Protein 5ERE (pdb70)

Radius of gyration: 28.59 Å; Cα contacts (8 Å, |Δi|>4): 1115; chains: 1; bounding box: 55×47×88 Å

Secondary structure (DSSP, 8-state):
--EEEEEE--SSTTHHHHHHHHHHHHHHHHHHT-SSEEEEEE--SSHHHHHHHHHHHHHH-TTEEEEEEESHHHHHHHHHHHHHTT-EEEEES-TT----STT--EE-SPPHHHHHHHHHHHHTT-SSEEEE---HHHHHHH--TTT-TTTEEEEE---S----HHHHHHHHTTT-SEEEE--STTHHHHHHHHHHTT--PEEEE-GGG--HHHHHTHHHHTT-EEEEE---TTS---HHHHHHSS---HHHHHHHHHHHHHHHHHHTT--SHHHHHHHHTT-EEEETTEEEEE-TTSBEE--EEEEEEETTEEEE-GGG---HHHHHHHHHHHHH--HHHHHHHHHHHHH-SSSHHHHHHHHHHHHH-TTEEEEEEEETTSBEEEEESGGGGGGTT-B-TTSHHHHHHHHH-S-EE--SB---SS-B-EEEEEEE-TTS-EEEEEEEEEPTTHHHHHHHHHHTTSS-EEEEE-TTS-EEE-SSGGGTT--S---------SSEEEEE--EEEEEEEEEETTEEEEEEEEE-

Solvent-accessible surface area: 22091 Å² total

Sequence (532 aa):
KPVVGVILPFSSAFEDIAVEQQRAVELALAESGSAFEIVFKDGGADVDTAVQAFQDLVRSQENLAAVVSCSSWASSAIHPLAAEKDIFHVAIGSAALKRTEPGHTIRLTVGVQQEQEQLAAYLTDFERIAVLADNNLGSSWIRLEDRFPKQVVAAQEYNPQQDIAAQLATIKARDSEALVLISAGEAATIAKQARQAGIKAQLVGTRPIQRAEVLAASAFTNGLVYTYPSYNQDHPFSAFTDRYGLEPGFFGVEAYDLCTTLSRALEQGRQTPKALFEWYAGNTFTGALGKVTFANDGDASYPYIFKKVTESGFRVAEFQFPLLTQTAQELNAIFKDDRSVAAAAEQLSTTGLRGDRASAILETLFNENQYAYNCVTVDATGTIVNVAPKQYSSVIGEDISGQEQIIRLHETHQPVLSQAIKVEGFVGIDLEHPVFDQDGGFIGSVSVLTQPDFFGSIISRKVHNFPVEIFVLQRDGTTIYDVNAEEIGKNAFAIARKVSQAEGEGTYRAKQLLWTSIGLHGTNYRLALTYG

Foldseek 3Di:
DAEEEEEFACAALCVVLRVLLVLLLVLLCVVLVNLYHYDYHHCHHAQVSLVVRVVVVPVPDDRHLAYEYEEQRSQQNCFVVCVVVQHAYEYENHQQHDDDDFLHYFYLDHHLVQQVLVLCVVCVPWQAEEEEEPDSLLVVNQVVCVVRVRRYQYRHYDGSVDDCPVSLVVVVVRLGQEYEYADALCVLVVQVVNVVVVRPHAYEYEARHQDVSLLVSCVRFARYKYKHQDFDPPAVSCVSCVVPVDDRGDSSLSSSVVSNQVSVCSVVVQRGSNSSSVSQAQDWDAGRSGIWGHHNRNYIAAFMAMWGHHNVGIGGDPPPQVLLVVLLVVQQVLVVLLVLFVVLLVQCQAVPFADDSNQVSQQVSPVS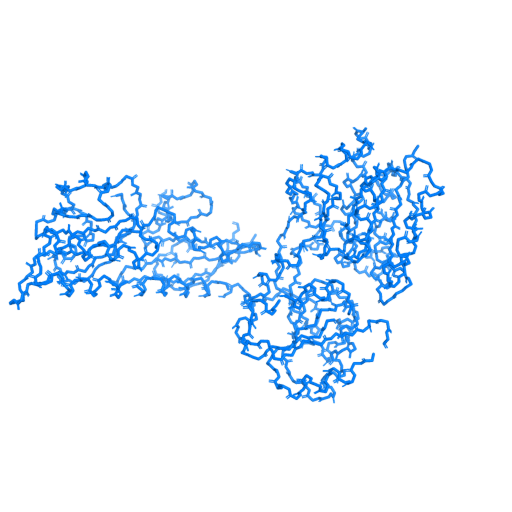RPQFPWKFWAWLQQFTQDIPPCVVVVSHRPRPCVAPQNVVCNVPVAWGWHDQPAVVHAGWIKTKHWHHHPVGHTTTIMITIGDLCRSVVSQCSSCPRHQKWKWKAFLQQATCDGPPCVRHRPGPVCVSVCSPDQWDWDADPNKIKTWHWHDDDPGIMIMMMMHD

InterPro domains:
  IPR028081 Leucine-binding protein domain [PF13458] (35-345)
  IPR028082 Periplasmic binding protein-like I [SSF53822] (33-351)
  IPR051010 Branched-chain amino acid transport protein [PTHR30483] (12-359)
  IPR054513 Dret_0059-like, sensor domain [PF22309] (369-490)

Nearest PDB structures (foldseek):
  5ere-assembly1_A  TM=1.001E+00  e=0.000E+00  Desulfohalobium retbaense DSM 5692
  4ms3-assembly1_A  TM=7.688E-01  e=1.181E-12  Homo sapiens
  3lif-assembly2_B  TM=7.930E-01  e=2.143E-09  Rhodopseudomonas palustris
  7k5n-assembly1_A-2  TM=6.554E-01  e=1.559E-08  Aeromonas caviae
  4joq-assembly1_B  TM=6.262E-01  e=1.522E-05  Cereibacter sphaeroides ATCC 17025

CATH classification: 3.40.50.2300 (+1 more: 3.30.450.20)

Organism: Desulfohalobium retbaense (strain ATCC 49708 / DSM 5692 / JCM 16813 / HR100) (NCBI:txid485915)

B-factor: mean 50.05, std 15.09, range [23.32, 131.84]

Structure (mmCIF, N/CA/C/O backbone):
data_5ERE
#
_entry.id   5ERE
#
_cell.length_a   104.946
_cell.length_b   104.946
_cell.length_c   140.181
_cell.angle_alpha   90.00
_cell.angle_beta   90.00
_cell.angle_gamma   90.00
#
_symmetry.space_group_name_H-M   'P 41 21 2'
#
loop_
_entity.id
_entity.type
_entity.pdbx_description
1 polymer 'Extracellular ligand-binding receptor'
2 non-polymer '2-OXO-4-METHYLPENTANOIC ACID'
3 non-polymer 6-AMINOPYRIMIDIN-2(1H)-ONE
4 non-polymer 'ACETIC ACID'
5 non-polymer 'CALCIUM ION'
6 non-polymer GLYCEROL
7 non-polymer 1,2-ETHANEDIOL
8 water water
#
loop_
_atom_site.group_PDB
_atom_site.id
_atom_site.type_symbol
_atom_site.label_atom_id
_atom_site.label_alt_id
_atom_site.label_comp_id
_atom_site.label_asym_id
_atom_site.label_entity_id
_atom_site.label_seq_id
_atom_site.pdbx_PDB_ins_code
_atom_site.Cartn_x
_atom_site.Cartn_y
_atom_site.Cartn_z
_atom_site.occupancy
_atom_site.B_iso_or_equiv
_atom_site.auth_seq_id
_atom_site.auth_comp_id
_atom_site.auth_asym_id
_atom_site.auth_atom_id
_atom_site.pdbx_PDB_model_num
ATOM 1 N N . LYS A 1 1 ? 45.878 23.296 -0.486 1.00 69.43 32 LYS A N 1
ATOM 2 C CA . LYS A 1 1 ? 44.621 23.514 0.234 1.00 77.05 32 LYS A CA 1
ATOM 3 C C . LYS A 1 1 ? 43.990 22.157 0.584 1.00 63.82 32 LYS A C 1
ATOM 4 O O . LYS A 1 1 ? 43.628 21.398 -0.307 1.00 61.00 32 LYS A O 1
ATOM 10 N N . PRO A 1 2 ? 43.874 21.839 1.884 1.00 55.39 33 PRO A N 1
ATOM 11 C CA . PRO A 1 2 ? 43.409 20.483 2.215 1.00 57.42 33 PRO A CA 1
ATOM 12 C C . PRO A 1 2 ? 41.937 20.226 1.857 1.00 56.11 33 PRO A C 1
ATOM 13 O O . PRO A 1 2 ? 41.103 21.126 1.921 1.00 50.94 33 PRO A O 1
ATOM 17 N N . VAL A 1 3 ? 41.644 18.985 1.493 1.00 57.77 34 VAL A N 1
ATOM 18 C CA . VAL A 1 3 ? 40.292 18.574 1.144 1.00 53.15 34 VAL A CA 1
ATOM 19 C C . VAL A 1 3 ? 39.698 17.676 2.213 1.00 46.36 34 VAL A C 1
ATOM 20 O O . VAL A 1 3 ? 40.300 16.679 2.608 1.00 48.01 34 VAL A O 1
ATOM 24 N N . VAL A 1 4 ? 38.504 18.036 2.672 1.00 44.39 35 VAL A N 1
ATOM 25 C CA . VAL A 1 4 ? 37.782 17.194 3.610 1.00 38.75 35 VAL A CA 1
ATOM 26 C C . VAL A 1 4 ? 36.615 16.510 2.874 1.00 44.56 35 VAL A C 1
ATOM 27 O O . VAL A 1 4 ? 35.747 17.173 2.298 1.00 34.49 35 VAL A O 1
ATOM 31 N N . GLY A 1 5 ? 36.626 15.179 2.869 1.00 40.69 36 GLY A N 1
ATOM 32 C CA . GLY A 1 5 ? 35.512 14.408 2.337 1.00 40.08 36 GLY A CA 1
ATOM 33 C C . GLY A 1 5 ? 34.401 14.154 3.367 1.00 38.03 36 GLY A C 1
ATOM 34 O O . GLY A 1 5 ? 34.670 13.794 4.507 1.00 37.81 36 GLY A O 1
ATOM 35 N N . VAL A 1 6 ? 33.155 14.367 2.960 1.00 34.54 37 VAL A N 1
ATOM 36 C CA . VAL A 1 6 ? 32.013 14.345 3.868 1.00 37.83 37 VAL A CA 1
ATOM 37 C C . VAL A 1 6 ? 30.911 13.431 3.296 1.00 40.17 37 VAL A C 1
ATOM 38 O O . VAL A 1 6 ? 30.280 13.771 2.297 1.00 33.67 37 VAL A O 1
ATOM 42 N N . ILE A 1 7 ? 30.727 12.278 3.930 1.00 35.64 38 ILE A N 1
ATOM 43 C CA . ILE A 1 7 ? 29.837 11.221 3.448 1.00 31.96 38 ILE A CA 1
ATOM 44 C C . ILE A 1 7 ? 28.545 11.237 4.238 1.00 31.65 38 ILE A C 1
ATOM 45 O O . ILE A 1 7 ? 28.534 10.947 5.421 1.00 33.32 38 ILE A O 1
ATOM 50 N N . LEU A 1 8 ? 27.475 11.614 3.557 1.00 30.93 39 LEU A N 1
ATOM 51 C CA . LEU A 1 8 ? 26.162 11.825 4.179 1.00 33.48 39 LEU A CA 1
ATOM 52 C C . LEU A 1 8 ? 25.089 10.980 3.481 1.00 31.99 39 LEU A C 1
ATOM 53 O O . LEU A 1 8 ? 25.186 10.701 2.287 1.00 32.95 39 LEU A O 1
ATOM 58 N N . PRO A 1 9 ? 24.040 10.613 4.219 1.00 36.54 40 PRO A N 1
ATOM 59 C CA . PRO A 1 9 ? 23.127 9.605 3.674 1.00 38.81 40 PRO A CA 1
ATOM 60 C C . PRO A 1 9 ? 22.033 10.236 2.812 1.00 35.01 40 PRO A C 1
ATOM 61 O O . PRO A 1 9 ? 20.860 10.161 3.174 1.00 38.57 40 PRO A O 1
ATOM 65 N N . PHE A 1 10 ? 22.420 10.850 1.693 1.00 35.86 41 PHE A N 1
ATOM 66 C CA . PHE A 1 10 ? 21.481 11.583 0.862 1.00 35.00 41 PHE A CA 1
ATOM 67 C C . PHE A 1 10 ? 20.367 10.641 0.279 1.00 42.85 41 PHE A C 1
ATOM 68 O O . PHE A 1 10 ? 19.202 10.988 0.274 1.00 44.62 41 PHE A O 1
ATOM 76 N N . SER A 1 11 ? 20.780 9.472 -0.196 1.00 42.97 42 SER A N 1
ATOM 77 C CA . SER A 1 11 ? 19.901 8.476 -0.816 1.00 45.15 42 SER A CA 1
ATOM 78 C C . SER A 1 11 ? 19.489 7.450 0.223 1.00 45.37 42 SER A C 1
ATOM 79 O O . SER A 1 11 ? 20.060 6.368 0.304 1.00 43.44 42 SER A O 1
ATOM 82 N N . SER A 1 12 ? 18.486 7.817 1.010 1.00 38.09 43 SER A N 1
ATOM 83 C CA . SER A 1 12 ? 18.087 7.071 2.184 1.00 40.98 43 SER A CA 1
ATOM 84 C C . SER A 1 12 ? 16.875 7.741 2.827 1.00 39.56 43 SER A C 1
ATOM 85 O O . SER A 1 12 ? 16.453 8.832 2.401 1.00 41.90 43 SER A O 1
ATOM 88 N N . ALA A 1 13 ? 16.313 7.070 3.838 1.00 38.63 44 ALA A N 1
ATOM 89 C CA . ALA A 1 13 ? 15.234 7.640 4.662 1.00 43.43 44 ALA A CA 1
ATOM 90 C C . ALA A 1 13 ? 15.663 8.935 5.425 1.00 37.82 44 ALA A C 1
ATOM 91 O O . ALA A 1 13 ? 14.822 9.704 5.917 1.00 37.07 44 ALA A O 1
ATOM 93 N N . PHE A 1 14 ? 16.969 9.142 5.552 1.00 36.28 45 PHE A N 1
ATOM 94 C CA . PHE A 1 14 ? 17.491 10.270 6.349 1.00 40.31 45 PHE A CA 1
ATOM 95 C C . PHE A 1 14 ? 18.038 11.389 5.463 1.00 40.92 45 PHE A C 1
ATOM 96 O O . PHE A 1 14 ? 18.919 12.177 5.860 1.00 38.12 45 PHE A O 1
ATOM 104 N N . GLU A 1 15 ? 17.441 11.487 4.279 1.00 37.46 46 GLU A N 1
ATOM 105 C CA . GLU A 1 15 ? 17.734 12.535 3.307 1.00 41.97 46 GLU A CA 1
ATOM 106 C C . GLU A 1 15 ? 17.716 13.916 3.961 1.00 45.51 46 GLU A C 1
ATOM 107 O O . GLU A 1 15 ? 18.636 14.704 3.740 1.00 36.80 46 GLU A O 1
ATOM 113 N N . ASP A 1 16 ? 16.708 14.175 4.800 1.00 30.78 47 ASP A N 1
ATOM 114 C CA . ASP A 1 16 ? 16.510 15.485 5.399 1.00 34.24 47 ASP A CA 1
ATOM 115 C C . ASP A 1 16 ? 17.647 15.849 6.358 1.00 37.68 47 ASP A C 1
ATOM 116 O O . ASP A 1 16 ? 18.077 16.995 6.394 1.00 33.88 47 ASP A O 1
ATOM 121 N N . ILE A 1 17 ? 18.129 14.873 7.108 1.00 35.18 48 ILE A N 1
ATOM 122 C CA . ILE A 1 17 ? 19.257 15.061 8.017 1.00 36.00 48 ILE A CA 1
ATOM 123 C C . ILE A 1 17 ? 20.513 15.360 7.198 1.00 38.21 48 ILE A C 1
ATOM 124 O O . ILE A 1 17 ? 21.271 16.300 7.495 1.00 35.63 48 ILE A O 1
ATOM 129 N N . ALA A 1 18 ? 20.688 14.584 6.138 1.00 34.72 49 ALA A N 1
ATOM 130 C CA . ALA A 1 18 ? 21.802 14.759 5.235 1.00 32.30 49 ALA A CA 1
ATOM 131 C C . ALA A 1 18 ? 21.821 16.159 4.634 1.00 37.11 49 ALA A C 1
ATOM 132 O O . ALA A 1 18 ? 22.866 16.759 4.603 1.00 31.36 49 ALA A O 1
ATOM 134 N N . VAL A 1 19 ? 20.681 16.680 4.179 1.00 34.59 50 VAL A N 1
ATOM 135 C CA . VAL A 1 19 ? 20.632 18.011 3.595 1.00 36.37 50 VAL A CA 1
ATOM 136 C C . VAL A 1 19 ? 20.887 19.081 4.653 1.00 32.83 50 VAL A C 1
ATOM 137 O O . VAL A 1 19 ? 21.515 20.091 4.360 1.00 36.85 50 VAL A O 1
ATOM 141 N N . GLU A 1 20 ? 20.397 18.854 5.864 1.00 27.81 51 GLU A N 1
ATOM 142 C CA . GLU A 1 20 ? 20.651 19.728 6.982 1.00 34.59 51 GLU A CA 1
ATOM 143 C C . GLU A 1 20 ? 22.159 19.841 7.257 1.00 33.63 51 GLU A C 1
ATOM 144 O O . GLU A 1 20 ? 22.716 20.934 7.416 1.00 26.86 51 GLU A O 1
ATOM 150 N N . GLN A 1 21 ? 22.822 18.698 7.292 1.00 29.28 52 GLN A N 1
ATOM 151 C CA . GLN A 1 21 ? 24.247 18.651 7.567 1.00 29.02 52 GLN A CA 1
ATOM 152 C C . GLN A 1 21 ? 25.026 19.366 6.460 1.00 34.19 52 GLN A C 1
ATOM 153 O O . GLN A 1 21 ? 25.969 20.097 6.753 1.00 38.35 52 GLN A O 1
ATOM 159 N N . GLN A 1 22 ? 24.636 19.146 5.208 1.00 35.89 53 GLN A N 1
ATOM 160 C CA . GLN A 1 22 ? 25.247 19.799 4.060 1.00 34.39 53 GLN A CA 1
ATOM 161 C C . GLN A 1 22 ? 25.107 21.298 4.142 1.00 40.55 53 GLN A C 1
ATOM 162 O O . GLN A 1 22 ? 26.082 22.018 3.943 1.00 30.03 53 GLN A O 1
ATOM 168 N N . ARG A 1 23 ? 23.889 21.760 4.393 1.00 32.36 54 ARG A N 1
ATOM 169 C CA . ARG A 1 23 ? 23.635 23.170 4.639 1.00 32.57 54 ARG A CA 1
ATOM 170 C C . ARG A 1 23 ? 24.499 23.774 5.735 1.00 40.82 54 ARG A C 1
ATOM 171 O O . ARG A 1 23 ? 25.079 24.879 5.566 1.00 36.91 54 ARG A O 1
ATOM 179 N N . ALA A 1 24 ? 24.610 23.069 6.869 1.00 29.63 55 ALA A N 1
ATOM 180 C CA . ALA A 1 24 ? 25.330 23.644 7.985 1.00 33.62 55 ALA A CA 1
ATOM 181 C C . ALA A 1 24 ? 26.842 23.741 7.682 1.00 34.98 55 ALA A C 1
ATOM 182 O O . ALA A 1 24 ? 27.494 24.709 8.055 1.00 39.24 55 ALA A O 1
ATOM 184 N N . VAL A 1 25 ? 27.361 22.751 6.962 1.00 34.15 56 VAL A N 1
ATOM 185 C CA . VAL A 1 25 ? 28.758 22.690 6.580 1.00 34.72 56 VAL A CA 1
ATOM 186 C C . VAL A 1 25 ? 29.115 23.812 5.629 1.00 40.99 56 VAL A C 1
ATOM 187 O O . VAL A 1 25 ? 30.177 24.418 5.759 1.00 38.27 56 VAL A O 1
ATOM 191 N N . GLU A 1 26 ? 28.231 24.077 4.678 1.00 37.80 57 GLU A N 1
ATOM 192 C CA . GLU A 1 26 ? 28.493 25.094 3.687 1.00 40.24 57 GLU A CA 1
ATOM 193 C C . GLU A 1 26 ? 28.379 26.457 4.313 1.00 45.91 57 GLU A C 1
ATOM 194 O O . GLU A 1 26 ? 29.192 27.321 4.010 1.00 42.26 57 GLU A O 1
ATOM 200 N N . LEU A 1 27 ? 27.419 26.641 5.213 1.00 42.16 58 LEU A N 1
ATOM 201 C CA . LEU A 1 27 ? 27.290 27.919 5.915 1.00 44.09 58 LEU A CA 1
ATOM 202 C C . LEU A 1 27 ? 28.539 28.232 6.782 1.00 48.50 58 LEU A C 1
ATOM 203 O O . LEU A 1 27 ? 29.067 29.359 6.793 1.00 48.91 58 LEU A O 1
ATOM 208 N N . ALA A 1 28 ? 29.017 27.203 7.474 1.00 37.51 59 ALA A N 1
ATOM 209 C CA . ALA A 1 28 ? 30.171 27.263 8.352 1.00 44.24 59 ALA A CA 1
ATOM 210 C C . ALA A 1 28 ? 31.463 27.612 7.593 1.00 46.23 59 ALA A C 1
ATOM 211 O O . ALA A 1 28 ? 32.312 28.371 8.086 1.00 47.90 59 ALA A O 1
ATOM 213 N N . LEU A 1 29 ? 31.606 27.056 6.396 1.00 54.34 60 LEU A N 1
ATOM 214 C CA . LEU A 1 29 ? 32.831 27.227 5.625 1.00 64.69 60 LEU A CA 1
ATOM 215 C C . LEU A 1 29 ? 32.933 28.615 5.021 1.00 69.40 60 LEU A C 1
ATOM 216 O O . LEU A 1 29 ? 34.004 29.204 5.001 1.00 78.57 60 LEU A O 1
ATOM 221 N N . ALA A 1 30 ? 31.811 29.110 4.508 1.00 58.86 61 ALA A N 1
ATOM 222 C CA . ALA A 1 30 ? 31.758 30.423 3.909 1.00 61.87 61 ALA A CA 1
ATOM 223 C C . ALA A 1 30 ? 32.274 31.503 4.882 1.00 67.67 61 ALA A C 1
ATOM 224 O O . ALA A 1 30 ? 33.042 32.370 4.482 1.00 77.45 61 ALA A O 1
ATOM 226 N N . GLU A 1 31 ? 31.878 31.414 6.155 1.00 69.23 62 GLU A N 1
ATOM 227 C CA . GLU A 1 31 ? 32.212 32.431 7.154 1.00 81.23 62 GLU A CA 1
ATOM 228 C C . GLU A 1 31 ? 33.630 32.296 7.723 1.00 91.32 62 GLU A C 1
ATOM 229 O O . GLU A 1 31 ? 34.284 33.302 7.997 1.00 98.30 62 GLU A O 1
ATOM 235 N N . SER A 1 32 ? 34.089 31.058 7.908 1.00 90.47 63 SER A N 1
ATOM 236 C CA . SER A 1 32 ? 35.395 30.789 8.516 1.00 93.15 63 SER A CA 1
ATOM 237 C C . SER A 1 32 ? 36.558 31.220 7.625 1.00 95.37 63 SER A C 1
ATOM 238 O O . SER A 1 32 ? 37.700 31.290 8.081 1.00 99.72 63 SER A O 1
ATOM 241 N N . GLY A 1 33 ? 36.257 31.497 6.359 1.00 84.94 64 GLY A N 1
ATOM 242 C CA . GLY A 1 33 ? 37.269 31.883 5.393 1.00 86.08 64 GLY A CA 1
ATOM 243 C C . GLY A 1 33 ? 37.775 30.686 4.615 1.00 90.10 64 GLY A C 1
ATOM 244 O O . GLY A 1 33 ? 38.720 30.802 3.830 1.00 88.51 64 GLY A O 1
ATOM 245 N N . SER A 1 34 ? 37.152 29.530 4.846 1.00 98.93 65 SER A N 1
ATOM 246 C CA . SER A 1 34 ? 37.443 28.321 4.078 1.00 89.85 65 SER A CA 1
ATOM 247 C C . SER A 1 34 ? 38.874 27.813 4.289 1.00 86.74 65 SER A C 1
ATOM 248 O O . SER A 1 34 ? 39.661 27.775 3.337 1.00 89.05 65 SER A O 1
ATOM 251 N N . ALA A 1 35 ? 39.212 27.426 5.524 1.00 66.98 66 ALA A N 1
ATOM 252 C CA . ALA A 1 35 ? 40.519 26.804 5.790 1.00 66.49 66 ALA A CA 1
ATOM 253 C C . ALA A 1 35 ? 40.693 25.467 5.039 1.00 62.60 66 ALA A C 1
ATOM 254 O O . ALA A 1 35 ? 41.801 24.956 4.922 1.00 58.16 66 ALA A O 1
ATOM 256 N N . PHE A 1 36 ? 39.605 24.898 4.531 1.00 63.82 67 PHE A N 1
ATOM 257 C CA . PHE A 1 36 ? 39.699 23.680 3.732 1.00 53.66 67 PHE A CA 1
ATOM 258 C C . PHE A 1 36 ? 38.566 23.628 2.705 1.00 55.52 67 PHE A C 1
ATOM 259 O O . PHE A 1 36 ? 37.587 24.363 2.825 1.00 50.40 67 PHE A O 1
ATOM 267 N N . GLU A 1 37 ? 38.737 22.800 1.677 1.00 47.64 68 GLU A N 1
ATOM 268 C CA . GLU A 1 37 ? 37.700 22.565 0.679 1.00 53.12 68 GLU A CA 1
ATOM 269 C C . GLU A 1 37 ? 36.891 21.311 1.065 1.00 48.55 68 GLU A C 1
ATOM 270 O O . GLU A 1 37 ? 37.457 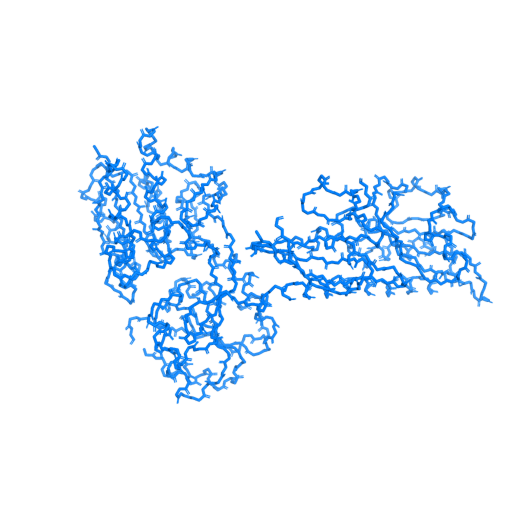20.342 1.581 1.00 41.74 68 GLU A O 1
ATOM 276 N N . ILE A 1 38 ? 35.588 21.351 0.803 1.00 44.88 69 ILE A N 1
ATOM 277 C CA . ILE A 1 38 ? 34.684 20.229 1.063 1.00 41.35 69 ILE A CA 1
ATOM 278 C C . ILE A 1 38 ? 34.323 19.536 -0.226 1.00 41.61 69 ILE A C 1
ATOM 279 O O . ILE A 1 38 ? 34.058 20.203 -1.218 1.00 43.38 69 ILE A O 1
ATOM 284 N N . VAL A 1 39 ? 34.308 18.205 -0.225 1.00 43.55 70 VAL A N 1
ATOM 285 C CA . VAL A 1 39 ? 33.586 17.477 -1.263 1.00 35.59 70 VAL A CA 1
ATOM 286 C C . VAL A 1 39 ? 32.601 16.492 -0.580 1.00 40.92 70 VAL A C 1
ATOM 287 O O . VAL A 1 39 ? 32.909 15.858 0.425 1.00 38.81 70 VAL A O 1
ATOM 291 N N . PHE A 1 40 ? 31.390 16.451 -1.111 1.00 34.66 71 PHE A N 1
ATOM 292 C CA . PHE A 1 40 ? 30.311 15.674 -0.534 1.00 36.66 71 PHE A CA 1
ATOM 293 C C . PHE A 1 40 ? 30.209 14.371 -1.296 1.00 37.12 71 PHE A C 1
ATOM 294 O O . PHE A 1 40 ? 30.390 14.352 -2.517 1.00 38.51 71 PHE A O 1
ATOM 302 N N . LYS A 1 41 ? 29.973 13.290 -0.567 1.00 42.98 72 LYS A N 1
ATOM 303 C CA . LYS A 1 41 ? 29.664 12.007 -1.188 1.00 34.53 72 LYS A CA 1
ATOM 304 C C . LYS A 1 41 ? 28.374 11.441 -0.573 1.00 41.37 72 LYS A C 1
ATOM 305 O O . LYS A 1 41 ? 27.997 11.763 0.571 1.00 37.31 72 LYS A O 1
ATOM 311 N N . ASP A 1 42 ? 27.712 10.589 -1.348 1.00 37.64 73 ASP A N 1
ATOM 312 C CA . ASP A 1 42 ? 26.407 10.047 -0.978 1.00 36.65 73 ASP A CA 1
ATOM 313 C C . ASP A 1 42 ? 26.663 8.672 -0.358 1.00 38.98 73 ASP A C 1
ATOM 314 O O . ASP A 1 42 ? 27.096 7.735 -1.026 1.00 43.44 73 ASP A O 1
ATOM 319 N N . GLY A 1 43 ? 26.467 8.574 0.947 1.00 36.67 74 GLY A N 1
ATOM 320 C CA . GLY A 1 43 ? 26.647 7.305 1.626 1.00 43.06 74 GLY A CA 1
ATOM 321 C C . GLY A 1 43 ? 25.498 6.319 1.391 1.00 41.72 74 GLY A C 1
ATOM 322 O O . GLY A 1 43 ? 25.628 5.138 1.695 1.00 40.40 74 GLY A O 1
ATOM 323 N N . GLY A 1 44 ? 24.379 6.792 0.839 1.00 43.24 75 GLY A N 1
ATOM 324 C CA . GLY A 1 44 ? 23.258 5.901 0.555 1.00 44.64 75 GLY A CA 1
ATOM 325 C C . GLY A 1 44 ? 22.540 5.384 1.792 1.00 46.25 75 GLY A C 1
ATOM 326 O O . GLY A 1 44 ? 22.497 6.056 2.831 1.00 45.52 75 GLY A O 1
ATOM 327 N N . ALA A 1 45 ? 21.993 4.171 1.688 1.00 49.02 76 ALA A N 1
ATOM 328 C CA . ALA A 1 45 ? 21.035 3.670 2.661 1.00 50.16 76 ALA A CA 1
ATOM 329 C C . ALA A 1 45 ? 21.613 2.562 3.539 1.00 51.53 76 ALA A C 1
ATOM 330 O O . ALA A 1 45 ? 21.077 2.286 4.608 1.00 49.39 76 ALA A O 1
ATOM 332 N N . ASP A 1 46 ? 22.725 1.963 3.121 1.00 47.90 77 ASP A N 1
ATOM 333 C CA . ASP A 1 46 ? 23.319 0.878 3.891 1.00 48.14 77 ASP A CA 1
ATOM 334 C C . ASP A 1 46 ? 24.834 0.915 3.971 1.00 54.23 77 ASP A C 1
ATOM 335 O O . ASP A 1 46 ? 25.486 1.784 3.408 1.00 50.10 77 ASP A O 1
ATOM 340 N N . VAL A 1 47 ? 25.393 -0.085 4.637 1.00 54.06 78 VAL A N 1
ATOM 341 C CA . VAL A 1 47 ? 26.815 -0.100 4.918 1.00 53.81 78 VAL A CA 1
ATOM 342 C C . VAL A 1 47 ? 27.676 -0.230 3.668 1.00 59.25 78 VAL A C 1
ATOM 343 O O . VAL A 1 47 ? 28.774 0.299 3.619 1.00 60.74 78 VAL A O 1
ATOM 347 N N . ASP A 1 48 ? 27.196 -0.925 2.652 1.00 54.12 79 ASP A N 1
ATOM 348 C CA . ASP A 1 48 ? 28.028 -1.183 1.487 1.00 54.59 79 ASP A CA 1
ATOM 349 C C . ASP A 1 48 ? 28.179 0.060 0.646 1.00 53.60 79 ASP A C 1
ATOM 350 O O . ASP A 1 48 ? 29.243 0.342 0.077 1.00 57.64 79 ASP A O 1
ATOM 355 N N . THR A 1 49 ? 27.106 0.825 0.580 1.00 46.34 80 THR A N 1
ATOM 356 C CA . THR A 1 49 ? 27.117 2.018 -0.237 1.00 53.06 80 THR A CA 1
ATOM 357 C C . THR A 1 49 ? 28.033 3.077 0.417 1.00 55.45 80 THR A C 1
ATOM 358 O O . THR A 1 49 ? 28.698 3.839 -0.280 1.00 48.41 80 THR A O 1
ATOM 362 N N . ALA A 1 50 ? 28.114 3.079 1.745 1.00 58.34 81 ALA A N 1
ATOM 363 C CA . ALA A 1 50 ? 29.007 4.007 2.455 1.00 53.26 81 ALA A CA 1
ATOM 364 C C . ALA A 1 50 ? 30.474 3.613 2.347 1.00 47.64 81 ALA A C 1
ATOM 365 O O . ALA A 1 50 ? 31.342 4.488 2.265 1.00 46.30 81 ALA A O 1
ATOM 367 N N . VAL A 1 51 ? 30.755 2.312 2.356 1.00 50.79 82 VAL A N 1
ATOM 368 C CA . VAL A 1 51 ? 32.135 1.846 2.242 1.00 55.35 82 VAL A CA 1
ATOM 369 C C . VAL A 1 51 ? 32.620 2.169 0.826 1.00 62.51 82 VAL A C 1
ATOM 370 O O . VAL A 1 51 ? 33.755 2.636 0.631 1.00 62.97 82 VAL A O 1
ATOM 374 N N . GLN A 1 52 ? 31.729 1.982 -0.143 1.00 62.19 83 GLN A N 1
ATOM 375 C CA . GLN A 1 52 ? 31.984 2.376 -1.525 1.00 65.30 83 GLN A CA 1
ATOM 376 C C . GLN A 1 52 ? 32.259 3.875 -1.674 1.00 62.54 83 GLN A C 1
ATOM 377 O O . GLN A 1 52 ? 33.216 4.254 -2.347 1.00 62.22 83 GLN A O 1
ATOM 383 N N . ALA A 1 53 ? 31.438 4.731 -1.061 1.00 62.98 84 ALA A N 1
ATOM 384 C CA . ALA A 1 53 ? 31.718 6.183 -1.086 1.00 62.29 84 ALA A CA 1
ATOM 385 C C . ALA A 1 53 ? 33.103 6.497 -0.519 1.00 56.00 84 ALA A C 1
ATOM 386 O O . ALA A 1 53 ? 33.866 7.266 -1.104 1.00 55.64 84 ALA A O 1
ATOM 388 N N . PHE A 1 54 ? 33.439 5.894 0.619 1.00 56.21 85 PHE A N 1
ATOM 389 C CA . PHE A 1 54 ? 34.762 6.087 1.198 1.00 56.45 85 PHE A CA 1
ATOM 390 C C . PHE A 1 54 ? 35.890 5.659 0.241 1.00 59.67 85 PHE A C 1
ATOM 391 O O . PHE A 1 54 ? 36.802 6.449 -0.039 1.00 54.07 85 PHE A O 1
ATOM 399 N N . GLN A 1 55 ? 35.831 4.420 -0.252 1.00 51.28 86 GLN A N 1
ATOM 400 C CA . GLN A 1 55 ? 36.877 3.896 -1.135 1.00 58.36 86 GLN A CA 1
ATOM 401 C C . GLN A 1 55 ? 37.026 4.771 -2.390 1.00 64.52 86 GLN A C 1
ATOM 402 O O . GLN A 1 55 ? 38.146 5.064 -2.828 1.00 56.50 86 GLN A O 1
ATOM 408 N N . ASP A 1 56 ? 35.896 5.194 -2.951 1.00 69.31 87 ASP A N 1
ATOM 409 C CA . ASP A 1 56 ? 35.885 6.063 -4.123 1.00 71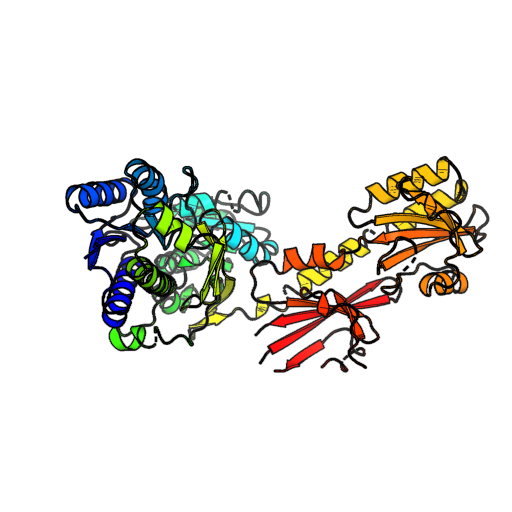.05 87 ASP A CA 1
ATOM 410 C C . ASP A 1 56 ? 36.514 7.402 -3.784 1.00 74.35 87 ASP A C 1
ATOM 411 O O . ASP A 1 56 ? 37.324 7.956 -4.538 1.00 76.97 87 ASP A O 1
ATOM 416 N N . LEU A 1 57 ? 36.137 7.920 -2.628 1.00 69.57 88 LEU A N 1
ATOM 417 C CA . LEU A 1 57 ? 36.697 9.161 -2.145 1.00 67.07 88 LEU A CA 1
ATOM 418 C C . LEU A 1 57 ? 38.227 9.080 -2.007 1.00 65.16 88 LEU A C 1
ATOM 419 O O . LEU A 1 57 ? 38.929 10.013 -2.371 1.00 75.30 88 LEU A O 1
ATOM 424 N N . VAL A 1 58 ? 38.744 7.970 -1.483 1.00 58.96 89 VAL A N 1
ATOM 425 C CA . VAL A 1 58 ? 40.187 7.796 -1.358 1.00 64.66 89 VAL A CA 1
ATOM 426 C C . VAL A 1 58 ? 40.846 7.701 -2.740 1.00 69.76 89 VAL A C 1
ATOM 427 O O . VAL A 1 58 ? 41.939 8.224 -2.949 1.00 63.09 89 VAL A O 1
ATOM 431 N N . ARG A 1 59 ? 40.184 7.028 -3.679 1.00 73.92 90 ARG A N 1
ATOM 432 C CA . ARG A 1 59 ? 40.749 6.831 -5.014 1.00 75.42 90 ARG A CA 1
ATOM 433 C C . ARG A 1 59 ? 40.887 8.154 -5.739 1.00 71.11 90 ARG A C 1
ATOM 434 O O . ARG A 1 59 ? 41.857 8.370 -6.449 1.00 70.06 90 ARG A O 1
ATOM 442 N N . SER A 1 60 ? 39.903 9.030 -5.558 1.00 74.20 91 SER A N 1
ATOM 443 C CA . SER A 1 60 ? 39.820 10.264 -6.336 1.00 73.72 91 SER A CA 1
ATOM 444 C C . SER A 1 60 ? 40.450 11.520 -5.703 1.00 71.08 91 SER A C 1
ATOM 445 O O . SER A 1 60 ? 40.494 12.563 -6.359 1.00 65.34 91 SER A O 1
ATOM 448 N N . GLN A 1 61 ? 40.932 11.442 -4.460 1.00 69.25 92 GLN A N 1
ATOM 449 C CA . GLN A 1 61 ? 41.464 12.635 -3.764 1.00 65.55 92 GLN A CA 1
ATOM 450 C C . GLN A 1 61 ? 42.827 12.406 -3.122 1.00 70.49 92 GLN A C 1
ATOM 451 O O . GLN A 1 61 ? 42.921 11.716 -2.113 1.00 79.29 92 GLN A O 1
ATOM 457 N N . GLU A 1 62 ? 43.866 13.026 -3.679 1.00 84.00 93 GLU A N 1
ATOM 458 C CA . GLU A 1 62 ? 45.233 12.854 -3.187 1.00 89.15 93 GLU A CA 1
ATOM 459 C C . GLU A 1 62 ? 45.500 13.650 -1.905 1.00 90.47 93 GLU A C 1
ATOM 460 O O . GLU A 1 62 ? 46.086 13.128 -0.953 1.00 89.27 93 GLU A O 1
ATOM 462 N N . ASN A 1 63 ? 45.072 14.912 -1.888 1.00 82.97 94 ASN A N 1
ATOM 463 C CA . ASN A 1 63 ? 45.294 15.797 -0.743 1.00 74.40 94 ASN A CA 1
ATOM 464 C C . ASN A 1 63 ? 44.168 15.714 0.305 1.00 60.64 94 ASN A C 1
ATOM 465 O O . ASN A 1 63 ? 43.733 16.735 0.853 1.00 49.95 94 ASN A O 1
ATOM 467 N N . LEU A 1 64 ? 43.724 14.492 0.597 1.00 56.50 95 LEU A N 1
ATOM 468 C CA . LEU A 1 64 ? 42.650 14.258 1.547 1.00 52.60 95 LEU A CA 1
ATOM 469 C C . LEU A 1 64 ? 43.081 14.360 3.020 1.00 52.47 95 LEU A C 1
ATOM 470 O O . LEU A 1 64 ? 43.702 13.448 3.565 1.00 57.10 95 LEU A O 1
ATOM 475 N N . ALA A 1 65 ? 42.702 15.466 3.667 1.00 49.63 96 ALA A N 1
ATOM 476 C CA . ALA A 1 65 ? 43.062 15.738 5.059 1.00 39.46 96 ALA A CA 1
ATOM 477 C C . ALA A 1 65 ? 42.230 14.937 6.076 1.00 51.58 96 ALA A C 1
ATOM 478 O O . ALA A 1 65 ? 42.713 14.616 7.172 1.00 41.82 96 ALA A O 1
ATOM 480 N N . ALA A 1 66 ? 40.974 14.647 5.720 1.00 39.64 97 ALA A N 1
ATOM 481 C CA . ALA A 1 66 ? 40.051 13.946 6.603 1.00 38.04 97 ALA A CA 1
ATOM 482 C C . ALA A 1 66 ? 38.814 13.438 5.884 1.00 43.70 97 ALA A C 1
ATOM 483 O O . ALA A 1 66 ? 38.460 13.902 4.800 1.00 45.02 97 ALA A O 1
ATOM 485 N N . VAL A 1 67 ? 38.143 12.514 6.553 1.00 38.43 98 VAL A N 1
ATOM 486 C CA . VAL A 1 67 ? 36.851 11.983 6.109 1.00 38.51 98 VAL A CA 1
ATOM 487 C C . VAL A 1 67 ? 35.890 12.096 7.249 1.00 30.24 98 VAL A C 1
ATOM 488 O O . VAL A 1 67 ? 36.173 11.639 8.342 1.00 35.30 98 VAL A O 1
ATOM 492 N N . VAL A 1 68 ? 34.755 12.735 6.982 1.00 31.73 99 VAL A N 1
ATOM 493 C CA . VAL A 1 68 ? 33.672 12.835 7.923 1.00 33.09 99 VAL A CA 1
ATOM 494 C C . VAL A 1 68 ? 32.550 11.917 7.423 1.00 31.99 99 VAL A C 1
ATOM 495 O O . VAL A 1 68 ? 32.236 11.928 6.236 1.00 33.50 99 VAL A O 1
ATOM 499 N N . SER A 1 69 ? 31.984 11.119 8.310 1.00 35.61 100 SER A N 1
ATOM 500 C CA . SER A 1 69 ? 30.834 10.300 7.946 1.00 33.47 100 SER A CA 1
ATOM 501 C C . SER A 1 69 ? 29.685 10.510 8.889 1.00 29.60 100 SER A C 1
ATOM 502 O O . SER A 1 69 ? 29.875 10.542 10.092 1.00 34.23 100 SER A O 1
ATOM 505 N N . CYS A 1 70 ? 28.487 10.636 8.322 1.00 39.97 101 CYS A N 1
ATOM 506 C CA . CYS A 1 70 ? 27.261 10.633 9.091 1.00 31.05 101 CYS A CA 1
ATOM 507 C C . CYS A 1 70 ? 26.705 9.199 9.183 1.00 35.55 101 CYS A C 1
ATOM 508 O O . CYS A 1 70 ? 26.769 8.481 8.208 1.00 33.51 101 CYS A O 1
ATOM 511 N N . SER A 1 71 ? 26.181 8.857 10.364 1.00 33.32 102 SER A N 1
ATOM 512 C CA . SER A 1 71 ? 25.369 7.661 10.709 1.00 43.78 102 SER A CA 1
ATOM 513 C C . SER A 1 71 ? 26.241 6.631 11.417 1.00 36.59 102 SER A C 1
ATOM 514 O O . SER A 1 71 ? 27.418 6.473 11.107 1.00 36.26 102 SER A O 1
ATOM 517 N N . SER A 1 72 ? 25.669 5.993 12.430 1.00 36.62 103 SER A N 1
ATOM 518 C CA . SER A 1 72 ? 26.370 4.963 13.201 1.00 47.95 103 SER A CA 1
ATOM 519 C C . SER A 1 72 ? 26.872 3.823 12.319 1.00 44.50 103 SER A C 1
ATOM 520 O O . SER A 1 72 ? 27.956 3.298 12.554 1.00 38.05 103 SER A O 1
ATOM 523 N N . TRP A 1 73 ? 26.112 3.477 11.282 1.00 37.09 104 TRP A N 1
ATOM 524 C CA . TRP A 1 73 ? 26.513 2.372 10.411 1.00 43.95 104 TRP A CA 1
ATOM 525 C C . TRP A 1 73 ? 27.606 2.761 9.439 1.00 44.79 104 TRP A C 1
ATOM 526 O O . TRP A 1 73 ? 28.584 2.021 9.278 1.00 43.85 104 TRP A O 1
ATOM 537 N N . ALA A 1 74 ? 27.477 3.915 8.789 1.00 35.31 105 ALA A N 1
ATOM 538 C CA . ALA A 1 74 ? 28.567 4.368 7.939 1.00 33.57 105 ALA A CA 1
ATOM 539 C C . ALA A 1 74 ? 29.848 4.508 8.783 1.00 38.39 105 ALA A C 1
ATOM 540 O O . ALA A 1 74 ? 30.939 4.093 8.376 1.00 40.08 105 ALA A O 1
ATOM 542 N N . SER A 1 75 ? 29.708 5.063 9.978 1.00 41.17 106 SER A N 1
ATOM 543 C CA . SER A 1 75 ? 30.873 5.416 10.759 1.00 36.93 106 SER A CA 1
ATOM 544 C C . SER A 1 75 ? 31.557 4.154 11.303 1.00 45.72 106 SER A C 1
ATOM 545 O O . SER A 1 75 ? 32.776 4.090 11.353 1.00 41.72 106 SER A O 1
ATOM 548 N N . SER A 1 76 ? 30.778 3.155 11.711 1.00 42.66 107 SER A N 1
ATOM 549 C CA . SER A 1 76 ? 31.365 1.939 12.250 1.00 45.71 107 SER A CA 1
ATOM 550 C C . SER A 1 76 ? 32.150 1.187 11.159 1.00 36.72 107 SER A C 1
ATOM 551 O O . SER A 1 76 ? 33.210 0.644 11.429 1.00 47.89 107 SER A O 1
ATOM 554 N N . ALA A 1 77 ? 31.657 1.221 9.925 1.00 43.39 108 ALA A N 1
ATOM 555 C CA . ALA A 1 77 ? 32.311 0.551 8.797 1.00 40.26 108 ALA A CA 1
ATOM 556 C C . ALA A 1 77 ? 33.542 1.317 8.308 1.00 50.82 108 ALA A C 1
ATOM 557 O O . ALA A 1 77 ? 34.524 0.717 7.876 1.00 48.59 108 ALA A O 1
ATOM 559 N N . ILE A 1 78 ? 33.488 2.645 8.337 1.00 45.94 109 ILE A N 1
ATOM 560 C CA . ILE A 1 78 ? 34.608 3.434 7.823 1.00 46.92 109 ILE A CA 1
ATOM 561 C C . ILE A 1 78 ? 35.765 3.464 8.841 1.00 44.95 109 ILE A C 1
ATOM 562 O O . ILE A 1 78 ? 36.932 3.491 8.453 1.00 55.73 109 ILE A O 1
ATOM 567 N N . HIS A 1 79 ? 35.432 3.428 10.130 1.00 41.21 110 HIS A N 1
ATOM 568 C CA . HIS A 1 79 ? 36.411 3.529 11.218 1.00 40.86 110 HIS A CA 1
ATOM 569 C C . HIS A 1 79 ? 37.697 2.665 11.021 1.00 51.90 110 HIS A C 1
ATOM 570 O O . HIS A 1 79 ? 38.813 3.200 11.034 1.00 42.25 110 HIS A O 1
ATOM 577 N N . PRO A 1 80 ? 37.555 1.342 10.821 1.00 46.79 111 PRO A N 1
ATOM 578 C CA . PRO A 1 80 ? 38.775 0.529 10.630 1.00 52.40 111 PRO A CA 1
ATOM 579 C C . PRO A 1 80 ? 39.481 0.756 9.297 1.00 46.16 111 PRO A C 1
ATOM 580 O O . PRO A 1 80 ? 40.688 0.565 9.206 1.00 52.96 111 PRO A O 1
ATOM 584 N N . LEU A 1 81 ? 38.727 1.149 8.279 1.00 49.62 112 LEU A N 1
ATOM 585 C CA . LEU A 1 81 ? 39.277 1.417 6.960 1.00 52.86 112 LEU A CA 1
ATOM 586 C C . LEU A 1 81 ? 40.094 2.701 6.952 1.00 56.97 112 LEU A C 1
ATOM 587 O O . LEU A 1 81 ? 41.201 2.723 6.431 1.00 51.65 112 LEU A O 1
ATOM 592 N N . ALA A 1 82 ? 39.548 3.769 7.525 1.00 49.05 113 ALA A N 1
ATOM 593 C CA . ALA A 1 82 ? 40.296 5.012 7.628 1.00 54.38 113 ALA A CA 1
ATOM 594 C C . ALA A 1 82 ? 41.565 4.785 8.432 1.00 54.29 113 ALA A C 1
ATOM 595 O O . ALA A 1 82 ? 42.612 5.345 8.111 1.00 45.38 113 ALA A O 1
ATOM 597 N N . ALA A 1 83 ? 41.465 3.971 9.480 1.00 55.56 114 ALA A N 1
ATOM 598 C CA . ALA A 1 83 ? 42.614 3.707 10.336 1.00 55.19 114 ALA A CA 1
ATOM 599 C C . ALA A 1 83 ? 43.734 3.050 9.531 1.00 53.53 114 ALA A C 1
ATOM 600 O O . ALA A 1 83 ? 44.856 3.526 9.558 1.00 54.89 114 ALA A O 1
ATOM 602 N N . GLU A 1 84 ? 43.402 1.983 8.803 1.00 57.99 115 GLU A N 1
ATOM 603 C CA . GLU A 1 84 ? 44.356 1.239 7.971 1.00 67.02 115 GLU A CA 1
ATOM 604 C C . GLU A 1 84 ? 45.016 2.116 6.905 1.00 66.27 115 GLU A C 1
ATOM 605 O O . GLU A 1 84 ? 46.196 1.947 6.610 1.00 67.67 115 GLU A O 1
ATOM 611 N N . LYS A 1 85 ? 44.263 3.045 6.325 1.00 59.93 116 LYS A N 1
ATOM 612 C CA . LYS A 1 85 ? 44.818 3.921 5.293 1.00 54.93 116 LYS A CA 1
ATOM 613 C C . LYS A 1 85 ? 45.416 5.189 5.885 1.00 60.24 116 LYS A C 1
ATOM 614 O O . LYS A 1 85 ? 45.875 6.067 5.155 1.00 51.41 116 LYS A O 1
ATOM 620 N N . ASP A 1 86 ? 45.397 5.265 7.211 1.00 61.17 117 ASP A N 1
ATOM 621 C CA . ASP A 1 86 ? 45.879 6.421 7.963 1.00 56.92 117 ASP A CA 1
ATOM 622 C C . ASP A 1 86 ? 45.289 7.749 7.472 1.00 53.52 117 ASP A C 1
ATOM 623 O O . ASP A 1 86 ? 46.009 8.692 7.124 1.00 48.51 117 ASP A O 1
ATOM 628 N N . ILE A 1 87 ? 43.959 7.791 7.453 1.00 52.01 118 ILE A N 1
ATOM 629 C CA . ILE A 1 87 ? 43.192 8.992 7.152 1.00 52.30 118 ILE A CA 1
ATOM 630 C C . ILE A 1 87 ? 42.406 9.426 8.383 1.00 48.25 118 ILE A C 1
ATOM 631 O O . ILE A 1 87 ? 41.707 8.619 9.003 1.00 44.85 118 ILE A O 1
ATOM 636 N N . PHE A 1 88 ? 42.505 10.701 8.731 1.00 40.36 119 PHE A N 1
ATOM 637 C CA . PHE A 1 88 ? 41.805 11.182 9.884 1.00 36.16 119 PHE A CA 1
ATOM 638 C C . PHE A 1 88 ? 40.267 11.067 9.650 1.00 33.09 119 PHE A C 1
ATOM 639 O O . PHE A 1 88 ? 39.747 11.294 8.542 1.00 35.22 119 PHE A O 1
ATOM 647 N N . HIS A 1 89 ? 39.583 10.643 10.690 1.00 39.35 120 HIS A N 1
ATOM 648 C CA . HIS A 1 89 ? 38.175 10.289 10.580 1.00 33.51 120 HIS A CA 1
ATOM 649 C C . HIS A 1 89 ? 37.375 10.959 11.671 1.00 33.57 120 HIS A C 1
ATOM 650 O O . HIS A 1 89 ? 37.735 10.901 12.844 1.00 32.91 120 HIS A O 1
ATOM 657 N N . VAL A 1 90 ? 36.282 11.602 11.274 1.00 36.36 121 VAL A N 1
ATOM 658 C CA . VAL A 1 90 ? 35.352 12.184 12.221 1.00 29.38 121 VAL A CA 1
ATOM 659 C C . VAL A 1 90 ? 33.958 11.549 12.011 1.00 34.05 121 VAL A C 1
ATOM 660 O O . VAL A 1 90 ? 33.503 11.416 10.892 1.00 30.10 121 VAL A O 1
ATOM 664 N N . ALA A 1 91 ? 33.323 11.134 13.093 1.00 30.40 122 ALA A N 1
ATOM 665 C CA . ALA A 1 91 ? 31.949 10.596 13.031 1.00 36.99 122 ALA A CA 1
ATOM 666 C C . ALA A 1 91 ? 30.988 11.612 13.616 1.00 28.96 122 ALA A C 1
ATOM 667 O O . ALA A 1 91 ? 31.159 12.071 14.756 1.00 30.38 122 ALA A O 1
ATOM 669 N N . ILE A 1 92 ? 29.979 11.950 12.824 1.00 33.17 123 ILE A N 1
ATOM 670 C CA . ILE A 1 92 ? 28.895 12.809 13.267 1.00 26.78 123 ILE A CA 1
ATOM 671 C C . ILE A 1 92 ? 27.584 11.995 13.108 1.00 41.74 123 ILE A C 1
ATOM 672 O O . ILE A 1 92 ? 27.560 10.974 12.396 1.00 36.89 123 ILE A O 1
ATOM 677 N N . GLY A 1 93 ? 26.518 12.430 13.770 1.00 31.16 124 GLY A N 1
ATOM 678 C CA . GLY A 1 93 ? 25.263 11.665 13.760 1.00 35.67 124 GLY A CA 1
ATOM 679 C C . GLY A 1 93 ? 25.520 10.173 13.962 1.00 38.35 124 GLY A C 1
ATOM 680 O O . GLY A 1 93 ? 25.028 9.311 13.209 1.00 38.16 124 GLY A O 1
ATOM 681 N N . SER A 1 94 ? 26.311 9.853 14.974 1.00 34.94 125 SER A N 1
ATOM 682 C CA . SER A 1 94 ? 26.817 8.489 15.136 1.00 35.74 125 SER A CA 1
ATOM 683 C C . SER A 1 94 ? 26.795 7.998 16.583 1.00 37.19 125 SER A C 1
ATOM 684 O O . SER A 1 94 ? 27.852 7.671 17.125 1.00 36.74 125 SER A O 1
ATOM 687 N N . ALA A 1 95 ? 25.626 7.910 17.224 1.00 34.57 126 ALA A N 1
ATOM 688 C CA . ALA A 1 95 ? 25.609 7.409 18.621 1.00 36.98 126 ALA A CA 1
ATOM 689 C C . ALA A 1 95 ? 26.059 5.929 18.830 1.00 39.45 126 ALA A C 1
ATOM 690 O O . ALA A 1 95 ? 26.459 5.561 19.933 1.00 38.60 126 ALA A O 1
ATOM 692 N N . ALA A 1 96 ? 25.955 5.070 17.822 1.00 35.97 127 ALA A N 1
ATOM 693 C CA . ALA A 1 96 ? 26.306 3.641 18.028 1.00 36.05 127 ALA A CA 1
ATOM 694 C C . ALA A 1 96 ? 27.607 3.297 17.302 1.00 40.87 127 ALA A C 1
ATOM 695 O O . ALA A 1 96 ? 27.744 2.249 16.697 1.00 57.49 127 ALA A O 1
ATOM 697 N N . LEU A 1 97 ? 28.579 4.184 17.399 1.00 41.39 128 LEU A N 1
ATOM 698 C CA . LEU A 1 97 ? 29.913 3.915 16.882 1.00 39.46 128 LEU A CA 1
ATOM 699 C C . LEU A 1 97 ? 30.581 2.744 17.621 1.00 47.71 128 LEU A C 1
ATOM 700 O O . LEU A 1 97 ? 30.602 2.705 18.855 1.00 45.54 128 LEU A O 1
ATOM 705 N N . LYS A 1 98 ? 31.150 1.809 16.859 1.00 50.60 129 LYS A N 1
ATOM 706 C CA . LYS A 1 98 ? 31.926 0.717 17.437 1.00 49.80 129 LYS A CA 1
ATOM 707 C C . LYS A 1 98 ? 33.426 0.931 17.175 1.00 44.76 129 LYS A C 1
ATOM 708 O O . LYS A 1 98 ? 33.866 0.919 16.027 1.00 46.33 129 LYS A O 1
ATOM 710 N N . ARG A 1 99 ? 34.195 1.148 18.243 1.00 49.02 130 ARG A N 1
ATOM 711 C CA . ARG A 1 99 ? 35.647 1.388 18.151 1.00 51.52 130 ARG A CA 1
ATOM 712 C C . ARG A 1 99 ? 36.490 0.126 18.329 1.00 53.12 130 ARG A C 1
ATOM 713 O O . ARG A 1 99 ? 36.275 -0.639 19.259 1.00 63.06 130 ARG A O 1
ATOM 721 N N . THR A 1 100 ? 37.479 -0.049 17.461 1.00 58.03 131 THR A N 1
ATOM 722 C CA . THR A 1 100 ? 38.396 -1.188 17.503 1.00 60.46 131 THR A CA 1
ATOM 723 C C . THR A 1 100 ? 39.852 -0.741 17.397 1.00 59.37 131 THR A C 1
ATOM 724 O O . THR A 1 100 ? 40.752 -1.465 17.776 1.00 68.06 131 THR A O 1
ATOM 728 N N . GLU A 1 101 ? 40.060 0.459 16.870 1.00 57.58 132 GLU A N 1
ATOM 729 C CA . GLU A 1 101 ? 41.384 1.000 16.655 1.00 55.13 132 GLU A CA 1
ATOM 730 C C . GLU A 1 101 ? 41.587 2.184 17.574 1.00 54.71 132 GLU A C 1
ATOM 731 O O . GLU A 1 101 ? 41.083 3.271 17.319 1.00 48.48 132 GLU A O 1
ATOM 737 N N . PRO A 1 102 ? 42.305 1.976 18.673 1.00 58.02 133 PRO A N 1
ATOM 738 C CA . PRO A 1 102 ? 42.414 3.111 19.579 1.00 51.03 133 PRO A CA 1
ATOM 739 C C . PRO A 1 102 ? 43.203 4.269 18.933 1.00 47.41 133 PRO A C 1
ATOM 740 O O . PRO A 1 102 ? 44.102 4.062 18.126 1.00 50.70 133 PRO A O 1
ATOM 744 N N . GLY A 1 103 ? 42.798 5.492 19.247 1.00 52.08 134 GLY A N 1
ATOM 745 C CA . GLY A 1 103 ? 43.422 6.666 18.668 1.00 53.28 134 GLY A CA 1
ATOM 746 C C . GLY A 1 103 ? 42.938 6.997 17.272 1.00 47.95 134 GLY A C 1
ATOM 747 O O . GLY A 1 103 ? 43.572 7.764 16.558 1.00 47.45 134 GLY A O 1
ATOM 748 N N . HIS A 1 104 ? 41.808 6.429 16.870 1.00 43.63 135 HIS A N 1
ATOM 749 C CA . HIS A 1 104 ? 41.285 6.674 15.529 1.00 34.85 135 HIS A CA 1
ATOM 750 C C . HIS A 1 104 ? 39.827 6.968 15.659 1.00 44.95 135 HIS A C 1
ATOM 751 O O . HIS A 1 104 ? 39.119 6.355 16.495 1.00 37.94 135 HIS A O 1
ATOM 758 N N . THR A 1 105 ? 39.414 7.931 14.839 1.00 39.08 136 THR A N 1
ATOM 759 C CA . THR A 1 105 ? 38.051 8.431 14.786 1.00 39.30 136 THR A CA 1
ATOM 760 C C . THR A 1 105 ? 37.709 9.301 15.978 1.00 40.61 136 THR A C 1
ATOM 761 O O . THR A 1 105 ? 37.637 8.849 17.112 1.00 35.08 136 THR A O 1
ATOM 765 N N . ILE A 1 106 ? 37.468 10.566 15.695 1.00 37.03 137 ILE A N 1
ATOM 766 C CA . ILE A 1 106 ? 36.922 11.444 16.680 1.00 36.81 137 ILE A CA 1
ATOM 767 C C . ILE A 1 106 ? 35.413 11.406 16.478 1.00 30.60 137 ILE A C 1
ATOM 768 O O . ILE A 1 106 ? 34.957 11.385 15.357 1.00 33.03 137 ILE A O 1
ATOM 773 N N . ARG A 1 107 ? 34.668 11.411 17.566 1.00 31.54 138 ARG A N 1
ATOM 774 C CA . ARG A 1 107 ? 33.211 11.372 17.481 1.00 32.85 138 ARG A CA 1
ATOM 775 C C . ARG A 1 107 ? 32.541 12.533 18.219 1.00 29.04 138 ARG A C 1
ATOM 776 O O . ARG A 1 107 ? 32.744 12.723 19.417 1.00 32.55 138 ARG A O 1
ATOM 784 N N . LEU A 1 108 ? 31.703 13.272 17.505 1.00 33.43 139 LEU A N 1
ATOM 785 C CA . LEU A 1 108 ? 30.998 14.400 18.085 1.00 28.99 139 LEU A CA 1
ATOM 786 C C . LEU A 1 108 ? 29.645 14.026 18.697 1.00 36.07 139 LEU A C 1
ATOM 787 O O . LEU A 1 108 ? 29.055 14.835 19.393 1.00 36.10 139 LEU A O 1
ATOM 792 N N . THR A 1 109 ? 29.187 12.800 18.469 1.00 32.10 140 THR A N 1
ATOM 793 C CA . THR A 1 109 ? 27.854 12.366 18.950 1.00 35.28 140 THR A CA 1
ATOM 794 C C . THR A 1 109 ? 27.986 11.620 20.268 1.00 32.10 140 THR A C 1
ATOM 795 O O . THR A 1 109 ? 28.780 10.684 20.381 1.00 36.10 140 THR A O 1
ATOM 799 N N . VAL A 1 110 ? 27.209 12.027 21.260 1.00 28.12 141 VAL A N 1
ATOM 800 C CA . VAL A 1 110 ? 27.123 11.300 22.512 1.00 30.12 141 VAL A CA 1
ATOM 801 C C . VAL A 1 110 ? 26.577 9.894 22.252 1.00 35.15 141 VAL A C 1
ATOM 802 O O . VAL A 1 110 ? 25.625 9.708 21.495 1.00 34.41 141 VAL A O 1
ATOM 806 N N . GLY A 1 111 ? 27.197 8.918 22.905 1.00 34.08 142 GLY A N 1
ATOM 807 C CA . GLY A 1 111 ? 26.867 7.522 22.690 1.00 30.72 142 GLY A CA 1
ATOM 808 C C . GLY A 1 111 ? 25.531 6.994 23.214 1.00 32.50 142 GLY A C 1
ATOM 809 O O . GLY A 1 111 ? 24.927 7.556 24.124 1.00 39.56 142 GLY A O 1
ATOM 810 N N . VAL A 1 112 ? 25.091 5.872 22.651 1.00 39.24 143 VAL A N 1
ATOM 811 C CA . VAL A 1 112 ? 23.859 5.186 23.122 1.00 38.12 143 VAL A CA 1
ATOM 812 C C . VAL A 1 112 ? 23.881 4.926 24.631 1.00 35.99 143 VAL A C 1
ATOM 813 O O . VAL A 1 112 ? 22.911 5.208 25.326 1.00 37.04 143 VAL A O 1
ATOM 817 N N . GLN A 1 113 ? 25.015 4.484 25.152 1.00 40.91 144 GLN A N 1
ATOM 818 C CA . GLN A 1 113 ? 25.107 4.134 26.566 1.00 50.77 144 GLN A CA 1
ATOM 819 C C . GLN A 1 113 ? 24.760 5.303 27.462 1.00 48.40 144 GLN A C 1
ATOM 820 O O . GLN A 1 113 ? 23.969 5.169 28.405 1.00 40.38 144 GLN A O 1
ATOM 826 N N . GLN A 1 114 ? 25.338 6.462 27.150 1.00 35.84 145 GLN A N 1
ATOM 827 C CA . GLN A 1 114 ? 25.108 7.630 27.978 1.00 33.23 145 GLN A CA 1
ATOM 828 C C . GLN A 1 114 ? 23.658 8.054 27.865 1.00 31.35 145 GLN A C 1
ATOM 829 O O . GLN A 1 114 ? 23.037 8.319 28.866 1.00 35.56 145 GLN A O 1
ATOM 831 N N . GLU A 1 115 ? 23.145 8.130 26.640 1.00 31.05 146 GLU A N 1
ATOM 832 C CA . GLU A 1 115 ? 21.802 8.628 26.409 1.00 35.36 146 GLU A CA 1
ATOM 833 C C . GLU A 1 115 ? 20.780 7.650 27.015 1.00 39.87 146 GLU A C 1
ATOM 834 O O . GLU A 1 115 ? 19.764 8.066 27.587 1.00 36.40 146 GLU A O 1
ATOM 840 N N . GLN A 1 116 ? 21.079 6.355 26.913 1.00 42.72 147 GLN A N 1
ATOM 841 C CA . GLN A 1 116 ? 20.220 5.293 27.497 1.00 45.40 147 GLN A CA 1
ATOM 842 C C . GLN A 1 116 ? 20.102 5.388 29.034 1.00 42.84 147 GLN A C 1
ATOM 843 O O . GLN A 1 116 ? 19.000 5.268 29.594 1.00 38.94 147 GLN A O 1
ATOM 849 N N . GLU A 1 117 ? 21.230 5.657 29.699 1.00 36.69 148 GLU A N 1
ATOM 850 C CA . GLU A 1 117 ? 21.265 5.889 31.153 1.00 41.74 148 GLU A CA 1
ATOM 851 C C . GLU A 1 117 ? 20.325 7.021 31.577 1.00 45.77 148 GLU A C 1
ATOM 852 O O . GLU A 1 117 ? 19.682 6.957 32.625 1.00 37.57 148 GLU A O 1
ATOM 858 N N . GLN A 1 118 ? 20.254 8.067 30.766 1.00 43.87 149 GLN A N 1
ATOM 859 C CA . GLN A 1 118 ? 19.380 9.183 31.094 1.00 39.14 149 GLN A CA 1
ATOM 860 C C . GLN A 1 118 ? 17.906 8.826 30.814 1.00 39.29 149 GLN A C 1
ATOM 861 O O . GLN A 1 118 ? 17.032 9.090 31.641 1.00 40.97 149 GLN A O 1
ATOM 867 N N . LEU A 1 119 ? 17.637 8.263 29.637 1.00 39.20 150 LEU A N 1
ATOM 868 C CA . LEU A 1 119 ? 16.283 7.895 29.266 1.00 42.48 150 LEU A CA 1
ATOM 869 C C . LEU A 1 119 ? 15.674 6.918 30.296 1.00 43.76 150 LEU A C 1
ATOM 870 O O . LEU A 1 119 ? 14.475 6.980 30.569 1.00 38.17 150 LEU A O 1
ATOM 875 N N . ALA A 1 120 ? 16.520 6.081 30.895 1.00 39.63 151 ALA A N 1
ATOM 876 C CA . ALA A 1 120 ? 16.102 5.104 31.903 1.00 50.83 151 ALA A CA 1
ATOM 877 C C . ALA A 1 120 ? 15.453 5.736 33.125 1.00 54.06 151 ALA A C 1
ATOM 878 O O . ALA A 1 120 ? 14.716 5.062 33.834 1.00 55.43 151 ALA A O 1
ATOM 880 N N . ALA A 1 121 ? 15.734 7.007 33.393 1.00 44.57 152 ALA A N 1
ATOM 881 C CA . ALA A 1 121 ? 15.126 7.664 34.552 1.00 48.20 152 ALA A CA 1
ATOM 882 C C . ALA A 1 121 ? 13.641 7.853 34.346 1.00 46.46 152 ALA A C 1
ATOM 883 O O . ALA A 1 121 ? 12.886 7.913 35.306 1.00 54.99 152 ALA A O 1
ATOM 885 N N . TYR A 1 122 ? 13.246 8.013 33.088 1.00 42.12 153 TYR A N 1
ATOM 886 C CA . TYR A 1 122 ? 11.838 8.155 32.734 1.00 48.85 153 TYR A CA 1
ATOM 887 C C . TYR A 1 122 ? 11.178 6.776 32.619 1.00 49.33 153 TYR A C 1
ATOM 888 O O . TYR A 1 122 ? 10.102 6.553 33.167 1.00 51.30 153 TYR A O 1
ATOM 897 N N . LEU A 1 123 ? 11.847 5.871 31.909 1.00 42.08 154 LEU A N 1
ATOM 898 C CA . LEU A 1 123 ? 11.261 4.581 31.513 1.00 48.83 154 LEU A CA 1
ATOM 899 C C . LEU A 1 123 ? 11.019 3.659 32.706 1.00 63.33 154 LEU A C 1
ATOM 900 O O . LEU A 1 123 ? 10.259 2.685 32.609 1.00 68.53 154 LEU A O 1
ATOM 905 N N . THR A 1 124 ? 11.667 3.954 33.823 1.00 58.78 155 THR A N 1
ATOM 906 C CA . THR A 1 124 ? 11.630 3.060 34.960 1.00 67.58 155 THR A CA 1
ATOM 907 C C . THR A 1 124 ? 10.225 3.048 35.620 1.00 63.72 155 THR A C 1
ATOM 908 O O . THR A 1 124 ? 9.899 2.116 36.326 1.00 59.44 155 THR A O 1
ATOM 912 N N . ASP A 1 125 ? 9.385 4.042 35.331 1.00 57.79 156 ASP A N 1
ATOM 913 C CA . ASP A 1 125 ? 8.025 4.093 35.876 1.00 69.00 156 ASP A CA 1
ATOM 914 C C . ASP A 1 125 ? 6.987 3.449 34.950 1.00 72.65 156 ASP A C 1
ATOM 915 O O . ASP A 1 125 ? 5.784 3.699 35.079 1.00 77.01 156 ASP A O 1
ATOM 920 N N . PHE A 1 126 ? 7.470 2.635 34.015 1.00 69.62 157 PHE A N 1
ATOM 921 C CA . PHE A 1 126 ? 6.618 1.903 33.086 1.00 78.36 157 PHE A CA 1
ATOM 922 C C . PHE A 1 126 ? 6.927 0.420 33.197 1.00 82.57 157 PHE A C 1
ATOM 923 O O . PHE A 1 126 ? 8.075 0.013 33.005 1.00 74.57 157 PHE A O 1
ATOM 931 N N . GLU A 1 127 ? 5.911 -0.382 33.513 1.00 79.87 158 GLU A N 1
ATOM 932 C CA . GLU A 1 127 ? 6.127 -1.813 33.706 1.00 79.62 158 GLU A CA 1
ATOM 933 C C . GLU A 1 127 ? 6.077 -2.568 32.382 1.00 67.80 158 GLU A C 1
ATOM 934 O O . GLU A 1 127 ? 6.703 -3.620 32.266 1.00 55.92 158 GLU A O 1
ATOM 940 N N . ARG A 1 128 ? 5.367 -2.027 31.389 1.00 65.09 159 ARG A N 1
ATOM 941 C CA . ARG A 1 128 ? 5.295 -2.664 30.065 1.00 77.35 159 ARG A CA 1
ATOM 942 C C . ARG A 1 128 ? 5.892 -1.762 28.969 1.00 62.46 159 ARG A C 1
ATOM 943 O O . ARG A 1 128 ? 5.286 -0.753 28.592 1.00 60.42 159 ARG A O 1
ATOM 951 N N . ILE A 1 129 ? 7.032 -2.175 28.417 1.00 54.64 160 ILE A N 1
ATOM 952 C CA . ILE A 1 129 ? 7.781 -1.362 27.436 1.00 61.47 160 ILE A CA 1
ATOM 953 C C . ILE A 1 129 ? 7.953 -2.023 26.072 1.00 53.45 160 ILE A C 1
ATOM 954 O O . ILE A 1 129 ? 8.617 -3.049 25.964 1.00 52.45 160 ILE A O 1
ATOM 959 N N . ALA A 1 130 ? 7.423 -1.403 25.020 1.00 51.81 161 ALA A N 1
ATOM 960 C CA . ALA A 1 130 ? 7.689 -1.888 23.661 1.00 63.20 161 ALA A CA 1
ATOM 961 C C . ALA A 1 130 ? 8.715 -0.989 22.954 1.00 61.45 161 ALA A C 1
ATOM 962 O O . ALA A 1 130 ? 8.732 0.233 23.158 1.00 52.35 161 ALA A O 1
ATOM 964 N N . VAL A 1 131 ? 9.576 -1.615 22.150 1.00 58.10 162 VAL A N 1
ATOM 965 C CA . VAL A 1 131 ? 10.514 -0.907 21.292 1.00 60.42 162 VAL A CA 1
ATOM 966 C C . VAL A 1 131 ? 10.271 -1.257 19.826 1.00 63.34 162 VAL A C 1
ATOM 967 O O . VAL A 1 131 ? 10.221 -2.425 19.461 1.00 60.09 162 VAL A O 1
ATOM 971 N N . LEU A 1 132 ? 10.106 -0.227 19.006 1.00 54.41 163 LEU A N 1
ATOM 972 C CA . LEU A 1 132 ? 10.196 -0.338 17.557 1.00 48.13 163 LEU A CA 1
ATOM 973 C C . LEU A 1 132 ? 11.415 0.465 17.057 1.00 60.88 163 LEU A C 1
ATOM 974 O O . LEU A 1 132 ? 11.434 1.705 17.197 1.00 44.18 163 LEU A O 1
ATOM 979 N N . ALA A 1 133 ? 12.416 -0.227 16.494 1.00 50.95 164 ALA A N 1
ATOM 980 C CA . ALA A 1 133 ? 13.691 0.416 16.136 1.00 52.52 164 ALA A CA 1
ATOM 981 C C . ALA A 1 133 ? 14.105 0.194 14.684 1.00 58.81 164 ALA A C 1
ATOM 982 O O . ALA A 1 133 ? 13.924 -0.883 14.112 1.00 53.49 164 ALA A O 1
ATOM 992 N N . ASP A 1 135 ? 16.103 -0.778 11.586 1.00 49.84 166 ASP A N 1
ATOM 993 C CA . ASP A 1 135 ? 16.951 -1.957 11.417 1.00 62.48 166 ASP A CA 1
ATOM 994 C C . ASP A 1 135 ? 18.378 -1.625 10.948 1.00 57.63 166 ASP A C 1
ATOM 995 O O . ASP A 1 135 ? 18.745 -1.843 9.791 1.00 55.01 166 ASP A O 1
ATOM 1000 N N . ASN A 1 136 ? 19.186 -1.117 11.872 1.00 51.32 167 ASN A N 1
ATOM 1001 C CA . ASN A 1 136 ? 20.598 -0.920 11.631 1.00 50.53 167 ASN A CA 1
ATOM 1002 C C . ASN A 1 136 ? 21.286 -0.915 12.979 1.00 49.39 167 ASN A C 1
ATOM 1003 O O . ASN A 1 136 ? 20.618 -1.097 13.993 1.00 38.68 167 ASN A O 1
ATOM 1008 N N . ASN A 1 137 ? 22.601 -0.683 13.020 1.00 43.42 168 ASN A N 1
ATOM 1009 C CA . ASN A 1 137 ? 23.305 -0.839 14.284 1.00 45.07 168 ASN A CA 1
ATOM 1010 C C . ASN A 1 137 ? 22.894 0.221 15.346 1.00 44.91 168 ASN A C 1
ATOM 1011 O O . ASN A 1 137 ? 23.109 0.012 16.535 1.00 44.20 168 ASN A O 1
ATOM 1016 N N . LEU A 1 138 ? 22.264 1.326 14.953 1.00 46.16 169 LEU A N 1
ATOM 1017 C CA . LEU A 1 138 ? 21.736 2.228 15.970 1.00 44.82 169 LEU A CA 1
ATOM 1018 C C . LEU A 1 138 ? 20.520 1.591 16.649 1.00 41.30 169 LEU A C 1
ATOM 1019 O O . LEU A 1 138 ? 20.425 1.577 17.872 1.00 39.00 169 LEU A O 1
ATOM 1024 N N . GLY A 1 139 ? 19.573 1.109 15.855 1.00 45.75 170 GLY A N 1
ATOM 1025 C CA . GLY A 1 139 ? 18.403 0.437 16.402 1.00 51.25 170 GLY A CA 1
ATOM 1026 C C . GLY A 1 139 ? 18.808 -0.734 17.277 1.00 39.60 170 GLY A C 1
ATOM 1027 O O . GLY A 1 139 ? 18.374 -0.869 18.421 1.00 46.45 170 GLY A O 1
ATOM 1028 N N . SER A 1 140 ? 19.681 -1.574 16.753 1.00 49.40 171 SER A N 1
ATOM 1029 C CA . SER A 1 140 ? 20.001 -2.817 17.450 1.00 54.79 171 SER A CA 1
ATOM 1030 C C . SER A 1 140 ? 20.762 -2.499 18.741 1.00 56.13 171 SER A C 1
ATOM 1031 O O . SER A 1 140 ? 20.600 -3.165 19.759 1.00 50.93 171 SER A O 1
ATOM 1034 N N . SER A 1 141 ? 21.568 -1.447 18.724 1.00 48.47 172 SER A N 1
ATOM 1035 C CA . SER A 1 141 ? 22.292 -1.079 19.931 1.00 43.54 172 SER A CA 1
ATOM 1036 C C . SER A 1 141 ? 21.343 -0.604 21.033 1.00 44.95 172 SER A C 1
ATOM 1037 O O . SER A 1 141 ? 21.498 -0.974 22.195 1.00 46.50 172 SER A O 1
ATOM 1040 N N . TRP A 1 142 ? 20.363 0.218 20.665 1.00 39.75 173 TRP A N 1
ATOM 1041 C CA . TRP A 1 142 ? 19.342 0.668 21.597 1.00 44.78 173 TRP A CA 1
ATOM 1042 C C . TRP A 1 142 ? 18.496 -0.486 22.129 1.00 51.73 173 TRP A C 1
ATOM 1043 O O . TRP A 1 142 ? 18.098 -0.468 23.288 1.00 46.19 173 TRP A O 1
ATOM 1054 N N . ILE A 1 143 ? 18.191 -1.462 21.275 1.00 51.19 174 ILE A N 1
ATOM 1055 C CA . ILE A 1 143 ? 17.406 -2.627 21.706 1.00 58.07 174 ILE A CA 1
ATOM 1056 C C . ILE A 1 143 ? 18.197 -3.394 22.757 1.00 54.19 174 ILE A C 1
ATOM 1057 O O . ILE A 1 143 ? 17.686 -3.667 23.841 1.00 53.46 174 ILE A O 1
ATOM 1062 N N . ARG A 1 144 ? 19.451 -3.696 22.445 1.00 56.89 175 ARG A N 1
ATOM 1063 C CA . ARG A 1 144 ? 20.280 -4.503 23.320 1.00 58.31 175 ARG A CA 1
ATOM 1064 C C . ARG A 1 144 ? 20.492 -3.795 24.652 1.00 66.78 175 ARG A C 1
ATOM 1065 O O . ARG A 1 144 ? 20.643 -4.444 25.679 1.00 67.30 175 ARG A O 1
ATOM 1075 N N . LEU A 1 146 ? 18.349 -1.465 26.083 1.00 50.61 177 LEU A N 1
ATOM 1076 C CA . LEU A 1 146 ? 17.106 -1.373 26.786 1.00 55.41 177 LEU A CA 1
ATOM 1077 C C . LEU A 1 146 ? 16.759 -2.743 27.383 1.00 64.43 177 LEU A C 1
ATOM 1078 O O . LEU A 1 146 ? 16.272 -2.832 28.509 1.00 62.12 177 LEU A O 1
ATOM 1083 N N . GLU A 1 147 ? 17.065 -3.802 26.640 1.00 64.26 178 GLU A N 1
ATOM 1084 C CA . GLU A 1 147 ? 16.827 -5.170 27.105 1.00 71.15 178 GLU A CA 1
ATOM 1085 C C . GLU A 1 147 ? 17.672 -5.526 28.315 1.00 74.75 178 GLU A C 1
ATOM 1086 O O . GLU A 1 147 ? 17.214 -6.234 29.207 1.00 73.93 178 GLU A O 1
ATOM 1092 N N . ASP A 1 148 ? 18.907 -5.037 28.347 1.00 75.89 179 ASP A N 1
ATOM 1093 C CA . ASP A 1 148 ? 19.794 -5.305 29.473 1.00 74.07 179 ASP A CA 1
ATOM 1094 C C . ASP A 1 148 ? 19.352 -4.558 30.722 1.00 71.90 179 ASP A C 1
ATOM 1095 O O . ASP A 1 148 ? 19.511 -5.042 31.842 1.00 78.27 179 ASP A O 1
ATOM 1100 N N . ARG A 1 149 ? 18.787 -3.380 30.518 1.00 57.57 180 ARG A N 1
ATOM 1101 C CA . ARG A 1 149 ? 18.446 -2.497 31.620 1.00 55.47 180 ARG A CA 1
ATOM 1102 C C . ARG A 1 149 ? 17.111 -2.881 32.194 1.00 54.00 180 ARG A C 1
ATOM 1103 O O . ARG A 1 149 ? 16.904 -2.817 33.400 1.00 55.69 180 ARG A O 1
ATOM 1111 N N . PHE A 1 150 ? 16.209 -3.281 31.306 1.00 57.06 181 PHE A N 1
ATOM 1112 C CA . PHE A 1 150 ? 14.833 -3.561 31.657 1.00 63.89 181 PHE A CA 1
ATOM 1113 C C . PHE A 1 150 ? 14.366 -4.976 31.221 1.00 60.88 181 PHE A C 1
ATOM 1114 O O . PHE A 1 150 ? 13.401 -5.114 30.459 1.00 52.91 181 PHE A O 1
ATOM 1122 N N . PRO A 1 151 ? 15.042 -6.024 31.715 1.00 64.28 182 PRO A N 1
ATOM 1123 C CA . PRO A 1 151 ? 14.673 -7.414 31.382 1.00 69.60 182 PRO A CA 1
ATOM 1124 C C . PRO A 1 151 ? 13.191 -7.721 31.512 1.00 73.91 182 PRO A C 1
ATOM 1125 O O . PRO A 1 151 ? 12.599 -8.303 30.602 1.00 75.26 182 PRO A O 1
ATOM 1129 N N . LYS A 1 152 ? 12.601 -7.322 32.631 1.00 77.46 183 LYS A N 1
ATOM 1130 C CA . LYS A 1 152 ? 11.230 -7.695 32.937 1.00 75.71 183 LYS A CA 1
ATOM 1131 C C . LYS A 1 152 ? 10.246 -6.824 32.185 1.00 82.37 183 LYS A C 1
ATOM 1132 O O . LYS A 1 152 ? 9.224 -7.305 31.717 1.00 88.24 183 LYS A O 1
ATOM 1134 N N . GLN A 1 153 ? 10.563 -5.544 32.053 1.00 78.58 184 GLN A N 1
ATOM 1135 C CA . GLN A 1 153 ? 9.599 -4.588 31.531 1.00 76.41 184 GLN A CA 1
ATOM 1136 C C . GLN A 1 153 ? 9.497 -4.590 29.998 1.00 68.04 184 GLN A C 1
ATOM 1137 O O . GLN A 1 153 ? 8.470 -4.183 29.443 1.00 64.06 184 GLN A O 1
ATOM 1143 N N . VAL A 1 154 ? 10.548 -5.040 29.319 1.00 60.84 185 VAL A N 1
ATOM 1144 C CA . VAL A 1 154 ? 10.570 -5.010 27.860 1.00 69.58 185 VAL A CA 1
ATOM 1145 C C . VAL A 1 154 ? 9.781 -6.205 27.314 1.00 68.14 185 VAL A C 1
ATOM 1146 O O . VAL A 1 154 ? 10.223 -7.351 27.423 1.00 64.68 185 VAL A O 1
ATOM 1150 N N . VAL A 1 155 ? 8.620 -5.917 26.725 1.00 66.54 186 VAL A N 1
ATOM 1151 C CA . VAL A 1 155 ? 7.663 -6.957 26.318 1.00 69.39 186 VAL A CA 1
ATOM 1152 C C . VAL A 1 155 ? 7.649 -7.210 24.801 1.00 74.25 186 VAL A C 1
ATOM 1153 O O . VAL A 1 155 ? 6.936 -8.090 24.312 1.00 70.05 186 VAL A O 1
ATOM 1157 N N . ALA A 1 156 ? 8.452 -6.450 24.062 1.00 67.13 187 ALA A N 1
ATOM 1158 C CA . ALA A 1 156 ? 8.481 -6.532 22.606 1.00 63.49 187 ALA A CA 1
ATOM 1159 C C . ALA A 1 156 ? 9.632 -5.693 22.042 1.00 64.76 187 ALA A C 1
ATOM 1160 O O . ALA A 1 156 ? 9.852 -4.576 22.496 1.00 55.30 187 ALA A O 1
ATOM 1162 N N . ALA A 1 157 ? 10.341 -6.243 21.058 1.00 75.46 188 ALA A N 1
ATOM 1163 C CA . ALA A 1 157 ? 11.480 -5.577 20.430 1.00 73.22 188 ALA A CA 1
ATOM 1164 C C . ALA A 1 157 ? 11.423 -5.800 18.919 1.00 71.08 188 ALA A C 1
ATOM 1165 O O . ALA A 1 157 ? 11.906 -6.815 18.418 1.00 69.54 188 ALA A O 1
ATOM 1167 N N . GLN A 1 158 ? 10.818 -4.845 18.215 1.00 59.85 189 GLN A N 1
ATOM 1168 C CA . GLN A 1 158 ? 10.551 -4.959 16.786 1.00 60.25 189 GLN A CA 1
ATOM 1169 C C . GLN A 1 158 ? 11.453 -4.016 15.984 1.00 59.02 189 GLN A C 1
ATOM 1170 O O . GLN A 1 158 ? 11.746 -2.912 16.428 1.00 51.04 189 GLN A O 1
ATOM 1176 N N . GLU A 1 159 ? 11.883 -4.461 14.807 1.00 59.49 190 GLU A N 1
ATOM 1177 C CA . GLU A 1 159 ? 12.695 -3.649 13.910 1.00 55.86 190 GLU A CA 1
ATOM 1178 C C . GLU A 1 159 ? 11.908 -3.241 12.665 1.00 64.77 190 GLU A C 1
ATOM 1179 O O . GLU A 1 159 ? 10.870 -3.832 12.358 1.00 60.39 190 GLU A O 1
ATOM 1185 N N . TYR A 1 160 ? 12.393 -2.222 11.953 1.00 54.74 191 TYR A N 1
ATOM 1186 C CA . TYR A 1 160 ? 11.819 -1.841 10.664 1.00 47.12 191 TYR A CA 1
ATOM 1187 C C . TYR A 1 160 ? 12.846 -1.190 9.745 1.00 54.55 191 TYR A C 1
ATOM 1188 O O . TYR A 1 160 ? 13.735 -0.441 10.193 1.00 48.98 191 TYR A O 1
ATOM 1197 N N . ASN A 1 161 ? 12.690 -1.452 8.451 1.00 51.19 192 ASN A N 1
ATOM 1198 C CA . ASN A 1 161 ? 13.427 -0.756 7.420 1.00 55.33 192 ASN A CA 1
ATOM 1199 C C . ASN A 1 161 ? 12.892 0.667 7.242 1.00 57.14 192 ASN A C 1
ATOM 1200 O O . ASN A 1 161 ? 11.731 0.838 6.856 1.00 54.46 192 ASN A O 1
ATOM 1205 N N . PRO A 1 162 ? 13.720 1.700 7.531 1.00 48.58 193 PRO A N 1
ATOM 1206 C CA . PRO A 1 162 ? 13.177 3.066 7.450 1.00 44.92 193 PRO A CA 1
ATOM 1207 C C . PRO A 1 162 ? 12.879 3.533 6.019 1.00 38.39 193 PRO A C 1
ATOM 1208 O O . PRO A 1 162 ? 12.093 4.462 5.826 1.00 42.93 193 PRO A O 1
ATOM 1212 N N . GLN A 1 163 ? 13.505 2.934 5.020 1.00 41.68 194 GLN A N 1
ATOM 1213 C CA . GLN A 1 163 ? 13.114 3.256 3.650 1.00 48.09 194 GLN A CA 1
ATOM 1214 C C . GLN A 1 163 ? 11.743 2.616 3.303 1.00 59.13 194 GLN A C 1
ATOM 1215 O O . GLN A 1 163 ? 10.871 3.268 2.739 1.00 60.64 194 GLN A O 1
ATOM 1221 N N . GLN A 1 164 ? 11.541 1.351 3.651 1.00 65.13 195 GLN A N 1
ATOM 1222 C CA . GLN A 1 164 ? 10.293 0.668 3.271 1.00 67.22 195 GLN A CA 1
ATOM 1223 C C . GLN A 1 164 ? 9.060 1.118 4.078 1.00 63.77 195 GLN A C 1
ATOM 1224 O O . GLN A 1 164 ? 8.008 1.363 3.505 1.00 73.34 195 GLN A O 1
ATOM 1238 N N . ASP A 1 166 ? 7.213 -0.529 6.112 1.00 70.67 197 ASP A N 1
ATOM 1239 C CA . ASP A 1 166 ? 6.202 -1.549 6.307 1.00 73.82 197 ASP A CA 1
ATOM 1240 C C . ASP A 1 166 ? 6.206 -1.979 7.769 1.00 61.83 197 ASP A C 1
ATOM 1241 O O . ASP A 1 166 ? 7.021 -2.807 8.152 1.00 53.73 197 ASP A O 1
ATOM 1246 N N . ILE A 1 167 ? 5.299 -1.417 8.572 1.00 60.83 198 ILE A N 1
ATOM 1247 C CA . ILE A 1 167 ? 5.299 -1.633 10.022 1.00 65.24 198 ILE A CA 1
ATOM 1248 C C . ILE A 1 167 ? 3.988 -2.209 10.593 1.00 71.57 198 ILE A C 1
ATOM 1249 O O . ILE A 1 167 ? 3.864 -2.341 11.812 1.00 68.06 198 ILE A O 1
ATOM 1254 N N . ALA A 1 168 ? 3.024 -2.538 9.728 1.00 68.92 199 ALA A N 1
ATOM 1255 C CA . ALA A 1 168 ? 1.716 -3.042 10.174 1.00 73.68 199 ALA A CA 1
ATOM 1256 C C . ALA A 1 168 ? 1.843 -4.288 11.053 1.00 72.01 199 ALA A C 1
ATOM 1257 O O . ALA A 1 168 ? 1.138 -4.427 12.060 1.00 76.27 199 ALA A O 1
ATOM 1259 N N . ALA A 1 169 ? 2.738 -5.190 10.664 1.00 62.88 200 ALA A N 1
ATOM 1260 C CA . ALA A 1 169 ? 3.017 -6.397 11.439 1.00 69.93 200 ALA A CA 1
ATOM 1261 C C . ALA A 1 169 ? 3.605 -6.103 12.807 1.00 75.85 200 ALA A C 1
ATOM 1262 O O . ALA A 1 169 ? 3.113 -6.607 13.823 1.00 65.98 200 ALA A O 1
ATOM 1264 N N . GLN A 1 170 ? 4.683 -5.317 12.818 1.00 65.98 201 GLN A N 1
ATOM 1265 C CA . GLN A 1 170 ? 5.403 -5.022 14.044 1.00 54.69 201 GLN A CA 1
ATOM 1266 C C . GLN A 1 170 ? 4.471 -4.356 15.023 1.00 55.94 201 GLN A C 1
ATOM 1267 O O . GLN A 1 170 ? 4.523 -4.640 16.212 1.00 57.05 201 GLN A O 1
ATOM 1273 N N . LEU A 1 171 ? 3.628 -3.462 14.501 1.00 52.21 202 LEU A N 1
ATOM 1274 C CA . LEU A 1 171 ? 2.662 -2.731 15.307 1.00 59.30 202 LEU A CA 1
ATOM 1275 C C . LEU A 1 171 ? 1.556 -3.688 15.806 1.00 69.97 202 LEU A C 1
ATOM 1276 O O . LEU A 1 171 ? 0.962 -3.446 16.857 1.00 65.35 202 LEU A O 1
ATOM 1281 N N . ALA A 1 172 ? 1.298 -4.770 15.067 1.00 67.68 203 ALA A N 1
ATOM 1282 C CA . ALA A 1 172 ? 0.294 -5.764 15.496 1.00 72.67 203 ALA A CA 1
ATOM 1283 C C . ALA A 1 172 ? 0.854 -6.563 16.663 1.00 71.17 203 ALA A C 1
ATOM 1284 O O . ALA A 1 172 ? 0.227 -6.650 17.720 1.00 67.97 203 ALA A O 1
ATOM 1286 N N . THR A 1 173 ? 2.052 -7.113 16.471 1.00 72.39 204 THR A N 1
ATOM 1287 C CA . THR A 1 173 ? 2.807 -7.730 17.554 1.00 74.08 204 THR A CA 1
ATOM 1288 C C . THR A 1 173 ? 2.794 -6.854 18.793 1.00 77.98 204 THR A C 1
ATOM 1289 O O . THR A 1 173 ? 2.613 -7.333 19.906 1.00 79.74 204 THR A O 1
ATOM 1293 N N . ILE A 1 174 ? 2.991 -5.560 18.585 1.00 73.37 205 ILE A N 1
ATOM 1294 C CA . ILE A 1 174 ? 3.190 -4.644 19.690 1.00 73.27 205 ILE A CA 1
ATOM 1295 C C . ILE A 1 174 ? 1.901 -4.373 20.456 1.00 66.06 205 ILE A C 1
ATOM 1296 O O . ILE A 1 174 ? 1.895 -4.352 21.691 1.00 56.11 205 ILE A O 1
ATOM 1301 N N . LYS A 1 175 ? 0.831 -4.103 19.723 1.00 72.16 206 LYS A N 1
ATOM 1302 C CA . LYS A 1 175 ? -0.456 -3.842 20.350 1.00 81.64 206 LYS A CA 1
ATOM 1303 C C . LYS A 1 175 ? -0.852 -5.038 21.201 1.00 79.15 206 LYS A C 1
ATOM 1304 O O . LYS A 1 175 ? -1.369 -4.879 22.300 1.00 71.15 206 LYS A O 1
ATOM 1310 N N . ALA A 1 176 ? -0.531 -6.228 20.707 1.00 87.46 207 ALA A N 1
ATOM 1311 C CA . ALA A 1 176 ? -0.907 -7.468 21.379 1.00 94.49 207 ALA A CA 1
ATOM 1312 C C . ALA A 1 176 ? -0.110 -7.701 22.659 1.00 97.42 207 ALA A C 1
ATOM 1313 O O . ALA A 1 176 ? -0.282 -8.733 23.308 1.00 95.08 207 ALA A O 1
ATOM 1315 N N . ARG A 1 177 ? 0.759 -6.760 23.029 1.00 74.36 208 ARG A N 1
ATOM 1316 C CA . ARG A 1 177 ? 1.461 -6.892 24.303 1.00 66.74 208 ARG A CA 1
ATOM 1317 C C . ARG A 1 177 ? 1.072 -5.785 25.256 1.00 69.52 208 ARG A C 1
ATOM 1318 O O . ARG A 1 177 ? 1.657 -5.671 26.340 1.00 75.17 208 ARG A O 1
ATOM 1326 N N . ASP A 1 178 ? 0.097 -4.973 24.842 1.00 62.04 209 ASP A N 1
ATOM 1327 C CA . ASP A 1 178 ? -0.504 -3.961 25.719 1.00 76.33 209 ASP A CA 1
ATOM 1328 C C . ASP A 1 178 ? 0.560 -3.143 26.441 1.00 74.62 209 ASP A C 1
ATOM 1329 O O . ASP A 1 178 ? 0.587 -3.079 27.673 1.00 69.28 209 ASP A O 1
ATOM 1334 N N . SER A 1 179 ? 1.454 -2.546 25.662 1.00 82.45 210 SER A N 1
ATOM 1335 C CA . SER A 1 179 ? 2.587 -1.860 26.243 1.00 75.82 210 SER A CA 1
ATOM 1336 C C . SER A 1 179 ? 2.119 -0.569 26.892 1.00 65.58 210 SER A C 1
ATOM 1337 O O . SER A 1 179 ? 1.101 0.011 26.512 1.00 66.10 210 SER A O 1
ATOM 1340 N N . GLU A 1 180 ? 2.881 -0.146 27.885 1.00 66.83 211 GLU A N 1
ATOM 1341 C CA . GLU A 1 180 ? 2.654 1.090 28.607 1.00 73.25 211 GLU A CA 1
ATOM 1342 C C . GLU A 1 180 ? 3.432 2.249 27.953 1.00 67.87 211 GLU A C 1
ATOM 1343 O O . GLU A 1 180 ? 2.968 3.392 27.888 1.00 49.46 211 GLU A O 1
ATOM 1349 N N . ALA A 1 181 ? 4.630 1.947 27.477 1.00 63.39 212 ALA A N 1
ATOM 1350 C CA . ALA A 1 181 ? 5.392 2.936 26.727 1.00 60.07 212 ALA A CA 1
ATOM 1351 C C . ALA A 1 181 ? 5.937 2.291 25.465 1.00 59.78 212 ALA A C 1
ATOM 1352 O O . ALA A 1 181 ? 6.437 1.162 25.495 1.00 60.63 212 ALA A O 1
ATOM 1354 N N . LEU A 1 182 ? 5.802 3.006 24.352 1.00 56.18 213 LEU A N 1
ATOM 1355 C CA . LEU A 1 182 ? 6.387 2.583 23.084 1.00 54.75 213 LEU A CA 1
ATOM 1356 C C . LEU A 1 182 ? 7.598 3.452 22.735 1.00 55.49 213 LEU A C 1
ATOM 1357 O O . LEU A 1 182 ? 7.434 4.605 22.367 1.00 41.13 213 LEU A O 1
ATOM 1362 N N . VAL A 1 183 ? 8.781 2.860 22.817 1.00 55.80 214 VAL A N 1
ATOM 1363 C CA . VAL A 1 183 ? 10.028 3.507 22.459 1.00 52.16 214 VAL A CA 1
ATOM 1364 C C . VAL A 1 183 ? 10.371 3.366 20.980 1.00 52.16 214 VAL A C 1
ATOM 1365 O O . VAL A 1 183 ? 10.622 2.266 20.480 1.00 48.00 214 VAL A O 1
ATOM 1369 N N . LEU A 1 184 ? 10.423 4.499 20.293 1.00 53.27 215 LEU A N 1
ATOM 1370 C CA . LEU A 1 184 ? 10.781 4.533 18.882 1.00 48.46 215 LEU A CA 1
ATOM 1371 C C . LEU A 1 184 ? 12.235 4.930 18.634 1.00 44.59 215 LEU A C 1
ATOM 1372 O O . LEU A 1 184 ? 12.599 6.085 18.858 1.00 40.75 215 LEU A O 1
ATOM 1377 N N . ILE A 1 185 ? 13.068 4.005 18.156 1.00 44.86 216 ILE A N 1
ATOM 1378 C CA . ILE A 1 185 ? 14.422 4.396 17.763 1.00 42.15 216 ILE A CA 1
ATOM 1379 C C . ILE A 1 185 ? 14.330 4.832 16.288 1.00 43.55 216 ILE A C 1
ATOM 1380 O O . ILE A 1 185 ? 14.551 4.073 15.350 1.00 46.13 216 ILE A O 1
ATOM 1385 N N . SER A 1 186 ? 13.975 6.101 16.138 1.00 41.97 217 SER A N 1
ATOM 1386 C CA . SER A 1 186 ? 13.528 6.690 14.897 1.00 45.40 217 SER A CA 1
ATOM 1387 C C . SER A 1 186 ? 13.992 8.142 14.781 1.00 40.44 217 SER A C 1
ATOM 1388 O O . SER A 1 186 ? 14.097 8.879 15.768 1.00 41.71 217 SER A O 1
ATOM 1391 N N . ALA A 1 187 ? 14.213 8.562 13.550 1.00 40.11 218 ALA A N 1
ATOM 1392 C CA . ALA A 1 187 ? 14.308 9.976 13.250 1.00 42.83 218 ALA A CA 1
ATOM 1393 C C . ALA A 1 187 ? 12.923 10.449 12.778 1.00 45.41 218 ALA A C 1
ATOM 1394 O O . ALA A 1 187 ? 11.908 10.111 13.403 1.00 43.64 218 ALA A O 1
ATOM 1396 N N . GLY A 1 188 ? 12.854 11.218 11.699 1.00 46.42 219 GLY A N 1
ATOM 1397 C CA . GLY A 1 188 ? 11.600 11.876 11.325 1.00 38.77 219 GLY A CA 1
ATOM 1398 C C . GLY A 1 188 ? 10.452 10.917 10.975 1.00 46.69 219 GLY A C 1
ATOM 1399 O O . GLY A 1 188 ? 9.289 11.309 11.057 1.00 39.98 219 GLY A O 1
ATOM 1400 N N . GLU A 1 189 ? 10.782 9.683 10.584 1.00 47.21 220 GLU A N 1
ATOM 1401 C CA . GLU A 1 189 ? 9.791 8.693 10.151 1.00 49.29 220 GLU A CA 1
ATOM 1402 C C . GLU A 1 189 ? 8.857 8.326 11.320 1.00 57.44 220 GLU A C 1
ATOM 1403 O O . GLU A 1 189 ? 7.820 7.682 11.133 1.00 55.42 220 GLU A O 1
ATOM 1409 N N . ALA A 1 190 ? 9.242 8.730 12.523 1.00 48.64 221 ALA A N 1
ATOM 1410 C CA . ALA A 1 190 ? 8.417 8.553 13.699 1.00 53.03 221 ALA A CA 1
ATOM 1411 C C . ALA A 1 190 ? 7.050 9.203 13.581 1.00 48.06 221 ALA A C 1
ATOM 1412 O O . ALA A 1 190 ? 6.150 8.776 14.260 1.00 46.88 221 ALA A O 1
ATOM 1414 N N . ALA A 1 191 ? 6.887 10.231 12.758 1.00 49.37 222 ALA A N 1
ATOM 1415 C CA . ALA A 1 191 ? 5.565 10.846 12.599 1.00 56.38 222 ALA A CA 1
ATOM 1416 C C . ALA A 1 191 ? 4.569 9.882 11.916 1.00 62.12 222 ALA A C 1
ATOM 1417 O O . ALA A 1 191 ? 3.377 9.904 12.199 1.00 60.22 222 ALA A O 1
ATOM 1419 N N . THR A 1 192 ? 5.075 9.041 11.026 1.00 59.37 223 THR A N 1
ATOM 1420 C CA . THR A 1 192 ? 4.267 8.016 10.377 1.00 63.31 223 THR A CA 1
ATOM 1421 C C . THR A 1 192 ? 4.022 6.829 11.305 1.00 65.69 223 THR A C 1
ATOM 1422 O O . THR A 1 192 ? 2.891 6.304 11.402 1.00 59.51 223 THR A O 1
ATOM 1426 N N . ILE A 1 193 ? 5.079 6.402 11.986 1.00 52.55 224 ILE A N 1
ATOM 1427 C CA . ILE A 1 193 ? 4.953 5.339 12.973 1.00 62.69 224 ILE A CA 1
ATOM 1428 C C . ILE A 1 193 ? 3.884 5.729 14.001 1.00 61.30 224 ILE A C 1
ATOM 1429 O O . ILE A 1 193 ? 2.976 4.952 14.262 1.00 63.15 224 ILE A O 1
ATOM 1434 N N . ALA A 1 194 ? 3.981 6.942 14.542 1.00 56.79 225 ALA A N 1
ATOM 1435 C CA . ALA A 1 194 ? 3.007 7.461 15.507 1.00 55.36 225 ALA A CA 1
ATOM 1436 C C . ALA A 1 194 ? 1.563 7.397 14.987 1.00 65.09 225 ALA A C 1
ATOM 1437 O O . ALA A 1 194 ? 0.661 7.000 15.717 1.00 61.55 225 ALA A O 1
ATOM 1439 N N . LYS A 1 195 ? 1.364 7.807 13.738 1.00 69.40 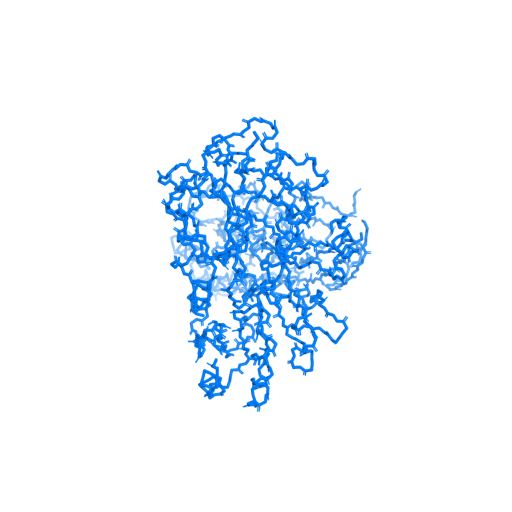226 LYS A N 1
ATOM 1440 C CA . LYS A 1 195 ? 0.037 7.873 13.130 1.00 68.75 226 LYS A CA 1
ATOM 1441 C C . LYS A 1 195 ? -0.589 6.495 13.102 1.00 67.59 226 LYS A C 1
ATOM 1442 O O . LYS A 1 195 ? -1.687 6.284 13.624 1.00 61.46 226 LYS A O 1
ATOM 1448 N N . GLN A 1 196 ? 0.132 5.567 12.480 1.00 71.29 227 GLN A N 1
ATOM 1449 C CA . GLN A 1 196 ? -0.351 4.220 12.278 1.00 78.15 227 GLN A CA 1
ATOM 1450 C C . GLN A 1 196 ? -0.580 3.522 13.613 1.00 85.85 227 GLN A C 1
ATOM 1451 O O . GLN A 1 196 ? -1.571 2.808 13.780 1.00 97.70 227 GLN A O 1
ATOM 1457 N N . ALA A 1 197 ? 0.314 3.744 14.573 1.00 62.23 228 ALA A N 1
ATOM 1458 C CA . ALA A 1 197 ? 0.152 3.131 15.890 1.00 62.47 228 ALA A CA 1
ATOM 1459 C C . ALA A 1 197 ? -1.125 3.620 16.596 1.00 65.90 228 ALA A C 1
ATOM 1460 O O . ALA A 1 197 ? -1.859 2.816 17.179 1.00 63.68 228 ALA A O 1
ATOM 1462 N N . ARG A 1 198 ? -1.394 4.923 16.542 1.00 67.84 229 ARG A N 1
ATOM 1463 C CA . ARG A 1 198 ? -2.597 5.472 17.155 1.00 74.96 229 ARG A CA 1
ATOM 1464 C C . ARG A 1 198 ? -3.840 4.981 16.400 1.00 85.35 229 ARG A C 1
ATOM 1465 O O . ARG A 1 198 ? -4.873 4.704 17.013 1.00 85.78 229 ARG A O 1
ATOM 1473 N N . GLN A 1 199 ? -3.727 4.847 15.080 1.00 84.25 230 GLN A N 1
ATOM 1474 C CA . GLN A 1 199 ? -4.842 4.383 14.253 1.00 83.35 230 GLN A CA 1
ATOM 1475 C C . GLN A 1 199 ? -5.051 2.881 14.435 1.00 86.00 230 GLN A C 1
ATOM 1476 O O . GLN A 1 199 ? -6.131 2.356 14.173 1.00 93.22 230 GLN A O 1
ATOM 1482 N N . ALA A 1 200 ? -4.008 2.202 14.899 1.00 71.84 231 ALA A N 1
ATOM 1483 C CA . ALA A 1 200 ? -4.070 0.782 15.191 1.00 70.51 231 ALA A CA 1
ATOM 1484 C C . ALA A 1 200 ? -4.551 0.507 16.632 1.00 78.39 231 ALA A C 1
ATOM 1485 O O . ALA A 1 200 ? -4.577 -0.652 17.074 1.00 70.99 231 ALA A O 1
ATOM 1487 N N . GLY A 1 201 ? -4.934 1.566 17.351 1.00 79.79 232 GLY A N 1
ATOM 1488 C CA . GLY A 1 201 ? -5.500 1.438 18.688 1.00 72.39 232 GLY A CA 1
ATOM 1489 C C . GLY A 1 201 ? -4.497 1.502 19.832 1.00 77.51 232 GLY A C 1
ATOM 1490 O O . GLY A 1 201 ? -4.883 1.457 20.997 1.00 71.68 232 GLY A O 1
ATOM 1491 N N . ILE A 1 202 ? -3.207 1.605 19.515 1.00 85.31 233 ILE A N 1
ATOM 1492 C CA . ILE A 1 202 ? -2.170 1.721 20.551 1.00 72.47 233 ILE A CA 1
ATOM 1493 C C . ILE A 1 202 ? -2.213 3.097 21.215 1.00 68.43 233 ILE A C 1
ATOM 1494 O O . ILE A 1 202 ? -2.083 4.131 20.559 1.00 64.75 233 ILE A O 1
ATOM 1499 N N . LYS A 1 203 ? -2.380 3.085 22.526 1.00 66.53 234 LYS A N 1
ATOM 1500 C CA . LYS A 1 203 ? -2.589 4.289 23.309 1.00 68.43 234 LYS A CA 1
ATOM 1501 C C . LYS A 1 203 ? -1.364 4.608 24.185 1.00 66.67 234 LYS A C 1
ATOM 1502 O O . LYS A 1 203 ? -1.354 5.612 24.903 1.00 58.88 234 LYS A O 1
ATOM 1504 N N . ALA A 1 204 ? -0.353 3.741 24.117 1.00 64.31 235 ALA A N 1
ATOM 1505 C CA . ALA A 1 204 ? 0.867 3.846 24.924 1.00 71.27 235 ALA A CA 1
ATOM 1506 C C . ALA A 1 204 ? 1.578 5.220 24.837 1.00 59.55 235 ALA A C 1
ATOM 1507 O O . ALA A 1 204 ? 1.477 5.924 23.839 1.00 56.16 235 ALA A O 1
ATOM 1509 N N . GLN A 1 205 ? 2.261 5.600 25.913 1.00 63.26 236 GLN A N 1
ATOM 1510 C CA . GLN A 1 205 ? 3.123 6.796 25.898 1.00 63.71 236 GLN A CA 1
ATOM 1511 C C . GLN A 1 205 ? 4.233 6.594 24.875 1.00 54.64 236 GLN A C 1
ATOM 1512 O O . GLN A 1 205 ? 4.946 5.591 24.937 1.00 50.13 236 GLN A O 1
ATOM 1518 N N . LEU A 1 206 ? 4.352 7.517 23.923 1.00 54.90 237 LEU A N 1
ATOM 1519 C CA . LEU A 1 206 ? 5.442 7.481 22.953 1.00 56.81 237 LEU A CA 1
ATOM 1520 C C . LEU A 1 206 ? 6.716 8.095 23.550 1.00 51.00 237 LEU A C 1
ATOM 1521 O O . LEU A 1 206 ? 6.651 9.085 24.273 1.00 52.12 237 LEU A O 1
ATOM 1526 N N . VAL A 1 207 ? 7.858 7.484 23.240 1.00 54.43 238 VAL A N 1
ATOM 1527 C CA . VAL A 1 207 ? 9.153 7.862 23.798 1.00 48.07 238 VAL A CA 1
ATOM 1528 C C . VAL A 1 207 ? 10.187 7.757 22.684 1.00 51.60 238 VAL A C 1
ATOM 1529 O O . VAL A 1 207 ? 10.180 6.802 21.913 1.00 45.67 238 VAL A O 1
ATOM 1533 N N . GLY A 1 208 ? 11.081 8.737 22.587 1.00 49.83 239 GLY A N 1
ATOM 1534 C CA . GLY A 1 208 ? 12.094 8.692 21.551 1.00 45.14 239 GLY A CA 1
ATOM 1535 C C . GLY A 1 208 ? 13.410 9.228 22.052 1.00 42.60 239 GLY A C 1
ATOM 1536 O O . GLY A 1 208 ? 13.567 9.472 23.248 1.00 40.49 239 GLY A O 1
ATOM 1537 N N . THR A 1 209 ? 14.348 9.383 21.122 1.00 39.34 240 THR A N 1
ATOM 1538 C CA . THR A 1 209 ? 15.741 9.731 21.434 1.00 39.74 240 THR A CA 1
ATOM 1539 C C . THR A 1 209 ? 16.179 10.876 20.507 1.00 35.52 240 THR A C 1
ATOM 1540 O O . THR A 1 209 ? 15.379 11.394 19.708 1.00 33.18 240 THR A O 1
ATOM 1544 N N . ARG A 1 210 ? 17.458 11.237 20.578 1.00 38.03 241 ARG A N 1
ATOM 1545 C CA . ARG A 1 210 ? 17.983 12.459 19.944 1.00 38.93 241 ARG A CA 1
ATOM 1546 C C . ARG A 1 210 ? 17.507 12.732 18.499 1.00 33.41 241 ARG A C 1
ATOM 1547 O O . ARG A 1 210 ? 17.051 13.816 18.205 1.00 37.45 241 ARG A O 1
ATOM 1555 N N . PRO A 1 211 ? 17.604 11.750 17.592 1.00 30.10 242 PRO A N 1
ATOM 1556 C CA . PRO A 1 211 ? 17.211 11.906 16.183 1.00 32.65 242 PRO A CA 1
ATOM 1557 C C . PRO A 1 211 ? 15.754 12.291 15.922 1.00 34.71 242 PRO A C 1
ATOM 1558 O O . PRO A 1 211 ? 15.440 12.756 14.823 1.00 36.56 242 PRO A O 1
ATOM 1562 N N . ILE A 1 212 ? 14.876 12.103 16.898 1.00 42.13 243 ILE A N 1
ATOM 1563 C CA . ILE A 1 212 ? 13.436 12.242 16.639 1.00 42.65 243 ILE A CA 1
ATOM 1564 C C . ILE A 1 212 ? 12.966 13.712 16.548 1.00 41.57 243 ILE A C 1
ATOM 1565 O O . ILE A 1 212 ? 11.864 13.992 16.076 1.00 41.24 243 ILE A O 1
ATOM 1570 N N . GLN A 1 213 ? 13.812 14.665 16.928 1.00 40.14 244 GLN A N 1
ATOM 1571 C CA . GLN A 1 213 ? 13.374 16.075 16.928 1.00 38.71 244 GLN A CA 1
ATOM 1572 C C . GLN A 1 213 ? 13.476 16.680 15.526 1.00 44.00 244 GLN A C 1
ATOM 1573 O O . GLN A 1 213 ? 14.377 17.454 15.238 1.00 41.81 244 GLN A O 1
ATOM 1579 N N . ARG A 1 214 ? 12.534 16.313 14.665 1.00 37.01 245 ARG A N 1
ATOM 1580 C CA . ARG A 1 214 ? 12.494 16.777 13.283 1.00 40.45 245 ARG A CA 1
ATOM 1581 C C . ARG A 1 214 ? 11.135 17.442 13.022 1.00 49.19 245 ARG A C 1
ATOM 1582 O O . ARG A 1 214 ? 10.139 17.112 13.683 1.00 46.59 245 ARG A O 1
ATOM 1590 N N . ALA A 1 215 ? 11.088 18.354 12.056 1.00 48.42 246 ALA A N 1
ATOM 1591 C CA . ALA A 1 215 ? 9.901 19.161 11.819 1.00 53.29 246 ALA A CA 1
ATOM 1592 C C . ALA A 1 215 ? 8.689 18.283 11.484 1.00 49.45 246 ALA A C 1
ATOM 1593 O O . ALA A 1 215 ? 7.574 18.566 11.883 1.00 48.59 246 ALA A O 1
ATOM 1595 N N . GLU A 1 216 ? 8.936 17.205 10.760 1.00 48.89 247 GLU A N 1
ATOM 1596 C CA . GLU A 1 216 ? 7.900 16.241 10.396 1.00 57.26 247 GLU A CA 1
ATOM 1597 C C . GLU A 1 216 ? 7.148 15.752 11.643 1.00 61.42 247 GLU A C 1
ATOM 1598 O O . GLU A 1 216 ? 5.915 15.655 11.672 1.00 56.07 247 GLU A O 1
ATOM 1604 N N . VAL A 1 217 ? 7.911 15.511 12.702 1.00 50.63 248 VAL A N 1
ATOM 1605 C CA . VAL A 1 217 ? 7.376 14.969 13.929 1.00 52.47 248 VAL A CA 1
ATOM 1606 C C . VAL A 1 217 ? 6.477 16.008 14.603 1.00 56.70 248 VAL A C 1
ATOM 1607 O O . VAL A 1 217 ? 5.405 15.671 15.104 1.00 52.37 248 VAL A O 1
ATOM 1611 N N . LEU A 1 218 ? 6.888 17.270 14.576 1.00 59.78 249 LEU A N 1
ATOM 1612 C CA . LEU A 1 218 ? 6.092 18.361 15.149 1.00 55.45 249 LEU A CA 1
ATOM 1613 C C . LEU A 1 218 ? 4.783 18.626 14.377 1.00 57.80 249 LEU A C 1
ATOM 1614 O O . LEU A 1 218 ? 3.742 18.905 14.972 1.00 53.01 249 LEU A O 1
ATOM 1619 N N . ALA A 1 219 ? 4.857 18.545 13.054 1.00 53.33 250 ALA A N 1
ATOM 1620 C CA . ALA A 1 219 ? 3.715 18.768 12.182 1.00 57.91 250 ALA A CA 1
ATOM 1621 C C . ALA A 1 219 ? 2.602 17.764 12.453 1.00 65.14 250 ALA A C 1
ATOM 1622 O O . ALA A 1 219 ? 1.421 18.063 12.270 1.00 67.86 250 ALA A O 1
ATOM 1624 N N . ALA A 1 220 ? 3.012 16.571 12.874 1.00 55.39 251 ALA A N 1
ATOM 1625 C CA . ALA A 1 220 ? 2.121 15.469 13.158 1.00 55.99 251 ALA A CA 1
ATOM 1626 C C . ALA A 1 220 ? 1.721 15.420 14.630 1.00 55.35 251 ALA A C 1
ATOM 1627 O O . ALA A 1 220 ? 1.429 14.340 15.156 1.00 58.26 251 ALA A O 1
ATOM 1629 N N . SER A 1 221 ? 1.664 16.586 15.277 1.00 43.11 252 SER A N 1
ATOM 1630 C CA . SER A 1 221 ? 1.308 16.656 16.700 1.00 49.27 252 SER A CA 1
ATOM 1631 C C . SER A 1 221 ? -0.079 16.084 17.004 1.00 64.41 252 SER A C 1
ATOM 1632 O O . SER A 1 221 ? -0.385 15.768 18.156 1.00 58.52 252 SER A O 1
ATOM 1635 N N . ALA A 1 222 ? -0.910 15.937 15.981 1.00 65.32 253 ALA A N 1
ATOM 1636 C CA . ALA A 1 222 ? -2.193 15.293 16.169 1.00 70.23 253 ALA A CA 1
ATOM 1637 C C . ALA A 1 222 ? -1.958 13.897 16.732 1.00 69.07 253 ALA A C 1
ATOM 1638 O O . ALA A 1 222 ? -2.753 13.394 17.526 1.00 67.73 253 ALA A O 1
ATOM 1640 N N . PHE A 1 223 ? -0.842 13.286 16.338 1.00 58.43 254 PHE A N 1
ATOM 1641 C CA . PHE A 1 223 ? -0.519 11.934 16.787 1.00 52.26 254 PHE A CA 1
ATOM 1642 C C . PHE A 1 223 ? 0.668 11.878 17.765 1.00 63.29 254 PHE A C 1
ATOM 1643 O O . PHE A 1 223 ? 0.730 10.981 18.615 1.00 61.10 254 PHE A O 1
ATOM 1651 N N . THR A 1 224 ? 1.594 12.834 17.648 1.00 62.41 255 THR A N 1
ATOM 1652 C CA . THR A 1 224 ? 2.853 12.781 18.389 1.00 61.51 255 THR A CA 1
ATOM 1653 C C . THR A 1 224 ? 2.826 13.634 19.658 1.00 60.36 255 THR A C 1
ATOM 1654 O O . THR A 1 224 ? 3.764 13.592 20.439 1.00 51.60 255 THR A O 1
ATOM 1658 N N . ASN A 1 225 ? 1.761 14.400 19.874 1.00 60.78 256 ASN A N 1
ATOM 1659 C CA . ASN A 1 225 ? 1.680 15.293 21.036 1.00 64.05 256 ASN A CA 1
ATOM 1660 C C . ASN A 1 225 ? 1.849 14.525 22.353 1.00 62.17 256 ASN A C 1
ATOM 1661 O O . ASN A 1 225 ? 1.193 13.510 22.565 1.00 55.41 256 ASN A O 1
ATOM 1666 N N . GLY A 1 226 ? 2.758 15.000 23.208 1.00 60.00 257 GLY A N 1
ATOM 1667 C CA . GLY A 1 226 ? 3.041 14.378 24.499 1.00 55.46 257 GLY A CA 1
ATOM 1668 C C . GLY A 1 226 ? 4.243 13.439 24.509 1.00 48.76 257 GLY A C 1
ATOM 1669 O O . GLY A 1 226 ? 4.694 13.012 25.561 1.00 49.05 257 GLY A O 1
ATOM 1670 N N . LEU A 1 227 ? 4.729 13.093 23.324 1.00 48.80 258 LEU A N 1
ATOM 1671 C CA . LEU A 1 227 ? 5.883 12.223 23.167 1.00 53.32 258 LEU A CA 1
ATOM 1672 C C . LEU A 1 227 ? 7.094 12.783 23.921 1.00 46.49 258 LEU A C 1
ATOM 1673 O O . LEU A 1 227 ? 7.403 13.946 23.773 1.00 42.93 258 LEU A O 1
ATOM 1678 N N . VAL A 1 228 ? 7.747 11.961 24.737 1.00 54.00 259 VAL A N 1
ATOM 1679 C CA . VAL A 1 228 ? 8.885 12.413 25.549 1.00 55.82 259 VAL A CA 1
ATOM 1680 C C . VAL A 1 228 ? 10.160 11.858 24.936 1.00 43.41 259 VAL A C 1
ATOM 1681 O O . VAL A 1 228 ? 10.179 10.724 24.522 1.00 39.61 259 VAL A O 1
ATOM 1685 N N . TYR A 1 229 ? 11.226 12.645 24.848 1.00 38.98 260 TYR A N 1
ATOM 1686 C CA . TYR A 1 229 ? 12.480 12.100 24.315 1.00 43.74 260 TYR A CA 1
ATOM 1687 C C . TYR A 1 229 ? 13.714 12.747 24.938 1.00 37.64 260 TYR A C 1
ATOM 1688 O O . TYR A 1 229 ? 13.649 13.849 25.493 1.00 39.20 260 TYR A O 1
ATOM 1697 N N . THR A 1 230 ? 14.831 12.030 24.877 1.00 42.49 261 THR A N 1
ATOM 1698 C CA . THR A 1 230 ? 16.099 12.583 25.324 1.00 35.77 261 THR A CA 1
ATOM 1699 C C . THR A 1 230 ? 16.741 13.372 24.199 1.00 38.90 261 THR A C 1
ATOM 1700 O O . THR A 1 230 ? 16.597 13.033 23.024 1.00 32.85 261 THR A O 1
ATOM 1704 N N . TYR A 1 231 ? 17.430 14.457 24.564 1.00 40.45 262 TYR A N 1
ATOM 1705 C CA . TYR A 1 231 ? 17.955 15.377 23.574 1.00 37.51 262 TYR A CA 1
ATOM 1706 C C . TYR A 1 231 ? 19.111 16.237 24.173 1.00 33.42 262 TYR A C 1
ATOM 1707 O O . TYR A 1 231 ? 19.053 16.612 25.343 1.00 35.20 262 TYR A O 1
ATOM 1716 N N . PRO A 1 232 ? 20.151 16.526 23.378 1.00 30.20 263 PRO A N 1
ATOM 1717 C CA . PRO A 1 232 ? 21.205 17.475 23.852 1.00 29.38 263 PRO A CA 1
ATOM 1718 C C . PRO A 1 232 ? 20.669 18.801 24.330 1.00 37.17 263 PRO A C 1
ATOM 1719 O O . PRO A 1 232 ? 19.770 19.348 23.713 1.00 36.26 263 PRO A O 1
ATOM 1723 N N . SER A 1 233 ? 21.202 19.328 25.422 1.00 38.39 264 SER A N 1
ATOM 1724 C CA . SER A 1 233 ? 20.573 20.503 26.025 1.00 31.90 264 SER A CA 1
ATOM 1725 C C . SER A 1 233 ? 21.071 21.878 25.553 1.00 39.99 264 SER A C 1
ATOM 1726 O O . SER A 1 233 ? 20.896 22.843 26.281 1.00 52.90 264 SER A O 1
ATOM 1729 N N . TYR A 1 234 ? 21.635 21.996 24.356 1.00 41.26 265 TYR A N 1
ATOM 1730 C CA . TYR A 1 234 ? 22.163 23.305 23.911 1.00 38.50 265 TYR A CA 1
ATOM 1731 C C . TYR A 1 234 ? 21.020 24.313 23.799 1.00 36.91 265 TYR A C 1
ATOM 1732 O O . TYR A 1 234 ? 19.901 23.936 23.431 1.00 37.43 265 TYR A O 1
ATOM 1741 N N . ASN A 1 235 ? 21.271 25.586 24.081 1.00 40.95 266 ASN A N 1
ATOM 1742 C CA . ASN A 1 235 ? 20.217 26.590 23.881 1.00 52.89 266 ASN A CA 1
ATOM 1743 C C . ASN A 1 235 ? 20.201 27.178 22.475 1.00 44.27 266 ASN A C 1
ATOM 1744 O O . ASN A 1 235 ? 21.127 26.991 21.686 1.00 47.49 266 ASN A O 1
ATOM 1749 N N . GLN A 1 236 ? 19.165 27.958 22.198 1.00 61.59 267 GLN A N 1
ATOM 1750 C CA . GLN A 1 236 ? 18.966 28.570 20.887 1.00 65.08 267 GLN A CA 1
ATOM 1751 C C . GLN A 1 236 ? 19.707 29.875 20.704 1.00 57.74 267 GLN A C 1
ATOM 1752 O O . GLN A 1 236 ? 19.560 30.528 19.690 1.00 66.89 267 GLN A O 1
ATOM 1758 N N . ASP A 1 237 ? 20.521 30.267 21.667 1.00 56.32 268 ASP A N 1
ATOM 1759 C CA . ASP A 1 237 ? 21.063 31.617 21.620 1.00 61.51 268 ASP A CA 1
ATOM 1760 C C . ASP A 1 237 ? 22.277 31.758 20.728 1.00 57.78 268 ASP A C 1
ATOM 1761 O O . ASP A 1 237 ? 22.721 32.870 20.456 1.00 60.53 268 ASP A O 1
ATOM 1766 N N . HIS A 1 238 ? 22.800 30.653 20.228 1.00 51.55 269 HIS A N 1
ATOM 1767 C CA . HIS A 1 238 ? 24.004 30.736 19.419 1.00 51.97 269 HIS A CA 1
ATOM 1768 C C . HIS A 1 238 ? 23.679 31.355 18.057 1.00 46.00 269 HIS A C 1
ATOM 1769 O O . HIS A 1 238 ? 22.653 31.019 17.478 1.00 46.49 269 HIS A O 1
ATOM 1776 N N . PRO A 1 239 ? 24.543 32.254 17.543 1.00 39.81 270 PRO A N 1
ATOM 1777 C CA . PRO A 1 239 ? 24.340 32.902 16.242 1.00 35.80 270 PRO A CA 1
ATOM 1778 C C . PRO A 1 239 ? 24.131 31.986 15.034 1.00 40.52 270 PRO A C 1
ATOM 1779 O O . PRO A 1 239 ? 23.599 32.451 14.035 1.00 40.55 270 PRO A O 1
ATOM 1783 N N . PHE A 1 240 ? 24.582 30.738 15.107 1.00 39.02 271 PHE A N 1
ATOM 1784 C CA . PHE A 1 240 ? 24.372 29.769 14.041 1.00 42.95 271 PHE A CA 1
ATOM 1785 C C . PHE A 1 240 ? 22.890 29.474 13.813 1.00 37.41 271 PHE A C 1
ATOM 1786 O O . PHE A 1 240 ? 22.479 29.389 12.677 1.00 46.97 271 PHE A O 1
ATOM 1802 N N . SER A 1 242 ? 20.158 31.297 14.202 1.00 37.39 273 SER A N 1
ATOM 1803 C CA . SER A 1 242 ? 19.599 32.411 13.450 1.00 42.88 273 SER A CA 1
ATOM 1804 C C . SER A 1 242 ? 20.163 32.600 12.058 1.00 41.60 273 SER A C 1
ATOM 1805 O O . SER A 1 242 ? 19.409 32.897 11.133 1.00 38.35 273 SER A O 1
ATOM 1808 N N . ALA A 1 243 ? 21.480 32.473 11.886 1.00 35.22 274 ALA A N 1
ATOM 1809 C CA . ALA A 1 243 ? 22.054 32.512 10.540 1.00 39.87 274 ALA A CA 1
ATOM 1810 C C . ALA A 1 243 ? 21.472 31.418 9.608 1.00 35.93 274 ALA A C 1
ATOM 1811 O O . ALA A 1 243 ? 21.192 31.660 8.439 1.00 37.14 274 ALA A O 1
ATOM 1813 N N . PHE A 1 244 ? 21.347 30.215 10.134 1.00 37.86 275 PHE A N 1
ATOM 1814 C CA . PHE A 1 244 ? 20.847 29.080 9.357 1.00 34.12 275 PHE A CA 1
ATOM 1815 C C . PHE A 1 244 ? 19.364 29.304 9.005 1.00 34.25 275 PHE A C 1
ATOM 1816 O O . PHE A 1 244 ? 18.949 29.209 7.849 1.00 33.94 275 PHE A O 1
ATOM 1824 N N . THR A 1 245 ? 18.608 29.713 10.003 1.00 34.25 276 THR A N 1
ATOM 1825 C CA . THR A 1 245 ? 17.176 29.946 9.831 1.00 30.37 276 THR A CA 1
ATOM 1826 C C . THR A 1 245 ? 16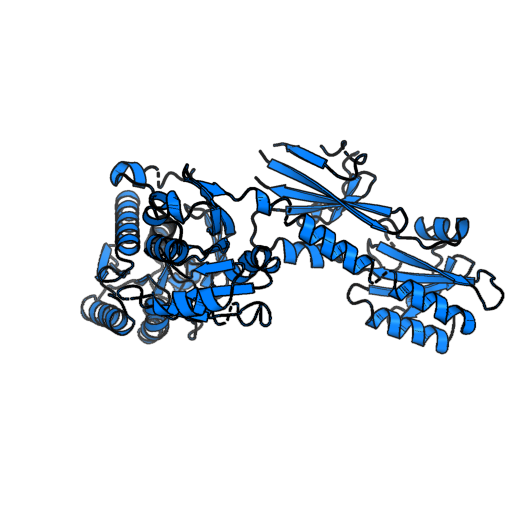.907 31.012 8.803 1.00 42.22 276 THR A C 1
ATOM 1827 O O . THR A 1 245 ? 16.016 30.865 7.968 1.00 38.65 276 THR A O 1
ATOM 1831 N N . ASP A 1 246 ? 17.687 32.097 8.853 1.00 42.46 277 ASP A N 1
ATOM 1832 C CA . ASP A 1 246 ? 17.480 33.200 7.935 1.00 44.31 277 ASP A CA 1
ATOM 1833 C C . ASP A 1 246 ? 17.811 32.805 6.514 1.00 36.74 277 ASP A C 1
ATOM 1834 O O . ASP A 1 246 ? 17.134 33.208 5.569 1.00 40.30 277 ASP A O 1
ATOM 1839 N N . ARG A 1 247 ? 18.887 32.055 6.346 1.00 30.85 278 ARG A N 1
ATOM 1840 C CA . ARG A 1 247 ? 19.315 31.687 5.007 1.00 38.83 278 ARG A CA 1
ATOM 1841 C C . ARG A 1 247 ? 18.392 30.594 4.396 1.00 41.16 278 ARG A C 1
ATOM 1842 O O . ARG A 1 247 ? 17.999 30.665 3.237 1.00 35.15 278 ARG A O 1
ATOM 1850 N N . TYR A 1 248 ? 18.080 29.576 5.178 1.00 35.08 279 TYR A N 1
ATOM 1851 C CA . TYR A 1 248 ? 17.416 28.394 4.624 1.00 39.15 279 TYR A CA 1
ATOM 1852 C C . TYR A 1 248 ? 15.918 28.272 4.897 1.00 39.26 279 TYR A C 1
ATOM 1853 O O . TYR A 1 248 ? 15.269 27.402 4.321 1.00 37.19 279 TYR A O 1
ATOM 1862 N N . GLY A 1 249 ? 15.387 29.095 5.794 1.00 39.89 280 GLY A N 1
ATOM 1863 C CA . GLY A 1 249 ? 13.958 29.227 5.973 1.00 42.90 280 GLY A CA 1
ATOM 1864 C C . GLY A 1 249 ? 13.416 28.349 7.081 1.00 46.60 280 GLY A C 1
ATOM 1865 O O . GLY A 1 249 ? 12.235 28.355 7.333 1.00 40.93 280 GLY A O 1
ATOM 1866 N N . LEU A 1 250 ? 14.289 27.630 7.762 1.00 40.76 281 LEU A N 1
ATOM 1867 C CA . LEU A 1 250 ? 13.895 26.755 8.860 1.00 42.90 281 LEU A CA 1
ATOM 1868 C C . LEU A 1 250 ? 15.097 26.589 9.786 1.00 34.97 281 LEU A C 1
ATOM 1869 O O . LEU A 1 250 ? 16.266 26.800 9.398 1.00 39.16 281 LEU A O 1
ATOM 1874 N N . GLU A 1 251 ? 14.769 26.227 11.015 1.00 33.06 282 GLU A N 1
ATOM 1875 C CA . GLU A 1 251 ? 15.702 26.077 12.091 1.00 41.03 282 GLU A CA 1
ATOM 1876 C C . GLU A 1 251 ? 16.476 24.785 11.885 1.00 36.76 282 GLU A C 1
ATOM 1877 O O . GLU A 1 251 ? 15.936 23.786 11.381 1.00 38.68 282 GLU A O 1
ATOM 1879 N N . PRO A 1 252 ? 17.772 24.811 12.218 1.00 37.81 283 PRO A N 1
ATOM 1880 C CA . PRO A 1 252 ? 18.561 23.582 12.149 1.00 35.21 283 PRO A CA 1
ATOM 1881 C C . PRO A 1 252 ? 18.340 22.730 13.377 1.00 28.35 283 PRO A C 1
ATOM 1882 O O . PRO A 1 252 ? 18.280 23.287 14.469 1.00 39.59 283 PRO A O 1
ATOM 1886 N N . GLY A 1 253 ? 18.220 21.417 13.222 1.00 35.03 284 GLY A N 1
ATOM 1887 C CA . GLY A 1 253 ? 18.191 20.544 14.375 1.00 35.70 284 GLY A CA 1
ATOM 1888 C C . GLY A 1 253 ? 19.579 20.094 14.801 1.00 39.37 284 GLY A C 1
ATOM 1889 O O . GLY A 1 253 ? 20.574 20.707 14.442 1.00 34.11 284 GLY A O 1
ATOM 1890 N N . PHE A 1 254 ? 19.632 19.001 15.551 1.00 38.76 285 PHE A N 1
ATOM 1891 C CA . PHE A 1 254 ? 20.874 18.530 16.151 1.00 31.18 285 PHE A CA 1
ATOM 1892 C C . PHE A 1 254 ? 21.979 18.361 15.139 1.00 34.69 285 PHE A C 1
ATOM 1893 O O . PHE A 1 254 ? 23.154 18.704 15.395 1.00 34.13 285 PHE A O 1
ATOM 1901 N N . PHE A 1 255 ? 21.630 17.790 13.998 1.00 33.56 286 PHE A N 1
ATOM 1902 C CA . PHE A 1 255 ? 22.675 17.397 13.072 1.00 34.21 286 PHE A CA 1
ATOM 1903 C C . PHE A 1 255 ? 23.358 18.595 12.426 1.00 38.22 286 PHE A C 1
ATOM 1904 O O . PHE A 1 255 ? 24.556 18.566 12.237 1.00 35.73 286 PHE A O 1
ATOM 1912 N N . GLY A 1 256 ? 22.581 19.608 12.061 1.00 35.81 287 GLY A N 1
ATOM 1913 C CA . GLY A 1 256 ? 23.138 20.881 11.628 1.00 34.23 287 GLY A CA 1
ATOM 1914 C C . GLY A 1 256 ? 24.054 21.503 12.673 1.00 34.90 287 GLY A C 1
ATOM 1915 O O . GLY A 1 256 ? 25.172 21.922 12.363 1.00 34.13 287 GLY A O 1
ATOM 1916 N N . VAL A 1 257 ? 23.577 21.574 13.909 1.00 35.00 288 VAL A N 1
ATOM 1917 C CA . VAL A 1 257 ? 24.326 22.197 15.003 1.00 35.62 288 VAL A CA 1
ATOM 1918 C C . VAL A 1 257 ? 25.657 21.472 15.195 1.00 35.26 288 VAL A C 1
ATOM 1919 O O . VAL A 1 257 ? 26.728 22.096 15.306 1.00 29.25 288 VAL A O 1
ATOM 1923 N N . GLU A 1 258 ? 25.584 20.153 15.229 1.00 30.24 289 GLU A N 1
ATOM 1924 C CA . GLU A 1 258 ? 26.757 19.320 15.352 1.00 27.97 289 GLU A CA 1
ATOM 1925 C C . GLU A 1 258 ? 27.741 19.504 14.200 1.00 31.38 289 GLU A C 1
ATOM 1926 O O . GLU A 1 258 ? 28.959 19.503 14.396 1.00 34.18 289 GLU A O 1
ATOM 1932 N N . ALA A 1 259 ? 27.206 19.556 12.993 1.00 30.01 290 ALA A N 1
ATOM 1933 C CA . ALA A 1 259 ? 28.027 19.641 11.818 1.00 27.86 290 ALA A CA 1
ATOM 1934 C C . ALA A 1 259 ? 28.695 21.037 11.767 1.00 35.98 290 ALA A C 1
ATOM 1935 O O . ALA A 1 259 ? 29.850 21.140 11.376 1.00 29.47 290 ALA A O 1
ATOM 1937 N N . TYR A 1 260 ? 27.995 22.073 12.223 1.00 29.42 291 TYR A N 1
ATOM 1938 C CA . TYR A 1 260 ? 28.572 23.394 12.315 1.00 29.73 291 TYR A CA 1
ATOM 1939 C C . TYR A 1 260 ? 29.770 23.410 13.285 1.00 40.60 291 TYR A C 1
ATOM 1940 O O . TYR A 1 260 ? 30.809 24.011 12.978 1.00 34.55 291 TYR A O 1
ATOM 1949 N N . ASP A 1 261 ? 29.645 22.790 14.460 1.00 40.37 292 ASP A N 1
ATOM 1950 C CA . ASP A 1 261 ? 30.788 22.762 15.386 1.00 32.46 292 ASP A CA 1
ATOM 1951 C C . ASP A 1 261 ? 31.959 21.928 14.868 1.00 36.61 292 ASP A C 1
ATOM 1952 O O . ASP A 1 261 ? 33.137 22.250 15.142 1.00 37.85 292 ASP A O 1
ATOM 1957 N N . LEU A 1 262 ? 31.672 20.882 14.121 1.00 38.94 293 LEU A N 1
ATOM 1958 C CA . LEU A 1 262 ? 32.741 20.152 13.469 1.00 37.27 293 LEU A CA 1
ATOM 1959 C C . LEU A 1 262 ? 33.521 21.047 12.518 1.00 34.95 293 LEU A C 1
ATOM 1960 O O . LEU A 1 262 ? 34.748 21.019 12.523 1.00 35.55 293 LEU A O 1
ATOM 1965 N N . CYS A 1 263 ? 32.826 21.804 11.663 1.00 38.50 294 CYS A N 1
ATOM 1966 C CA . CYS A 1 263 ? 33.555 22.671 10.709 1.00 33.35 294 CYS A CA 1
ATOM 1967 C C . CYS A 1 263 ? 34.336 23.732 11.400 1.00 38.96 294 CYS A C 1
ATOM 1968 O O . CYS A 1 263 ? 35.456 24.035 10.985 1.00 45.20 294 CYS A O 1
ATOM 1971 N N . THR A 1 264 ? 33.761 24.320 12.439 1.00 45.52 295 THR A N 1
ATOM 1972 C CA . THR A 1 264 ? 34.431 25.412 13.160 1.00 44.07 295 THR A CA 1
ATOM 1973 C C . THR A 1 264 ? 35.763 24.941 13.737 1.00 44.73 295 THR A C 1
ATOM 1974 O O . THR A 1 264 ? 36.805 25.581 13.581 1.00 46.13 295 THR A O 1
ATOM 1978 N N . THR A 1 265 ? 35.721 23.795 14.403 1.00 41.42 296 THR A N 1
ATOM 1979 C CA . THR A 1 265 ? 36.880 23.339 15.135 1.00 40.81 296 THR A CA 1
ATOM 1980 C C . THR A 1 265 ? 37.902 22.705 14.191 1.00 43.87 296 THR A C 1
ATOM 1981 O O . THR A 1 265 ? 39.092 22.891 14.389 1.00 42.71 296 THR A O 1
ATOM 1985 N N . LEU A 1 266 ? 37.449 21.987 13.165 1.00 44.55 297 LEU A N 1
ATOM 1986 C CA . LEU A 1 266 ? 38.359 21.395 12.203 1.00 44.05 297 LEU A CA 1
ATOM 1987 C C . LEU A 1 266 ? 39.078 22.459 11.377 1.00 41.34 297 LEU A C 1
ATOM 1988 O O . LEU A 1 266 ? 40.236 22.288 11.027 1.00 40.41 297 LEU A O 1
ATOM 1993 N N . SER A 1 267 ? 38.363 23.519 11.025 1.00 38.98 298 SER A N 1
ATOM 1994 C CA . SER A 1 267 ? 38.950 24.673 10.364 1.00 41.16 298 SER A CA 1
ATOM 1995 C C . SER A 1 267 ? 40.112 25.218 11.173 1.00 42.65 298 SER A C 1
ATOM 1996 O O . SER A 1 267 ? 41.172 25.514 10.619 1.00 40.04 298 SER A O 1
ATOM 1999 N N . ARG A 1 268 ? 39.896 25.366 12.481 1.00 42.00 299 ARG A N 1
ATOM 2000 C CA . ARG A 1 268 ? 40.911 25.948 13.356 1.00 43.84 299 ARG A CA 1
ATOM 2001 C C . ARG A 1 268 ? 42.082 24.967 13.405 1.00 42.76 299 ARG A C 1
ATOM 2002 O O . ARG A 1 268 ? 43.224 25.395 13.303 1.00 47.41 299 ARG A O 1
ATOM 2010 N N . ALA A 1 269 ? 41.806 23.654 13.505 1.00 38.62 300 ALA A N 1
ATOM 2011 C CA . ALA A 1 269 ? 42.890 22.653 13.498 1.00 42.88 300 ALA A CA 1
ATOM 2012 C C . ALA A 1 269 ? 43.726 22.703 12.218 1.00 40.81 300 ALA A C 1
ATOM 2013 O O . ALA A 1 269 ? 44.936 22.599 12.275 1.00 49.30 300 ALA A O 1
ATOM 2015 N N . LEU A 1 270 ? 43.100 22.856 11.058 1.00 45.70 301 LEU A N 1
ATOM 2016 C CA . LEU A 1 270 ? 43.869 22.779 9.822 1.00 47.97 301 LEU A CA 1
ATOM 2017 C C . LEU A 1 270 ? 44.683 24.078 9.602 1.00 56.97 301 LEU A C 1
ATOM 2018 O O . LEU A 1 270 ? 45.782 24.020 9.049 1.00 65.76 301 LEU A O 1
ATOM 2023 N N . GLU A 1 271 ? 44.195 25.214 10.112 1.00 55.60 302 GLU A N 1
ATOM 2024 C CA . GLU A 1 271 ? 44.972 26.468 10.149 1.00 67.67 302 GLU A CA 1
ATOM 2025 C C . GLU A 1 271 ? 46.267 26.381 10.966 1.00 76.35 302 GLU A C 1
ATOM 2026 O O . GLU A 1 271 ? 47.323 26.843 10.536 1.00 78.55 302 GLU A O 1
ATOM 2032 N N . GLN A 1 272 ? 46.149 25.817 12.168 1.00 75.64 303 GLN A N 1
ATOM 2033 C CA . GLN A 1 272 ? 47.269 25.626 13.086 1.00 77.57 303 GLN A CA 1
ATOM 2034 C C . GLN A 1 272 ? 48.268 24.531 12.665 1.00 83.85 303 GLN A C 1
ATOM 2035 O O . GLN A 1 272 ? 49.072 24.077 13.486 1.00 79.67 303 GLN A O 1
ATOM 2041 N N . GLY A 1 273 ? 48.210 24.098 11.403 1.00 81.85 304 GLY A N 1
ATOM 2042 C CA . GLY A 1 273 ? 49.209 23.186 10.859 1.00 77.98 304 GLY A CA 1
ATOM 2043 C C . GLY A 1 273 ? 49.016 21.718 11.202 1.00 75.82 304 GLY A C 1
ATOM 2044 O O . GLY A 1 273 ? 49.766 20.858 10.739 1.00 72.29 304 GLY A O 1
ATOM 2045 N N . ARG A 1 274 ? 48.013 21.413 12.017 1.00 78.60 305 ARG A N 1
ATOM 2046 C CA . ARG A 1 274 ? 47.717 20.027 12.332 1.00 71.57 305 ARG A CA 1
ATOM 2047 C C . ARG A 1 274 ? 47.265 19.363 11.025 1.00 67.92 305 ARG A C 1
ATOM 2048 O O . ARG A 1 274 ? 46.417 19.910 10.325 1.00 70.17 305 ARG A O 1
ATOM 2056 N N . GLN A 1 275 ? 47.842 18.210 10.675 1.00 48.50 306 GLN A N 1
ATOM 2057 C CA . GLN A 1 275 ? 47.598 17.619 9.358 1.00 42.23 306 GLN A CA 1
ATOM 2058 C C . GLN A 1 275 ? 47.664 16.093 9.389 1.00 48.72 306 GLN A C 1
ATOM 2059 O O . GLN A 1 275 ? 46.935 15.445 8.652 1.00 52.81 306 GLN A O 1
ATOM 2065 N N . THR A 1 276 ? 48.529 15.510 10.215 1.00 49.58 307 THR A N 1
ATOM 2066 C CA . THR A 1 276 ? 48.508 14.052 10.345 1.00 56.06 307 THR A CA 1
ATOM 2067 C C . THR A 1 276 ? 47.334 13.597 11.202 1.00 57.13 307 THR A C 1
ATOM 2068 O O . THR A 1 276 ? 46.850 14.341 12.057 1.00 46.78 307 THR A O 1
ATOM 2072 N N . PRO A 1 277 ? 46.892 12.356 10.981 1.00 53.25 308 PRO A N 1
ATOM 2073 C CA . PRO A 1 277 ? 45.831 11.754 11.791 1.00 50.67 308 PRO A CA 1
ATOM 2074 C C . PRO A 1 277 ? 46.095 11.857 13.292 1.00 47.05 308 PRO A C 1
ATOM 2075 O O . PRO A 1 277 ? 45.159 12.080 14.054 1.00 42.88 308 PRO A O 1
ATOM 2079 N N . LYS A 1 278 ? 47.342 11.668 13.717 1.00 41.55 309 LYS A N 1
ATOM 2080 C CA . LYS A 1 278 ? 47.669 11.763 15.121 1.00 42.86 309 LYS A CA 1
ATOM 2081 C C . LYS A 1 278 ? 47.495 13.191 15.624 1.00 34.52 309 LYS A C 1
ATOM 2082 O O . LYS A 1 278 ? 47.043 13.412 16.737 1.00 37.44 309 LYS A O 1
ATOM 2088 N N . ALA A 1 279 ? 47.908 14.164 14.834 1.00 42.84 310 ALA A N 1
ATOM 2089 C CA . ALA A 1 279 ? 47.845 15.550 15.299 1.00 45.44 310 ALA A CA 1
ATOM 2090 C C . ALA A 1 279 ? 46.375 15.997 15.340 1.00 41.92 310 ALA A C 1
ATOM 2091 O O . ALA A 1 279 ? 45.946 16.734 16.230 1.00 38.77 310 ALA A O 1
ATOM 2093 N N . LEU A 1 280 ? 45.612 15.544 14.366 1.00 42.16 311 LEU A N 1
ATOM 2094 C CA . LEU A 1 280 ? 44.213 15.933 14.275 1.00 37.34 311 LEU A CA 1
ATOM 2095 C C . LEU A 1 280 ? 43.418 15.297 15.407 1.00 36.55 311 LEU A C 1
ATOM 2096 O O . LEU A 1 280 ? 42.564 15.946 16.002 1.00 39.80 311 LEU A O 1
ATOM 2101 N N . PHE A 1 281 ? 43.703 14.033 15.710 1.00 45.23 312 PHE A N 1
ATOM 2102 C CA . PHE A 1 281 ? 43.077 13.358 16.842 1.00 40.59 312 PHE A CA 1
ATOM 2103 C C . PHE A 1 281 ? 43.423 14.083 18.164 1.00 41.95 312 PHE A C 1
ATOM 2104 O O . PHE A 1 281 ? 42.529 14.395 18.963 1.00 39.79 312 PHE A O 1
ATOM 2112 N N . GLU A 1 282 ? 44.696 14.408 18.371 1.00 40.40 313 GLU A N 1
ATOM 2113 C CA . GLU A 1 282 ? 45.107 15.075 19.604 1.00 38.57 313 GLU A CA 1
ATOM 2114 C C . GLU A 1 282 ? 44.496 16.487 19.747 1.00 34.52 313 GLU A C 1
ATOM 2115 O O . GLU A 1 282 ? 44.279 17.002 20.860 1.00 33.93 313 GLU A O 1
ATOM 2121 N N . TRP A 1 283 ? 44.247 17.124 18.622 1.00 36.02 314 TRP A N 1
ATOM 2122 C CA . TRP A 1 283 ? 43.547 18.396 18.634 1.00 33.03 314 TRP A CA 1
ATOM 2123 C C . TRP A 1 283 ? 42.259 18.312 19.432 1.00 40.55 314 TRP A C 1
ATOM 2124 O O . TRP A 1 283 ? 41.877 19.249 20.152 1.00 42.44 314 TRP A O 1
ATOM 2135 N N . TYR A 1 284 ? 41.560 17.197 19.256 1.00 33.66 315 TYR A N 1
ATOM 2136 C CA . TYR A 1 284 ? 40.271 17.016 19.919 1.00 37.26 315 TYR A CA 1
ATOM 2137 C C . TYR A 1 284 ? 40.399 16.306 21.265 1.00 38.96 315 TYR A C 1
ATOM 2138 O O . TYR A 1 284 ? 39.788 16.734 22.242 1.00 31.18 315 TYR A O 1
ATOM 2147 N N . ALA A 1 285 ? 41.216 15.246 21.3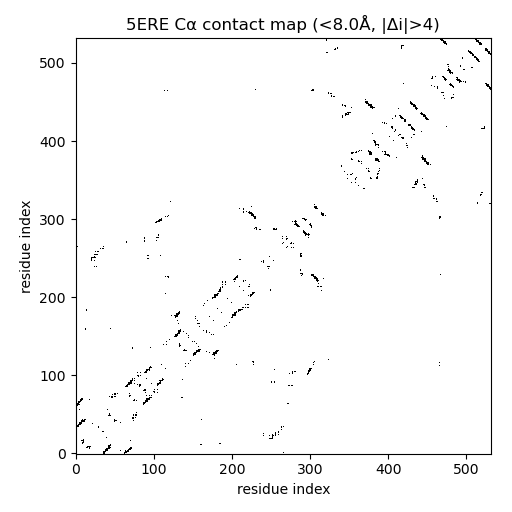21 1.00 40.28 316 ALA A N 1
ATOM 2148 C CA . ALA A 1 285 ? 41.250 14.355 22.471 1.00 34.64 316 ALA A CA 1
ATOM 2149 C C . ALA A 1 285 ? 41.661 15.116 23.730 1.00 43.04 316 ALA A C 1
ATOM 2150 O O . ALA A 1 285 ? 42.715 15.749 23.755 1.00 37.72 316 ALA A O 1
ATOM 2152 N N . GLY A 1 286 ? 40.841 15.028 24.775 1.00 35.03 317 GLY A N 1
ATOM 2153 C CA . GLY A 1 286 ? 41.078 15.712 26.037 1.00 30.88 317 GLY A CA 1
ATOM 2154 C C . GLY A 1 286 ? 40.648 17.166 26.079 1.00 34.66 317 GLY A C 1
ATOM 2155 O O . GLY A 1 286 ? 40.782 17.834 27.108 1.00 37.85 317 GLY A O 1
ATOM 2156 N N . ASN A 1 287 ? 40.137 17.678 24.968 1.00 34.78 318 ASN A N 1
ATOM 2157 C CA . ASN A 1 287 ? 39.894 19.107 24.881 1.00 36.58 318 ASN A CA 1
ATOM 2158 C C . ASN A 1 287 ? 38.453 19.437 25.115 1.00 37.52 318 ASN A C 1
ATOM 2159 O O . ASN A 1 287 ? 37.561 18.602 24.945 1.00 34.28 318 ASN A O 1
ATOM 2164 N N . THR A 1 288 ? 38.255 20.690 25.495 1.00 34.46 319 THR A N 1
ATOM 2165 C CA . THR A 1 288 ? 36.952 21.265 25.690 1.00 38.73 319 THR A CA 1
ATOM 2166 C C . THR A 1 288 ? 36.761 22.343 24.634 1.00 44.13 319 THR A C 1
ATOM 2167 O O . THR A 1 288 ? 37.678 23.120 24.367 1.00 38.77 319 THR A O 1
ATOM 2171 N N . PHE A 1 289 ? 35.612 22.318 23.970 1.00 35.35 320 PHE A N 1
ATOM 2172 C CA . PHE A 1 289 ? 35.228 23.376 23.030 1.00 36.88 320 PHE A CA 1
ATOM 2173 C C . PHE A 1 289 ? 33.850 23.895 23.343 1.00 41.52 320 PHE A C 1
ATOM 2174 O O . PHE A 1 289 ? 32.944 23.120 23.697 1.00 42.48 320 PHE A O 1
ATOM 2182 N N . THR A 1 290 ? 33.662 25.186 23.148 1.00 28.74 321 THR A N 1
ATOM 2183 C CA . THR A 1 290 ? 32.386 25.809 23.362 1.00 38.15 321 THR A CA 1
ATOM 2184 C C . THR A 1 290 ? 31.945 26.338 22.019 1.00 37.03 321 THR A C 1
ATOM 2185 O O . THR A 1 290 ? 32.718 26.911 21.281 1.00 43.82 321 THR A O 1
ATOM 2189 N N . GLY A 1 291 ? 30.701 26.048 21.668 1.00 37.35 322 GLY A N 1
ATOM 2190 C CA . GLY A 1 291 ? 30.231 26.294 20.324 1.00 31.75 322 GLY A CA 1
ATOM 2191 C C . GLY A 1 291 ? 28.724 26.115 20.297 1.00 31.13 322 GLY A C 1
ATOM 2192 O O . GLY A 1 291 ? 28.057 26.245 21.313 1.00 33.81 322 GLY A O 1
ATOM 2193 N N . ALA A 1 292 ? 28.197 25.812 19.126 1.00 36.60 323 ALA A N 1
ATOM 2194 C CA . ALA A 1 292 ? 26.765 25.781 18.950 1.00 31.20 323 ALA A CA 1
ATOM 2195 C C . ALA A 1 292 ? 26.129 24.665 19.762 1.00 36.03 323 ALA A C 1
ATOM 2196 O O . ALA A 1 292 ? 24.970 24.815 20.223 1.00 32.49 323 ALA A O 1
ATOM 2198 N N . LEU A 1 293 ? 26.881 23.576 19.995 1.00 33.92 324 LEU A N 1
ATOM 2199 C CA . LEU A 1 293 ? 26.387 22.457 20.816 1.00 36.84 324 LEU A CA 1
ATOM 2200 C C . LEU A 1 293 ? 26.539 22.730 22.289 1.00 42.40 324 LEU A C 1
ATOM 2201 O O . LEU A 1 293 ? 26.293 21.857 23.104 1.00 38.98 324 LEU A O 1
ATOM 2206 N N . GLY A 1 294 ? 27.056 23.904 22.628 1.00 34.17 325 GLY A N 1
ATOM 2207 C CA . GLY A 1 294 ? 27.320 24.213 24.017 1.00 35.89 325 GLY A CA 1
ATOM 2208 C C . GLY A 1 294 ? 28.748 23.819 24.354 1.00 35.18 325 GLY A C 1
ATOM 2209 O O . GLY A 1 294 ? 29.599 23.780 23.482 1.00 38.28 325 GLY A O 1
ATOM 2210 N N . LYS A 1 295 ? 28.992 23.546 25.628 1.00 32.32 326 LYS A N 1
ATOM 2211 C CA . LYS A 1 295 ? 30.295 23.102 26.096 1.00 40.44 326 LYS A CA 1
ATOM 2212 C C . LYS A 1 295 ? 30.448 21.613 25.817 1.00 31.96 326 LYS A C 1
ATOM 2213 O O . LYS A 1 295 ? 29.687 20.795 26.350 1.00 37.70 326 LYS A O 1
ATOM 2219 N N . VAL A 1 296 ? 31.410 21.293 24.949 1.00 30.81 327 VAL A N 1
ATOM 2220 C CA . VAL A 1 296 ? 31.701 19.935 24.512 1.00 31.84 327 VAL A CA 1
ATOM 2221 C C . VAL A 1 296 ? 33.071 19.526 25.032 1.00 36.66 327 VAL A C 1
ATOM 2222 O O . VAL A 1 296 ? 34.033 20.246 24.822 1.00 39.29 327 VAL A O 1
ATOM 2226 N N . THR A 1 297 ? 33.155 18.370 25.693 1.00 31.57 328 THR A N 1
ATOM 2227 C CA . THR A 1 297 ? 34.422 17.872 26.258 1.00 37.66 328 THR A CA 1
ATOM 2228 C C . THR A 1 297 ? 34.763 16.554 25.609 1.00 35.64 328 THR A C 1
ATOM 2229 O O . THR A 1 297 ? 33.920 15.656 25.582 1.00 37.44 328 THR A O 1
ATOM 2233 N N . PHE A 1 298 ? 35.984 16.384 25.108 1.00 38.90 329 PHE A N 1
ATOM 2234 C CA . PHE A 1 298 ? 36.333 15.088 24.516 1.00 29.77 329 PHE A CA 1
ATOM 2235 C C . PHE A 1 298 ? 37.213 14.267 25.469 1.00 41.92 329 PHE A C 1
ATOM 2236 O O . PHE A 1 298 ? 38.211 14.759 26.012 1.00 37.31 329 PHE A O 1
ATOM 2244 N N . ALA A 1 299 ? 36.851 13.001 25.647 1.00 32.84 330 ALA A N 1
ATOM 2245 C CA . ALA A 1 299 ? 37.644 12.058 26.441 1.00 33.72 330 ALA A CA 1
ATOM 2246 C C . ALA A 1 299 ? 38.928 11.750 25.703 1.00 36.09 330 ALA A C 1
ATOM 2247 O O . ALA A 1 299 ? 39.032 12.057 24.510 1.00 36.75 330 ALA A O 1
ATOM 2249 N N . ASN A 1 300 ? 39.881 11.113 26.387 1.00 41.78 331 ASN A N 1
ATOM 2250 C CA . ASN A 1 300 ? 41.095 10.615 25.738 1.00 44.64 331 ASN A CA 1
ATOM 2251 C C . ASN A 1 300 ? 40.829 9.665 24.563 1.00 43.75 331 ASN A C 1
ATOM 2252 O O . ASN A 1 300 ? 41.621 9.628 23.639 1.00 38.19 331 ASN A O 1
ATOM 2257 N N . ASP A 1 301 ? 39.734 8.896 24.578 1.00 47.05 332 ASP A N 1
ATOM 2258 C CA . ASP A 1 301 ? 39.485 7.952 23.485 1.00 39.22 332 ASP A CA 1
ATOM 2259 C C . ASP A 1 301 ? 38.805 8.650 22.305 1.00 41.20 332 ASP A C 1
ATOM 2260 O O . ASP A 1 301 ? 38.445 8.012 21.308 1.00 37.26 332 ASP A O 1
ATOM 2265 N N . GLY A 1 302 ? 38.610 9.967 22.402 1.00 36.33 333 GLY A N 1
ATOM 2266 C CA . GLY A 1 302 ? 38.084 10.714 21.267 1.00 33.39 333 GLY A CA 1
ATOM 2267 C C . GLY A 1 302 ? 36.568 10.867 21.181 1.00 39.53 333 GLY A C 1
ATOM 2268 O O . GLY A 1 302 ? 36.043 11.193 20.126 1.00 32.63 333 GLY A O 1
ATOM 2269 N N . ASP A 1 303 ? 35.875 10.689 22.298 1.00 36.66 334 ASP A N 1
ATOM 2270 C CA . ASP A 1 303 ? 34.410 10.729 22.327 1.00 39.01 334 ASP A CA 1
ATOM 2271 C C . ASP A 1 303 ? 33.968 12.008 22.981 1.00 35.80 334 ASP A C 1
ATOM 2272 O O . ASP A 1 303 ? 34.389 12.266 24.107 1.00 34.29 334 ASP A O 1
ATOM 2277 N N . ALA A 1 304 ? 33.107 12.777 22.312 1.00 38.02 335 ALA A N 1
ATOM 2278 C CA . ALA A 1 304 ? 32.508 13.971 22.904 1.00 36.28 335 ALA A CA 1
ATOM 2279 C C . ALA A 1 304 ? 31.551 13.626 24.042 1.00 39.90 335 ALA A C 1
ATOM 2280 O O . ALA A 1 304 ? 30.926 12.570 24.053 1.00 38.03 335 ALA A O 1
ATOM 2282 N N . SER A 1 305 ? 31.396 14.562 24.968 1.00 43.57 336 SER A N 1
ATOM 2283 C CA . SER A 1 305 ? 30.374 14.462 26.001 1.00 39.78 336 SER A CA 1
ATOM 2284 C C . SER A 1 305 ? 29.781 15.856 26.234 1.00 35.27 336 SER A C 1
ATOM 2285 O O . SER A 1 305 ? 30.501 16.855 26.279 1.00 29.76 336 SER A O 1
ATOM 2288 N N . TYR A 1 306 ? 28.461 15.908 26.372 1.00 33.85 337 TYR A N 1
ATOM 2289 C CA . TYR A 1 306 ? 27.771 17.141 26.719 1.00 31.93 337 TYR A CA 1
ATOM 2290 C C . TYR A 1 306 ? 26.388 16.766 27.274 1.00 38.57 337 TYR A C 1
ATOM 2291 O O . TYR A 1 306 ? 25.872 15.675 26.988 1.00 33.24 337 TYR A O 1
ATOM 2300 N N . PRO A 1 307 ? 25.802 17.648 28.079 1.00 32.30 338 PRO A N 1
ATOM 2301 C CA . PRO A 1 307 ? 24.581 17.196 28.768 1.00 34.71 338 PRO A CA 1
ATOM 2302 C C . PRO A 1 307 ? 23.336 17.068 27.863 1.00 32.22 338 PRO A C 1
ATOM 2303 O O . PRO A 1 307 ? 23.247 17.689 26.799 1.00 34.62 338 PRO A O 1
ATOM 2307 N N . TYR A 1 308 ? 22.418 16.202 28.304 1.00 35.43 339 TYR A N 1
ATOM 2308 C CA . TYR A 1 308 ? 21.126 15.956 27.677 1.00 32.37 339 TYR A CA 1
ATOM 2309 C C . TYR A 1 308 ? 20.011 16.298 28.667 1.00 29.97 339 TYR A C 1
ATOM 2310 O O . TYR A 1 308 ? 20.202 16.284 29.912 1.00 29.78 339 TYR A O 1
ATOM 2319 N N . ILE A 1 309 ? 18.837 16.572 28.103 1.00 35.48 340 ILE A N 1
ATOM 2320 C CA . ILE A 1 309 ? 17.638 16.798 28.886 1.00 31.36 340 ILE A CA 1
ATOM 2321 C C . ILE A 1 309 ? 16.487 15.998 28.289 1.00 33.79 340 ILE A C 1
ATOM 2322 O O . ILE A 1 309 ? 16.567 15.483 27.163 1.00 38.71 340 ILE A O 1
ATOM 2327 N N . PHE A 1 310 ? 15.421 15.943 29.056 1.00 33.94 341 PHE A N 1
ATOM 2328 C CA . PHE A 1 310 ? 14.136 15.516 28.517 1.00 35.16 341 PHE A CA 1
ATOM 2329 C C . PHE A 1 310 ? 13.386 16.636 27.833 1.00 34.58 341 PHE A C 1
ATOM 2330 O O . PHE A 1 310 ? 13.315 17.768 28.333 1.00 40.50 341 PHE A O 1
ATOM 2338 N N . LYS A 1 311 ? 12.886 16.307 26.649 1.00 35.34 342 LYS A N 1
ATOM 2339 C CA . LYS A 1 311 ? 12.039 17.183 25.885 1.00 43.57 342 LYS A CA 1
ATOM 2340 C C . LYS A 1 311 ? 10.735 16.486 25.553 1.00 47.45 342 LYS A C 1
ATOM 2341 O O . LYS A 1 311 ? 10.605 15.266 25.709 1.00 39.11 342 LYS A O 1
ATOM 2347 N N . LYS A 1 312 ? 9.751 17.259 25.130 1.00 60.97 343 LYS A N 1
ATOM 2348 C CA . LYS A 1 312 ? 8.516 16.648 24.685 1.00 58.01 343 LYS A CA 1
ATOM 2349 C C . LYS A 1 312 ? 7.895 17.417 23.540 1.00 51.60 343 LYS A C 1
ATOM 2350 O O . LYS A 1 312 ? 8.117 18.602 23.364 1.00 46.16 343 LYS A O 1
ATOM 2356 N N . VAL A 1 313 ? 7.141 16.698 22.731 1.00 49.70 344 VAL A N 1
ATOM 2357 C CA . VAL A 1 313 ? 6.382 17.295 21.650 1.00 55.73 344 VAL A CA 1
ATOM 2358 C C . VAL A 1 313 ? 5.102 17.918 22.231 1.00 50.33 344 VAL A C 1
ATOM 2359 O O . VAL A 1 313 ? 4.367 17.245 22.961 1.00 62.06 344 VAL A O 1
ATOM 2363 N N . THR A 1 314 ? 4.862 19.198 21.938 1.00 49.59 345 THR A N 1
ATOM 2364 C CA . THR A 1 314 ? 3.579 19.861 22.256 1.00 56.40 345 THR A CA 1
ATOM 2365 C C . THR A 1 314 ? 2.984 20.511 21.005 1.00 65.84 345 THR A C 1
ATOM 2366 O O . THR A 1 314 ? 3.679 20.661 19.991 1.00 59.54 345 THR A O 1
ATOM 2370 N N . GLU A 1 315 ? 1.704 20.897 21.082 1.00 74.53 346 GLU A N 1
ATOM 2371 C CA . GLU A 1 315 ? 0.993 21.466 19.933 1.00 70.90 346 GLU A CA 1
ATOM 2372 C C . GLU A 1 315 ? 1.772 22.661 19.393 1.00 69.73 346 GLU A C 1
ATOM 2373 O O . GLU A 1 315 ? 1.932 22.826 18.182 1.00 68.49 346 GLU A O 1
ATOM 2375 N N . SER A 1 316 ? 2.298 23.464 20.310 1.00 68.35 347 SER A N 1
ATOM 2376 C CA . SER A 1 316 ? 3.004 24.693 19.955 1.00 70.24 347 SER A CA 1
ATOM 2377 C C . SER A 1 316 ? 4.530 24.552 19.715 1.00 69.94 347 SER A C 1
ATOM 2378 O O . SER A 1 316 ? 5.189 25.548 19.388 1.00 61.03 347 SER A O 1
ATOM 2381 N N . GLY A 1 317 ? 5.080 23.343 19.874 1.00 63.37 348 GLY A N 1
ATOM 2382 C CA . GLY A 1 317 ? 6.491 23.096 19.587 1.00 57.92 348 GLY A CA 1
ATOM 2383 C C . GLY A 1 317 ? 7.210 22.048 20.448 1.00 57.47 348 GLY A C 1
ATOM 2384 O O . GLY A 1 317 ? 6.633 21.418 21.348 1.00 52.13 348 GLY A O 1
ATOM 2385 N N . PHE A 1 318 ? 8.486 21.848 20.138 1.00 52.70 349 PHE A N 1
ATOM 2386 C CA . PHE A 1 318 ? 9.381 21.038 20.964 1.00 50.32 349 PHE A CA 1
ATOM 2387 C C . PHE A 1 318 ? 9.735 21.815 22.214 1.00 51.36 349 PHE A C 1
ATOM 2388 O O . PHE A 1 318 ? 10.221 22.936 22.122 1.00 50.68 349 PHE A O 1
ATOM 2396 N N . ARG A 1 319 ? 9.516 21.207 23.377 1.00 58.36 350 ARG A N 1
ATOM 2397 C CA . ARG A 1 319 ? 9.716 21.889 24.658 1.00 56.36 350 ARG A CA 1
ATOM 2398 C C . ARG A 1 319 ? 10.596 21.110 25.618 1.00 43.28 350 ARG A C 1
ATOM 2399 O O . ARG A 1 319 ? 10.649 19.879 25.576 1.00 45.88 350 ARG A O 1
ATOM 2407 N N . VAL A 1 320 ? 11.227 21.830 26.534 1.00 42.09 351 VAL A N 1
ATOM 2408 C CA . VAL A 1 320 ? 11.899 21.187 27.651 1.00 49.61 351 VAL A CA 1
ATOM 2409 C C . VAL A 1 320 ? 10.843 20.568 28.555 1.00 45.28 351 VAL A C 1
ATOM 2410 O O . VAL A 1 320 ? 9.838 21.208 28.883 1.00 45.03 351 VAL A O 1
ATOM 2414 N N . ALA A 1 321 ? 11.042 19.319 28.940 1.00 54.12 352 ALA A N 1
ATOM 2415 C CA . ALA A 1 321 ? 10.038 18.645 29.757 1.00 49.43 352 ALA A CA 1
ATOM 2416 C C . ALA A 1 321 ? 10.136 19.166 31.178 1.00 50.44 352 ALA A C 1
ATOM 2417 O O . ALA A 1 321 ? 11.113 18.911 31.872 1.00 44.64 352 ALA A O 1
ATOM 2419 N N . GLU A 1 322 ? 9.094 19.858 31.626 1.00 38.06 353 GLU A N 1
ATOM 2420 C CA . GLU A 1 322 ? 9.074 20.430 32.974 1.00 43.23 353 GLU A CA 1
ATOM 2421 C C . GLU A 1 322 ? 9.184 19.332 34.046 1.00 56.08 353 GLU A C 1
ATOM 2422 O O . GLU A 1 322 ? 9.740 19.562 35.123 1.00 55.27 353 GLU A O 1
ATOM 2424 N N . PHE A 1 323 ? 8.682 18.131 33.738 1.00 48.68 354 PHE A N 1
ATOM 2425 C CA . PHE A 1 323 ? 8.582 17.077 34.743 1.00 44.22 354 PHE A CA 1
ATOM 2426 C C . PHE A 1 323 ? 9.929 16.571 35.263 1.00 38.31 354 PHE A C 1
ATOM 2427 O O . PHE A 1 323 ? 10.020 16.088 36.381 1.00 41.03 354 PHE A O 1
ATOM 2435 N N . GLN A 1 324 ? 10.978 16.719 34.473 1.00 36.15 355 GLN A N 1
ATOM 2436 C CA . GLN A 1 324 ? 12.237 16.057 34.814 1.00 38.41 355 GLN A CA 1
ATOM 2437 C C . GLN A 1 324 ? 12.907 16.589 36.068 1.00 33.76 355 GLN A C 1
ATOM 2438 O O . GLN A 1 324 ? 13.666 15.868 36.704 1.00 36.26 355 GLN A O 1
ATOM 2444 N N . PHE A 1 325 ? 12.653 17.847 36.426 1.00 41.39 356 PHE A N 1
ATOM 2445 C CA . PHE A 1 325 ? 13.410 18.464 37.519 1.00 35.50 356 PHE A CA 1
ATOM 2446 C C . PHE A 1 325 ? 12.860 17.991 38.852 1.00 41.42 356 PHE A C 1
ATOM 2447 O O . PHE A 1 325 ? 13.617 17.501 39.690 1.00 38.97 356 PHE A O 1
ATOM 2455 N N . PRO A 1 326 ? 11.529 18.064 39.035 1.00 42.05 357 PRO A N 1
ATOM 2456 C CA . PRO A 1 326 ? 11.011 17.439 40.252 1.00 45.58 357 PRO A CA 1
ATOM 2457 C C . PRO A 1 326 ? 11.204 15.940 40.249 1.00 38.57 357 PRO A C 1
ATOM 2458 O O . PRO A 1 326 ? 11.421 15.347 41.297 1.00 44.10 357 PRO A O 1
ATOM 2470 N N . LEU A 1 328 ? 13.813 14.203 39.053 1.00 40.76 359 LEU A N 1
ATOM 2471 C CA . LEU A 1 328 ? 15.178 13.865 39.453 1.00 33.48 359 LEU A CA 1
ATOM 2472 C C . LEU A 1 328 ? 15.341 14.110 40.957 1.00 37.75 359 LEU A C 1
ATOM 2473 O O . LEU A 1 328 ? 15.924 13.301 41.657 1.00 39.19 359 LEU A O 1
ATOM 2478 N N . LEU A 1 329 ? 14.771 15.187 41.482 1.00 39.09 360 LEU A N 1
ATOM 2479 C CA . LEU A 1 329 ? 14.882 15.428 42.917 1.00 35.88 360 LEU A CA 1
ATOM 2480 C C . LEU A 1 329 ? 14.205 14.322 43.717 1.00 38.80 360 LEU A C 1
ATOM 2481 O O . LEU A 1 329 ? 14.784 13.770 44.658 1.00 40.24 360 LEU A O 1
ATOM 2486 N N . THR A 1 330 ? 12.981 13.981 43.329 1.00 33.53 361 THR A N 1
ATOM 2487 C CA . THR A 1 330 ? 12.246 12.932 44.027 1.00 32.58 361 THR A CA 1
ATOM 2488 C C . THR A 1 330 ? 12.955 11.605 43.975 1.00 30.68 361 THR A C 1
ATOM 2489 O O . THR A 1 330 ? 13.086 10.938 44.996 1.00 35.54 361 THR A O 1
ATOM 2493 N N . GLN A 1 331 ? 13.434 11.232 42.795 1.00 36.10 362 GLN A N 1
ATOM 2494 C CA . GLN A 1 331 ? 14.159 9.969 42.650 1.00 38.31 362 GLN A CA 1
ATOM 2495 C C . GLN A 1 331 ? 15.402 9.920 43.538 1.00 40.59 362 GLN A C 1
ATOM 2496 O O . GLN A 1 331 ? 15.777 8.875 44.056 1.00 34.66 362 GLN A O 1
ATOM 2502 N N . THR A 1 332 ? 16.029 11.067 43.732 1.00 35.41 363 THR A N 1
ATOM 2503 C CA . THR A 1 332 ? 17.221 11.131 44.576 1.00 38.37 363 THR A CA 1
ATOM 2504 C C . THR A 1 332 ? 16.822 11.057 46.044 1.00 37.24 363 THR A C 1
ATOM 2505 O O . THR A 1 332 ? 17.439 10.304 46.807 1.00 33.32 363 THR A O 1
ATOM 2509 N N . ALA A 1 333 ? 15.803 11.846 46.432 1.00 37.28 364 ALA A N 1
ATOM 2510 C CA . ALA A 1 333 ? 15.241 11.775 47.788 1.00 35.37 364 ALA A CA 1
ATOM 2511 C C . ALA A 1 333 ? 14.894 10.339 48.140 1.00 41.31 364 ALA A C 1
ATOM 2512 O O . ALA A 1 333 ? 15.124 9.885 49.264 1.00 37.79 364 ALA A O 1
ATOM 2514 N N . GLN A 1 334 ? 14.302 9.638 47.179 1.00 40.06 365 GLN A N 1
ATOM 2515 C CA . GLN A 1 334 ? 13.850 8.272 47.429 1.00 42.40 365 GLN A CA 1
ATOM 2516 C C . GLN A 1 334 ? 15.009 7.307 47.600 1.00 44.12 365 GLN A C 1
ATOM 2517 O O . GLN A 1 334 ? 14.953 6.411 48.448 1.00 41.93 365 GLN A O 1
ATOM 2523 N N . GLU A 1 335 ? 16.058 7.445 46.791 1.00 38.70 366 GLU A N 1
ATOM 2524 C CA . GLU A 1 335 ? 17.167 6.534 46.964 1.00 38.84 366 GLU A CA 1
ATOM 2525 C C . GLU A 1 335 ? 17.789 6.767 48.330 1.00 39.17 366 GLU A C 1
ATOM 2526 O O . GLU A 1 335 ? 18.098 5.809 49.038 1.00 41.96 366 GLU A O 1
ATOM 2532 N N . LEU A 1 336 ? 17.947 8.039 48.706 1.00 35.34 367 LEU A N 1
ATOM 2533 C CA . LEU A 1 336 ? 18.515 8.382 50.009 1.00 34.71 367 LEU A CA 1
ATOM 2534 C C . LEU A 1 336 ? 17.648 7.874 51.171 1.00 40.24 367 LEU A C 1
ATOM 2535 O O . LEU A 1 336 ? 18.178 7.343 52.138 1.00 37.26 367 LEU A O 1
ATOM 2540 N N . ASN A 1 337 ? 16.325 8.050 51.107 1.00 42.88 368 ASN A N 1
ATOM 2541 C CA . ASN A 1 337 ? 15.466 7.546 52.184 1.00 39.27 368 ASN A CA 1
ATOM 2542 C C . ASN A 1 337 ? 15.540 6.043 52.326 1.00 37.01 368 ASN A C 1
ATOM 2543 O O . ASN A 1 337 ? 15.539 5.536 53.435 1.00 46.81 368 ASN A O 1
ATOM 2548 N N . ALA A 1 338 ? 15.616 5.332 51.209 1.00 40.57 369 ALA A N 1
ATOM 2549 C CA . ALA A 1 338 ? 15.696 3.881 51.258 1.00 42.41 369 ALA A CA 1
ATOM 2550 C C . ALA A 1 338 ? 17.070 3.404 51.773 1.00 42.82 369 ALA A C 1
ATOM 2551 O O . ALA A 1 338 ? 17.193 2.390 52.472 1.00 37.18 369 ALA A O 1
ATOM 2553 N N . ILE A 1 339 ? 18.122 4.126 51.437 1.00 34.58 370 ILE A N 1
ATOM 2554 C CA . ILE A 1 339 ? 19.407 3.787 52.035 1.00 30.61 370 ILE A CA 1
ATOM 2555 C C . ILE A 1 339 ? 19.367 3.976 53.546 1.00 32.39 370 ILE A C 1
ATOM 2556 O O . ILE A 1 339 ? 19.750 3.077 54.299 1.00 36.45 370 ILE A O 1
ATOM 2561 N N . PHE A 1 340 ? 18.899 5.132 54.003 1.00 28.81 371 PHE A N 1
ATOM 2562 C CA . PHE A 1 340 ? 18.755 5.380 55.432 1.00 34.48 371 PHE A CA 1
ATOM 2563 C C . PHE A 1 340 ? 17.841 4.346 56.128 1.00 42.42 371 PHE A C 1
ATOM 2564 O O . PHE A 1 340 ? 18.111 3.930 57.251 1.00 33.94 371 PHE A O 1
ATOM 2572 N N . LYS A 1 341 ? 16.736 3.977 55.481 1.00 39.35 372 LYS A N 1
ATOM 2573 C CA . LYS A 1 341 ? 15.799 3.033 56.080 1.00 41.13 372 LYS A CA 1
ATOM 2574 C C . LYS A 1 341 ? 16.485 1.686 56.248 1.00 40.76 372 LYS A C 1
ATOM 2575 O O . LYS A 1 341 ? 16.295 1.020 57.265 1.00 41.22 372 LYS A O 1
ATOM 2577 N N . ASP A 1 342 ? 17.337 1.330 55.281 1.00 43.69 373 ASP A N 1
ATOM 2578 C CA . ASP A 1 342 ? 18.066 0.071 55.312 1.00 43.03 373 ASP A CA 1
ATOM 2579 C C . ASP A 1 342 ? 19.047 0.079 56.452 1.00 45.26 373 ASP A C 1
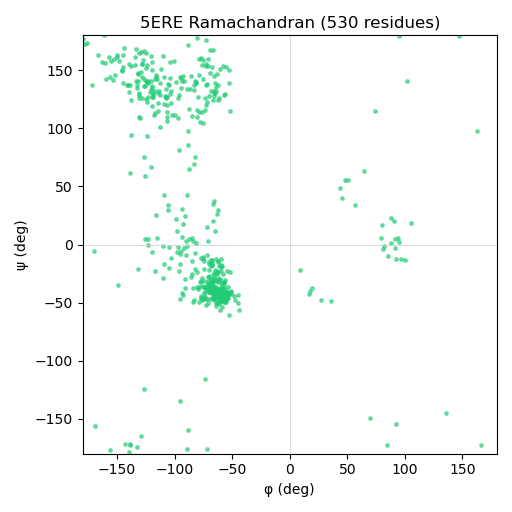ATOM 2580 O O . ASP A 1 342 ? 19.123 -0.874 57.239 1.00 39.07 373 ASP A O 1
ATOM 2593 N N . ASP A 1 344 ? 18.992 2.027 59.141 1.00 32.17 375 ASP A N 1
ATOM 2594 C CA . ASP A 1 344 ? 18.237 2.035 60.389 1.00 37.59 375 ASP A CA 1
ATOM 2595 C C . ASP A 1 344 ? 17.756 0.625 60.807 1.00 33.54 375 ASP A C 1
ATOM 2596 O O . ASP A 1 344 ? 17.909 0.205 61.966 1.00 32.93 375 ASP A O 1
ATOM 2601 N N . ARG A 1 345 ? 17.176 -0.109 59.871 1.00 40.25 376 ARG A N 1
ATOM 2602 C CA . ARG A 1 345 ? 16.771 -1.491 60.159 1.00 42.84 376 ARG A CA 1
ATOM 2603 C C . ARG A 1 345 ? 17.938 -2.401 60.567 1.00 45.40 376 ARG A C 1
ATOM 2604 O O . ARG A 1 345 ? 17.814 -3.251 61.476 1.00 45.75 376 ARG A O 1
ATOM 2612 N N . SER A 1 346 ? 19.062 -2.263 59.884 1.00 43.37 377 SER A N 1
ATOM 2613 C CA . SER A 1 346 ? 20.202 -3.150 60.172 1.00 39.52 377 SER A CA 1
ATOM 2614 C C . SER A 1 346 ? 20.763 -2.836 61.547 1.00 39.09 377 SER A C 1
ATOM 2615 O O . SER A 1 346 ? 21.146 -3.719 62.284 1.00 36.01 377 SER A O 1
ATOM 2618 N N . VAL A 1 347 ? 20.831 -1.559 61.893 1.00 35.04 378 VAL A N 1
ATOM 2619 C CA . VAL A 1 347 ? 21.358 -1.154 63.193 1.00 35.07 378 VAL A CA 1
ATOM 2620 C C . VAL A 1 347 ? 20.382 -1.510 64.307 1.00 32.13 378 VAL A C 1
ATOM 2621 O O . VAL A 1 347 ? 20.798 -1.873 65.398 1.00 39.74 378 VAL A O 1
ATOM 2625 N N . ALA A 1 348 ? 19.086 -1.389 64.048 1.00 42.98 379 ALA A N 1
ATOM 2626 C CA . ALA A 1 348 ? 18.093 -1.769 65.046 1.00 44.65 379 ALA A CA 1
ATOM 2627 C C . ALA A 1 348 ? 18.205 -3.267 65.331 1.00 51.78 379 ALA A C 1
ATOM 2628 O O . ALA A 1 348 ? 18.179 -3.693 66.482 1.00 49.32 379 ALA A O 1
ATOM 2630 N N . ALA A 1 349 ? 18.329 -4.062 64.273 1.00 50.59 380 ALA A N 1
ATOM 2631 C CA . ALA A 1 349 ? 18.533 -5.506 64.424 1.00 49.53 380 ALA A CA 1
ATOM 2632 C C . ALA A 1 349 ? 19.804 -5.796 65.205 1.00 56.55 380 ALA A C 1
ATOM 2633 O O . ALA A 1 349 ? 19.825 -6.697 66.040 1.00 48.23 380 ALA A O 1
ATOM 2635 N N . ALA A 1 350 ? 20.869 -5.036 64.948 1.00 53.80 381 ALA A N 1
ATOM 2636 C CA . ALA A 1 350 ? 22.125 -5.317 65.623 1.00 33.40 381 ALA A CA 1
ATOM 2637 C C . ALA A 1 350 ? 22.003 -5.004 67.104 1.00 44.02 381 ALA A C 1
ATOM 2638 O O . ALA A 1 350 ? 22.576 -5.705 67.947 1.00 41.53 381 ALA A O 1
ATOM 2640 N N . ALA A 1 351 ? 21.205 -3.997 67.445 1.00 42.17 382 ALA A N 1
ATOM 2641 C CA . ALA A 1 351 ? 21.050 -3.653 68.845 1.00 49.14 382 ALA A CA 1
ATOM 2642 C C . ALA A 1 351 ? 20.302 -4.763 69.562 1.00 44.35 382 ALA A C 1
ATOM 2643 O O . ALA A 1 351 ? 20.590 -5.065 70.709 1.00 45.55 382 ALA A O 1
ATOM 2645 N N . GLU A 1 352 ? 19.350 -5.369 68.873 1.00 47.46 383 GLU A N 1
ATOM 2646 C CA . GLU A 1 352 ? 18.554 -6.442 69.453 1.00 54.84 383 GLU A CA 1
ATOM 2647 C C . GLU A 1 352 ? 19.493 -7.571 69.811 1.00 57.78 383 GLU A C 1
ATOM 2648 O O . GLU A 1 352 ? 19.438 -8.095 70.912 1.00 61.84 383 GLU A O 1
ATOM 2650 N N . GLN A 1 353 ? 20.402 -7.888 68.898 1.00 54.58 384 GLN A N 1
ATOM 2651 C CA . GLN A 1 353 ? 21.366 -8.966 69.105 1.00 54.85 384 GLN A CA 1
ATOM 2652 C C . GLN A 1 353 ? 22.376 -8.656 70.222 1.00 62.13 384 GLN A C 1
ATOM 2653 O O . GLN A 1 353 ? 22.756 -9.539 70.986 1.00 61.96 384 GLN A O 1
ATOM 2659 N N . LEU A 1 354 ? 22.799 -7.403 70.345 1.00 54.88 385 LEU A N 1
ATOM 2660 C CA . LEU A 1 354 ? 23.841 -7.085 71.314 1.00 49.93 385 LEU A CA 1
ATOM 2661 C C . LEU A 1 354 ? 23.316 -7.155 72.747 1.00 52.84 385 LEU A C 1
ATOM 2662 O O . LEU A 1 354 ? 24.089 -7.103 73.716 1.00 50.42 385 LEU A O 1
ATOM 2667 N N . SER A 1 355 ? 21.999 -7.305 72.871 1.00 48.76 386 SER A N 1
ATOM 2668 C CA . SER A 1 355 ? 21.346 -7.396 74.169 1.00 57.02 386 SER A CA 1
ATOM 2669 C C . SER A 1 355 ? 21.861 -8.551 75.042 1.00 65.57 386 SER A C 1
ATOM 2670 O O . SER A 1 355 ? 22.016 -8.387 76.255 1.00 63.80 386 SER A O 1
ATOM 2673 N N . THR A 1 356 ? 22.124 -9.701 74.416 1.00 64.97 387 THR A N 1
ATOM 2674 C CA . THR A 1 356 ? 22.597 -10.903 75.105 1.00 67.34 387 THR A CA 1
ATOM 2675 C C . THR A 1 356 ? 24.130 -11.011 75.180 1.00 68.14 387 THR A C 1
ATOM 2676 O O . THR A 1 356 ? 24.674 -11.595 76.116 1.00 76.41 387 THR A O 1
ATOM 2680 N N . THR A 1 357 ? 24.813 -10.445 74.191 1.00 56.55 388 THR A N 1
ATOM 2681 C CA . THR A 1 357 ? 26.268 -10.548 74.062 1.00 53.69 388 THR A CA 1
ATOM 2682 C C . THR A 1 357 ? 27.057 -9.502 74.850 1.00 59.53 388 THR A C 1
ATOM 2683 O O . THR A 1 357 ? 28.206 -9.724 75.229 1.00 63.52 388 THR A O 1
ATOM 2687 N N . GLY A 1 358 ? 26.448 -8.348 75.071 1.00 55.68 389 GLY A N 1
ATOM 2688 C CA . GLY A 1 358 ? 27.177 -7.198 75.581 1.00 59.57 389 GLY A CA 1
ATOM 2689 C C . GLY A 1 358 ? 27.829 -6.481 74.416 1.00 48.14 389 GLY A C 1
ATOM 2690 O O . GLY A 1 358 ? 27.586 -6.825 73.269 1.00 52.41 389 GLY A O 1
ATOM 2691 N N . LEU A 1 359 ? 28.660 -5.498 74.714 1.00 47.05 390 LEU A N 1
ATOM 2692 C CA . LEU A 1 359 ? 29.241 -4.619 73.698 1.00 56.24 390 LEU A CA 1
ATOM 2693 C C . LEU A 1 359 ? 30.709 -4.929 73.395 1.00 60.73 390 LEU A C 1
ATOM 2694 O O . LEU A 1 359 ? 31.226 -4.516 72.354 1.00 46.23 390 LEU A O 1
ATOM 2699 N N . ARG A 1 360 ? 31.376 -5.617 74.324 1.00 63.19 391 ARG A N 1
ATOM 2700 C CA . ARG A 1 360 ? 32.774 -6.016 74.153 1.00 67.42 391 ARG A CA 1
ATOM 2701 C C . ARG A 1 360 ? 32.889 -7.504 73.816 1.00 66.77 391 ARG A C 1
ATOM 2702 O O . ARG A 1 360 ? 31.981 -8.295 74.112 1.00 60.44 391 ARG A O 1
ATOM 2710 N N . GLY A 1 361 ? 34.002 -7.880 73.184 1.00 62.91 392 GLY A N 1
ATOM 2711 C CA . GLY A 1 361 ? 34.317 -9.283 72.965 1.00 65.01 392 GLY A CA 1
ATOM 2712 C C . GLY A 1 361 ? 33.908 -9.901 71.642 1.00 60.68 392 GLY A C 1
ATOM 2713 O O . GLY A 1 361 ? 33.306 -9.261 70.780 1.00 47.25 392 GLY A O 1
ATOM 2714 N N . ASP A 1 362 ? 34.226 -11.183 71.490 1.00 52.72 393 ASP A N 1
ATOM 2715 C CA . ASP A 1 362 ? 34.155 -11.838 70.197 1.00 54.56 393 ASP A CA 1
ATOM 2716 C C . ASP A 1 362 ? 32.738 -11.972 69.660 1.00 52.83 393 ASP A C 1
ATOM 2717 O O . ASP A 1 362 ? 32.529 -11.862 68.452 1.00 57.54 393 ASP A O 1
ATOM 2722 N N . ARG A 1 363 ? 31.768 -12.246 70.529 1.00 57.69 394 ARG A N 1
ATOM 2723 C CA . ARG A 1 363 ? 30.369 -12.298 70.092 1.00 63.12 394 ARG A CA 1
ATOM 2724 C C . ARG A 1 363 ? 29.874 -10.903 69.629 1.00 59.74 394 ARG A C 1
ATOM 2725 O O . ARG A 1 363 ? 29.155 -10.773 68.631 1.00 47.91 394 ARG A O 1
ATOM 2733 N N . ALA A 1 364 ? 30.261 -9.863 70.353 1.00 55.14 395 ALA A N 1
ATOM 2734 C CA . ALA A 1 364 ? 29.885 -8.506 69.955 1.00 54.70 395 ALA A CA 1
ATOM 2735 C C . ALA A 1 364 ? 30.560 -8.153 68.625 1.00 49.07 395 ALA A C 1
ATOM 2736 O O . ALA A 1 364 ? 29.919 -7.654 67.703 1.00 46.83 395 ALA A O 1
ATOM 2738 N N . SER A 1 365 ? 31.852 -8.446 68.528 1.00 56.92 396 SER A N 1
ATOM 2739 C CA . SER A 1 365 ? 32.615 -8.189 67.321 1.00 50.86 396 SER A CA 1
ATOM 2740 C C . SER A 1 365 ? 31.998 -8.807 66.080 1.00 53.37 396 SER A C 1
ATOM 2741 O O . SER A 1 365 ? 32.052 -8.203 65.010 1.00 48.04 396 SER A O 1
ATOM 2744 N N . ALA A 1 366 ? 31.414 -10.002 66.223 1.00 51.72 397 ALA A N 1
ATOM 2745 C CA . ALA A 1 366 ? 30.796 -10.717 65.107 1.00 48.27 397 ALA A CA 1
ATOM 2746 C C . ALA A 1 366 ? 29.536 -10.021 64.598 1.00 50.30 397 ALA A C 1
ATOM 2747 O O . ALA A 1 366 ? 29.240 -10.008 63.399 1.00 43.62 397 ALA A O 1
ATOM 2749 N N . ILE A 1 367 ? 28.761 -9.497 65.535 1.00 44.75 398 ILE A N 1
ATOM 2750 C CA . ILE A 1 367 ? 27.595 -8.691 65.204 1.00 45.55 398 ILE A CA 1
ATOM 2751 C C . ILE A 1 367 ? 28.081 -7.476 64.409 1.00 35.71 398 ILE A C 1
ATOM 2752 O O . ILE A 1 367 ? 27.556 -7.179 63.331 1.00 39.19 398 ILE A O 1
ATOM 2757 N N . LEU A 1 368 ? 29.137 -6.838 64.895 1.00 38.15 399 LEU A N 1
ATOM 2758 C CA . LEU A 1 368 ? 29.697 -5.657 64.239 1.00 43.28 399 LEU A CA 1
ATOM 2759 C C . LEU A 1 368 ? 30.224 -5.969 62.846 1.00 47.97 399 LEU A C 1
ATOM 2760 O O . LEU A 1 368 ? 29.962 -5.223 61.902 1.00 36.04 399 LEU A O 1
ATOM 2765 N N . GLU A 1 369 ? 30.936 -7.091 62.698 1.00 43.31 400 GLU A N 1
ATOM 2766 C CA . GLU A 1 369 ? 31.503 -7.442 61.420 1.00 32.13 400 GLU A CA 1
ATOM 2767 C C . GLU A 1 369 ? 30.446 -7.659 60.374 1.00 34.10 400 GLU A C 1
ATOM 2768 O O . GLU A 1 369 ? 30.641 -7.337 59.210 1.00 36.19 400 GLU A O 1
ATOM 2774 N N . THR A 1 370 ? 29.362 -8.297 60.777 1.00 33.18 401 THR A N 1
ATOM 2775 C CA . THR A 1 370 ? 28.216 -8.539 59.890 1.00 42.72 401 THR A CA 1
ATOM 2776 C C . THR A 1 370 ? 27.490 -7.187 59.561 1.00 37.08 401 THR A C 1
ATOM 2777 O O . THR A 1 370 ? 27.196 -6.885 58.414 1.00 39.63 401 THR A O 1
ATOM 2781 N N . LEU A 1 371 ? 27.240 -6.389 60.579 1.00 34.96 402 LEU A N 1
ATOM 2782 C CA . LEU A 1 371 ? 26.566 -5.076 60.395 1.00 41.40 402 LEU A CA 1
ATOM 2783 C C . LEU A 1 371 ? 27.272 -4.216 59.336 1.00 37.00 402 LEU A C 1
ATOM 2784 O O . LEU A 1 371 ? 26.648 -3.600 58.464 1.00 33.92 402 LEU A O 1
ATOM 2789 N N . PHE A 1 372 ? 28.594 -4.235 59.375 1.00 33.66 403 PHE A N 1
ATOM 2790 C CA . PHE A 1 372 ? 29.376 -3.527 58.390 1.00 39.70 403 PHE A CA 1
ATOM 2791 C C . PHE A 1 372 ? 29.168 -4.092 56.967 1.00 33.24 403 PHE A C 1
ATOM 2792 O O . PHE A 1 372 ? 28.978 -3.318 55.995 1.00 34.96 403 PHE A O 1
ATOM 2800 N N . ASN A 1 373 ? 29.135 -5.416 56.820 1.00 37.52 404 ASN A N 1
ATOM 2801 C CA . ASN A 1 373 ? 28.871 -6.014 55.514 1.00 33.53 404 ASN A CA 1
ATOM 2802 C C . ASN A 1 373 ? 27.457 -5.684 54.996 1.00 32.38 404 ASN A C 1
ATOM 2803 O O . ASN A 1 373 ? 27.241 -5.618 53.789 1.00 35.45 404 ASN A O 1
ATOM 2808 N N . GLU A 1 374 ? 26.517 -5.503 55.921 1.00 32.04 405 GLU A N 1
ATOM 2809 C CA . GLU A 1 374 ? 25.121 -5.148 55.603 1.00 41.22 405 GLU A CA 1
ATOM 2810 C C . GLU A 1 374 ? 24.961 -3.689 55.187 1.00 36.77 405 GLU A C 1
ATOM 2811 O O . GLU A 1 374 ? 23.912 -3.286 54.694 1.00 38.02 405 GLU A O 1
ATOM 2817 N N . ASN A 1 375 ? 26.006 -2.899 55.381 1.00 30.90 406 ASN A N 1
ATOM 2818 C CA . ASN A 1 375 ? 25.924 -1.453 55.104 1.00 32.42 406 ASN A CA 1
ATOM 2819 C C . ASN A 1 375 ? 26.984 -1.009 54.117 1.00 38.10 406 ASN A C 1
ATOM 2820 O O . ASN A 1 375 ? 28.109 -0.671 54.475 1.00 40.60 406 ASN A O 1
ATOM 2825 N N . GLN A 1 376 ? 26.617 -0.992 52.851 1.00 36.64 407 GLN A N 1
ATOM 2826 C CA . GLN A 1 376 ? 27.614 -0.706 51.859 1.00 40.33 407 GLN A CA 1
ATOM 2827 C C . GLN A 1 376 ? 28.101 0.748 51.932 1.00 39.09 407 GLN A C 1
ATOM 2828 O O . GLN A 1 376 ? 29.159 1.018 51.411 1.00 36.42 407 GLN A O 1
ATOM 2834 N N . TYR A 1 377 ? 27.358 1.653 52.581 1.00 38.22 408 TYR A N 1
ATOM 2835 C CA . TYR A 1 377 ? 27.794 3.071 52.729 1.00 36.20 408 TYR A CA 1
ATOM 2836 C C . TYR A 1 377 ? 28.444 3.363 54.071 1.00 35.19 408 TYR A C 1
ATOM 2837 O O . TYR A 1 377 ? 28.698 4.525 54.409 1.00 33.75 408 TYR A O 1
ATOM 2846 N N . ALA A 1 378 ? 28.753 2.302 54.823 1.00 34.62 409 ALA A N 1
ATOM 2847 C CA . ALA A 1 378 ? 29.480 2.434 56.089 1.00 37.71 409 ALA A CA 1
ATOM 2848 C C . ALA A 1 378 ? 30.973 2.619 55.884 1.00 33.21 409 ALA A C 1
ATOM 2849 O O . ALA A 1 378 ? 31.576 2.059 54.988 1.00 34.43 409 ALA A O 1
ATOM 2851 N N . TYR A 1 379 ? 31.541 3.406 56.776 1.00 36.22 410 TYR A N 1
ATOM 2852 C CA . TYR A 1 379 ? 32.955 3.524 56.945 1.00 39.32 410 TYR A CA 1
ATOM 2853 C C . TYR A 1 379 ? 33.383 2.573 58.061 1.00 37.05 410 TYR A C 1
ATOM 2854 O O . TYR A 1 379 ? 34.362 1.858 57.924 1.00 41.53 410 TYR A O 1
ATOM 2863 N N . ASN A 1 380 ? 32.649 2.588 59.178 1.00 37.01 411 ASN A N 1
ATOM 2864 C CA . ASN A 1 380 ? 32.786 1.521 60.165 1.00 37.79 411 ASN A CA 1
ATOM 2865 C C . ASN A 1 380 ? 31.597 1.439 61.110 1.00 41.43 411 ASN A C 1
ATOM 2866 O O . ASN A 1 380 ? 30.648 2.219 61.012 1.00 35.56 411 ASN A O 1
ATOM 2871 N N . CYS A 1 381 ? 31.673 0.483 62.024 1.00 37.14 412 CYS A N 1
ATOM 2872 C CA . CYS A 1 381 ? 30.646 0.236 63.020 1.00 36.62 412 CYS A CA 1
ATOM 2873 C C . CYS A 1 381 ? 31.282 0.091 64.385 1.00 40.87 412 CYS A C 1
ATOM 2874 O O . CYS A 1 381 ? 32.316 -0.570 64.543 1.00 42.62 412 CYS A O 1
ATOM 2877 N N . VAL A 1 382 ? 30.664 0.710 65.379 1.00 41.68 413 VAL A N 1
ATOM 2878 C CA . VAL A 1 382 ? 31.165 0.636 66.734 1.00 34.71 413 VAL A CA 1
ATOM 2879 C C . VAL A 1 382 ? 30.075 0.349 67.736 1.00 38.61 413 VAL A C 1
ATOM 2880 O O . VAL A 1 382 ? 28.865 0.542 67.476 1.00 38.63 413 VAL A O 1
ATOM 2884 N N . THR A 1 383 ? 30.512 -0.106 68.900 1.00 41.58 414 THR A N 1
ATOM 2885 C CA . THR A 1 383 ? 29.677 -0.081 70.079 1.00 45.56 414 THR A CA 1
ATOM 2886 C C . THR A 1 383 ? 30.292 0.922 71.021 1.00 47.37 414 THR A C 1
ATOM 2887 O O . THR A 1 383 ? 31.503 1.147 70.989 1.00 40.22 414 THR A O 1
ATOM 2891 N N . VAL A 1 384 ? 29.418 1.516 71.833 1.00 44.36 415 VAL A N 1
ATOM 2892 C CA . VAL A 1 384 ? 29.710 2.641 72.720 1.00 48.05 415 VAL A CA 1
ATOM 2893 C C . VAL A 1 384 ? 29.020 2.381 74.061 1.00 50.99 415 VAL A C 1
ATOM 2894 O O . VAL A 1 384 ? 27.804 2.179 74.094 1.00 46.03 415 VAL A O 1
ATOM 2898 N N . ASP A 1 385 ? 29.771 2.387 75.160 1.00 54.53 416 ASP A N 1
ATOM 2899 C CA . ASP A 1 385 ? 29.189 2.045 76.465 1.00 58.51 416 ASP A CA 1
ATOM 2900 C C . ASP A 1 385 ? 28.415 3.197 77.129 1.00 59.32 416 ASP A C 1
ATOM 2901 O O . ASP A 1 385 ? 28.355 4.331 76.617 1.00 54.40 416 ASP A O 1
ATOM 2906 N N . ALA A 1 386 ? 27.837 2.892 78.287 1.00 60.06 417 ALA A N 1
ATOM 2907 C CA . ALA A 1 386 ? 26.953 3.825 78.991 1.00 62.31 417 ALA A CA 1
ATOM 2908 C C . ALA A 1 386 ? 27.668 5.140 79.349 1.00 57.75 417 ALA A C 1
ATOM 2909 O O . ALA A 1 386 ? 27.016 6.124 79.689 1.00 64.56 417 ALA A O 1
ATOM 2911 N N . THR A 1 387 ? 29.000 5.163 79.228 1.00 53.28 418 THR A N 1
ATOM 2912 C CA . THR A 1 387 ? 29.809 6.357 79.508 1.00 53.02 418 THR A CA 1
ATOM 2913 C C . THR A 1 387 ? 30.132 7.179 78.254 1.00 50.75 418 THR A C 1
ATOM 2914 O O . THR A 1 387 ? 30.659 8.278 78.342 1.00 54.96 418 THR A O 1
ATOM 2918 N N . GLY A 1 388 ? 29.800 6.660 77.081 1.00 57.13 419 GLY A N 1
ATOM 2919 C CA . GLY A 1 388 ? 30.073 7.380 75.853 1.00 52.85 419 GLY A CA 1
ATOM 2920 C C . GLY A 1 388 ? 31.466 7.059 75.330 1.00 54.06 419 GLY A C 1
ATOM 2921 O O . GLY A 1 388 ? 32.044 7.823 74.559 1.00 44.16 419 GLY A O 1
ATOM 2922 N N . THR A 1 389 ? 31.997 5.910 75.740 1.00 57.13 420 THR A N 1
ATOM 2923 C CA . THR A 1 389 ? 33.313 5.455 75.273 1.00 54.97 420 THR A CA 1
ATOM 2924 C C . THR A 1 389 ? 33.169 4.342 74.228 1.00 43.31 420 THR A C 1
ATOM 2925 O O . THR A 1 389 ? 32.444 3.377 74.438 1.00 45.80 420 THR A O 1
ATOM 2929 N N . ILE A 1 390 ? 33.842 4.489 73.095 1.00 45.11 421 ILE A N 1
ATOM 2930 C CA . ILE A 1 390 ? 33.874 3.440 72.095 1.00 44.76 421 ILE A CA 1
ATOM 2931 C C . ILE A 1 390 ? 34.626 2.243 72.660 1.00 54.43 421 ILE A C 1
ATOM 2932 O O . ILE A 1 390 ? 35.769 2.385 73.091 1.00 52.07 421 ILE A O 1
ATOM 2937 N N . VAL A 1 391 ? 33.973 1.077 72.651 1.00 47.33 422 VAL A N 1
ATOM 2938 C CA . VAL A 1 391 ? 34.509 -0.126 73.274 1.00 51.22 422 VAL A CA 1
ATOM 2939 C C . VAL A 1 391 ? 34.699 -1.270 72.284 1.00 48.82 422 VAL A C 1
ATOM 2940 O O . VAL A 1 391 ? 35.237 -2.295 72.646 1.00 56.56 422 VAL A O 1
ATOM 2944 N N . ASN A 1 392 ? 34.253 -1.101 71.043 1.00 48.29 423 ASN A N 1
ATOM 2945 C CA . ASN A 1 392 ? 34.485 -2.113 70.029 1.00 47.68 423 ASN A CA 1
ATOM 2946 C C . ASN A 1 392 ? 34.246 -1.497 68.645 1.00 48.31 423 ASN A C 1
ATOM 2947 O O . ASN A 1 392 ? 33.570 -0.479 68.533 1.00 45.49 423 ASN A O 1
ATOM 2952 N N . VAL A 1 393 ? 34.844 -2.083 67.609 1.00 48.72 424 VAL A N 1
ATOM 2953 C CA . VAL A 1 393 ? 34.736 -1.571 66.245 1.00 39.80 424 VAL A CA 1
ATOM 2954 C C . VAL A 1 393 ? 34.988 -2.663 65.218 1.00 47.14 424 VAL A C 1
ATOM 2955 O O . VAL A 1 393 ? 35.824 -3.527 65.431 1.00 44.46 424 VAL A O 1
ATOM 2959 N N . ALA A 1 394 ? 34.261 -2.600 64.109 1.00 35.98 425 ALA A N 1
ATOM 2960 C CA . ALA A 1 394 ? 34.585 -3.317 62.904 1.00 37.41 425 ALA A CA 1
ATOM 2961 C C . ALA A 1 394 ? 34.519 -2.357 61.727 1.00 40.05 425 ALA A C 1
ATOM 2962 O O . ALA A 1 394 ? 33.623 -1.529 61.671 1.00 37.07 425 ALA A O 1
ATOM 2964 N N . PRO A 1 395 ? 35.440 -2.471 60.759 1.00 34.52 426 PRO A N 1
ATOM 2965 C CA . PRO A 1 395 ? 36.616 -3.348 60.650 1.00 38.86 426 PRO A CA 1
ATOM 2966 C C . PRO A 1 395 ? 37.617 -3.140 61.742 1.00 38.98 426 PRO A C 1
ATOM 2967 O O . PRO A 1 395 ? 37.755 -2.023 62.247 1.00 34.44 426 PRO A O 1
ATOM 2971 N N . LYS A 1 396 ? 38.349 -4.197 62.079 1.00 43.72 427 LYS A N 1
ATOM 2972 C CA . LYS A 1 396 ? 39.289 -4.115 63.178 1.00 46.29 427 LYS A CA 1
ATOM 2973 C C . LYS A 1 396 ? 40.483 -3.227 62.842 1.00 43.44 427 LYS A C 1
ATOM 2974 O O . LYS A 1 396 ? 41.206 -2.817 63.742 1.00 53.21 427 LYS A O 1
ATOM 2980 N N . GLN A 1 397 ? 40.704 -2.894 61.576 1.00 45.41 428 GLN A N 1
ATOM 2981 C CA . GLN A 1 397 ? 41.799 -1.953 61.264 1.00 49.03 428 GLN A CA 1
ATOM 2982 C C . GLN A 1 397 ? 41.619 -0.544 61.882 1.00 52.88 428 GLN A C 1
ATOM 2983 O O . GLN A 1 397 ? 42.564 0.261 61.936 1.00 45.61 428 GLN A O 1
ATOM 2989 N N . TYR A 1 398 ? 40.417 -0.237 62.359 1.00 47.37 429 TYR A N 1
ATOM 2990 C CA . TYR A 1 398 ? 40.187 1.046 63.026 1.00 39.92 429 TYR A CA 1
ATOM 2991 C C . TYR A 1 398 ? 40.225 0.898 64.541 1.00 47.48 429 TYR A C 1
ATOM 2992 O O . TYR A 1 398 ? 39.698 1.721 65.250 1.00 48.47 429 TYR A O 1
ATOM 3001 N N . SER A 1 399 ? 40.872 -0.153 65.021 1.00 48.00 430 SER A N 1
ATOM 3002 C CA . SER A 1 399 ? 40.988 -0.447 66.451 1.00 43.78 430 SER A CA 1
ATOM 3003 C C . SER A 1 399 ? 41.503 0.682 67.309 1.00 41.00 430 SER A C 1
ATOM 3004 O O . SER A 1 399 ? 41.253 0.720 68.511 1.00 49.03 430 SER A O 1
ATOM 3007 N N . SER A 1 400 ? 42.232 1.604 66.709 1.00 49.46 431 SER A N 1
ATOM 3008 C CA . SER A 1 400 ? 42.721 2.758 67.445 1.00 50.70 431 SER A CA 1
ATOM 3009 C C . SER A 1 400 ? 41.594 3.648 68.013 1.00 53.40 431 SER A C 1
ATOM 3010 O O . SER A 1 400 ? 41.797 4.353 68.993 1.00 56.46 431 SER A O 1
ATOM 3013 N N . VAL A 1 401 ? 40.401 3.603 67.430 1.00 45.38 432 VAL A N 1
ATOM 3014 C CA . VAL A 1 401 ? 39.321 4.441 67.963 1.00 50.87 432 VAL A CA 1
ATOM 3015 C C . VAL A 1 401 ? 38.791 3.845 69.269 1.00 49.24 432 VAL A C 1
ATOM 3016 O O . VAL A 1 401 ? 38.106 4.517 70.009 1.00 44.44 432 VAL A O 1
ATOM 3020 N N . ILE A 1 402 ? 39.129 2.597 69.580 1.00 51.99 433 ILE A N 1
ATOM 3021 C CA . ILE A 1 402 ? 38.640 2.017 70.832 1.00 51.14 433 ILE A CA 1
ATOM 3022 C C . ILE A 1 402 ? 39.231 2.794 71.992 1.00 53.72 433 ILE A C 1
ATOM 3023 O O . ILE A 1 402 ? 40.400 3.157 71.978 1.00 54.87 433 ILE A O 1
ATOM 3028 N N . GLY A 1 403 ? 38.382 3.101 72.966 1.00 47.26 434 GLY A N 1
ATOM 3029 C CA . GLY A 1 403 ? 38.770 3.935 74.089 1.00 49.90 434 GLY A CA 1
ATOM 3030 C C . GLY A 1 403 ? 38.492 5.415 73.899 1.00 49.09 434 GLY A C 1
ATOM 3031 O O . GLY A 1 403 ? 38.576 6.200 74.843 1.00 53.95 434 GLY A O 1
ATOM 3032 N N . GLU A 1 404 ? 38.180 5.826 72.681 1.00 53.99 435 GLU A N 1
ATOM 3033 C CA . GLU A 1 404 ? 37.861 7.226 72.449 1.00 55.21 435 GLU A CA 1
ATOM 3034 C C . GLU A 1 404 ? 36.562 7.665 73.156 1.00 55.53 435 GLU A C 1
ATOM 3035 O O . GLU A 1 404 ? 35.535 6.986 73.082 1.00 52.91 435 GLU A O 1
ATOM 3041 N N . ASP A 1 405 ? 36.642 8.800 73.853 1.00 52.25 436 ASP A N 1
ATOM 3042 C CA . ASP A 1 405 ? 35.496 9.423 74.541 1.00 64.52 436 ASP A CA 1
ATOM 3043 C C . ASP A 1 405 ? 34.726 10.292 73.560 1.00 55.77 436 ASP A C 1
ATOM 3044 O O . ASP A 1 405 ? 35.235 11.324 73.127 1.00 52.51 436 ASP A O 1
ATOM 3049 N N . ILE A 1 406 ? 33.516 9.864 73.198 1.00 55.56 437 ILE A N 1
ATOM 3050 C CA . ILE A 1 406 ? 32.652 10.644 72.296 1.00 57.97 437 ILE A CA 1
ATOM 3051 C C . ILE A 1 406 ? 31.375 11.083 73.034 1.00 52.38 437 ILE A C 1
ATOM 3052 O O . ILE A 1 406 ? 30.326 11.315 72.412 1.00 46.09 437 ILE A O 1
ATOM 3057 N N . SER A 1 407 ? 31.467 11.184 74.361 1.00 50.56 438 SER A N 1
ATOM 3058 C CA . SER A 1 407 ? 30.308 11.512 75.201 1.00 54.03 438 SER A CA 1
ATOM 3059 C C . SER A 1 407 ? 29.801 12.953 74.976 1.00 46.00 438 SER A C 1
ATOM 3060 O O . SER A 1 407 ? 28.685 13.279 75.373 1.00 56.41 438 SER A O 1
ATOM 3063 N N . GLY A 1 408 ? 30.628 13.777 74.333 1.00 43.65 439 GLY A N 1
ATOM 3064 C CA . GLY A 1 408 ? 30.321 15.170 74.031 1.00 44.49 439 GLY A CA 1
ATOM 3065 C C . GLY A 1 408 ? 29.788 15.378 72.618 1.00 46.18 439 GLY A C 1
ATOM 3066 O O . GLY A 1 408 ? 29.443 16.489 72.243 1.00 43.08 439 GLY A O 1
ATOM 3067 N N . GLN A 1 409 ? 29.696 14.313 71.823 1.00 42.86 440 GLN A N 1
ATOM 3068 C CA . GLN A 1 409 ? 29.138 14.448 70.481 1.00 43.17 440 GLN A CA 1
ATOM 3069 C C . GLN A 1 409 ? 27.612 14.662 70.587 1.00 37.10 440 GLN A C 1
ATOM 3070 O O . GLN A 1 409 ? 26.924 14.012 71.378 1.00 47.12 440 GLN A O 1
ATOM 3076 N N . GLU A 1 410 ? 27.097 15.583 69.798 1.00 37.72 441 GLU A N 1
ATOM 3077 C CA . GLU A 1 410 ? 25.709 16.044 70.003 1.00 45.33 441 GLU A CA 1
ATOM 3078 C C . GLU A 1 410 ? 24.690 14.874 69.936 1.00 41.72 441 GLU A C 1
ATOM 3079 O O . GLU A 1 410 ? 23.779 14.797 70.761 1.00 42.35 441 GLU A O 1
ATOM 3085 N N . GLN A 1 411 ? 24.871 13.944 68.995 1.00 39.97 442 GLN A N 1
ATOM 3086 C CA . GLN A 1 411 ? 23.949 12.796 68.864 1.00 44.37 442 GLN A CA 1
ATOM 3087 C C . GLN A 1 411 ? 24.044 11.831 70.034 1.00 40.36 442 GLN A C 1
ATOM 3088 O O . GLN A 1 411 ? 23.058 11.173 70.382 1.00 41.46 442 GLN A O 1
ATOM 3094 N N . ILE A 1 412 ? 25.228 11.746 70.637 1.00 38.79 443 ILE A N 1
ATOM 3095 C CA . ILE A 1 412 ? 25.490 10.819 71.729 1.00 41.65 443 ILE A CA 1
ATOM 3096 C C . ILE A 1 412 ? 24.807 11.337 73.001 1.00 46.27 443 ILE A C 1
ATOM 3097 O O . ILE A 1 412 ? 24.250 10.581 73.793 1.00 39.55 443 ILE A O 1
ATOM 3102 N N . ILE A 1 413 ? 24.880 12.638 73.203 1.00 45.22 444 ILE A N 1
ATOM 3103 C CA . ILE A 1 413 ? 24.139 13.276 74.271 1.00 44.20 444 ILE A CA 1
ATOM 3104 C C . ILE A 1 413 ? 22.654 12.971 74.151 1.00 42.03 444 ILE A C 1
ATOM 3105 O O . ILE A 1 413 ? 21.999 12.568 75.124 1.00 44.05 444 ILE A O 1
ATOM 3110 N N . ARG A 1 414 ? 22.121 13.132 72.949 1.00 38.57 445 ARG A N 1
ATOM 3111 C CA . ARG A 1 414 ? 20.693 12.955 72.745 1.00 45.07 445 ARG A CA 1
ATOM 3112 C C . ARG A 1 414 ? 20.275 11.519 72.993 1.00 46.30 445 ARG A C 1
ATOM 3113 O O . ARG A 1 414 ? 19.238 11.260 73.590 1.00 43.41 445 ARG A O 1
ATOM 3121 N N . LEU A 1 415 ? 21.083 10.573 72.536 1.00 39.52 446 LEU A N 1
ATOM 3122 C CA . LEU A 1 415 ? 20.744 9.160 72.751 1.00 42.95 446 LEU A CA 1
ATOM 3123 C C . LEU A 1 415 ? 20.763 8.847 74.251 1.00 44.52 446 LEU A C 1
ATOM 3124 O O . LEU A 1 415 ? 19.924 8.092 74.774 1.00 40.35 446 LEU A O 1
ATOM 3129 N N . HIS A 1 416 ? 21.719 9.447 74.946 1.00 43.81 447 HIS A N 1
ATOM 3130 C CA . HIS A 1 416 ? 21.861 9.231 76.374 1.00 53.20 447 HIS A CA 1
ATOM 3131 C C . HIS A 1 416 ? 20.700 9.846 77.154 1.00 54.82 447 HIS A C 1
ATOM 3132 O O . HIS A 1 416 ? 20.256 9.286 78.145 1.00 51.48 447 HIS A O 1
ATOM 3139 N N . GLU A 1 417 ? 20.206 10.980 76.673 1.00 48.67 448 GLU A N 1
ATOM 3140 C CA . GLU A 1 417 ? 19.082 11.658 77.299 1.00 54.28 448 GLU A CA 1
ATOM 3141 C C . GLU A 1 417 ? 17.709 11.139 76.863 1.00 55.82 448 GLU A C 1
ATOM 3142 O O . GLU A 1 417 ? 16.724 11.458 77.514 1.00 56.97 448 GLU A O 1
ATOM 3148 N N . THR A 1 418 ? 17.636 10.354 75.780 1.00 52.33 449 THR A N 1
ATOM 3149 C CA . THR A 1 418 ? 16.342 9.859 75.274 1.00 46.59 449 THR A CA 1
ATOM 3150 C C . THR A 1 418 ? 16.242 8.333 75.337 1.00 47.24 449 THR A C 1
ATOM 3151 O O . THR A 1 418 ? 15.155 7.771 75.391 1.00 46.05 449 THR A O 1
ATOM 3155 N N . HIS A 1 419 ? 17.390 7.677 75.359 1.00 46.65 450 HIS A N 1
ATOM 3156 C CA . HIS A 1 419 ? 17.500 6.232 75.139 1.00 52.09 450 HIS A CA 1
ATOM 3157 C C . HIS A 1 419 ? 16.642 5.825 73.934 1.00 48.59 450 HIS A C 1
ATOM 3158 O O . HIS A 1 419 ? 15.960 4.800 73.942 1.00 42.66 450 HIS A O 1
ATOM 3165 N N . GLN A 1 420 ? 16.672 6.673 72.909 1.00 43.63 451 GLN A N 1
ATOM 3166 C CA . GLN A 1 420 ? 16.097 6.366 71.616 1.00 45.10 451 GLN A CA 1
ATOM 3167 C C . GLN A 1 420 ? 17.113 6.588 70.510 1.00 41.43 451 GLN A C 1
ATOM 3168 O O . GLN A 1 420 ? 18.050 7.354 70.691 1.00 45.18 451 GLN A O 1
ATOM 3174 N N . PRO A 1 421 ? 16.897 5.951 69.344 1.00 38.23 452 PRO A N 1
ATOM 3175 C CA . PRO A 1 421 ? 17.820 6.075 68.213 1.00 44.98 452 PRO A CA 1
ATOM 3176 C C . PRO A 1 421 ? 18.049 7.516 67.802 1.00 46.83 452 PRO A C 1
ATOM 3177 O O . PRO A 1 421 ? 17.171 8.349 67.966 1.00 38.33 452 PRO A O 1
ATOM 3181 N N . VAL A 1 422 ? 19.208 7.781 67.230 1.00 38.91 453 VAL A N 1
ATOM 3182 C CA . VAL A 1 422 ? 19.535 9.120 66.723 1.00 36.72 453 VAL A CA 1
ATOM 3183 C C . VAL A 1 422 ? 20.247 9.020 65.371 1.00 35.52 453 VAL A C 1
ATOM 3184 O O . VAL A 1 422 ? 20.867 7.987 65.030 1.00 37.81 453 VAL A O 1
ATOM 3188 N N . LEU A 1 423 ? 20.116 10.079 64.577 1.00 34.81 454 LEU A N 1
ATOM 3189 C CA . LEU A 1 423 ? 20.937 10.295 63.392 1.00 29.38 454 LEU A CA 1
ATOM 3190 C C . LEU A 1 423 ? 21.667 11.583 63.659 1.00 41.01 454 LEU A C 1
ATOM 3191 O O . LEU A 1 423 ? 21.021 12.578 63.969 1.00 34.52 454 LEU A O 1
ATOM 3196 N N . SER A 1 424 ? 23.001 11.587 63.548 1.00 30.85 455 SER A N 1
ATOM 3197 C CA . SER A 1 424 ? 23.747 12.799 63.883 1.00 34.29 455 SER A CA 1
ATOM 3198 C C . SER A 1 424 ? 23.656 13.852 62.780 1.00 36.91 455 SER A C 1
ATOM 3199 O O . SER A 1 424 ? 23.322 13.563 61.629 1.00 33.51 455 SER A O 1
ATOM 3202 N N . GLN A 1 425 ? 23.948 15.095 63.157 1.00 33.81 456 GLN A N 1
ATOM 3203 C CA . GLN A 1 425 ? 24.323 16.130 62.210 1.00 37.74 456 GLN A CA 1
ATOM 3204 C C . GLN A 1 425 ? 25.675 15.734 61.618 1.00 39.63 456 GLN A C 1
ATOM 3205 O O . GLN A 1 425 ? 26.327 14.878 62.166 1.00 34.95 456 GLN A O 1
ATOM 3211 N N . ALA A 1 426 ? 26.106 16.391 60.548 1.00 36.49 457 ALA A N 1
ATOM 3212 C CA . ALA A 1 426 ? 27.439 16.159 59.973 1.00 38.80 457 ALA A CA 1
ATOM 3213 C C . ALA A 1 426 ? 28.528 16.813 60.825 1.00 41.57 457 ALA A C 1
ATOM 3214 O O . ALA A 1 426 ? 28.675 18.026 60.821 1.00 36.32 457 ALA A O 1
ATOM 3216 N N . ILE A 1 427 ? 29.256 16.014 61.590 1.00 40.68 458 ILE A N 1
ATOM 3217 C CA . ILE A 1 427 ? 30.198 16.535 62.576 1.00 40.52 458 ILE A CA 1
ATOM 3218 C C . ILE A 1 427 ? 31.516 15.806 62.384 1.00 40.56 458 ILE A C 1
ATOM 3219 O O . ILE A 1 427 ? 31.567 14.779 61.716 1.00 41.54 458 ILE A O 1
ATOM 3224 N N . LYS A 1 428 ? 32.579 16.346 62.964 1.00 37.23 459 LYS A N 1
ATOM 3225 C CA . LYS A 1 428 ? 33.910 15.724 62.878 1.00 44.79 459 LYS A CA 1
ATOM 3226 C C . LYS A 1 428 ? 33.960 14.465 63.750 1.00 42.64 459 LYS A C 1
ATOM 3227 O O . LYS A 1 428 ? 33.660 14.482 64.944 1.00 39.75 459 LYS A O 1
ATOM 3241 N N . VAL A 1 430 ? 36.036 10.921 65.250 1.00 46.60 461 VAL A N 1
ATOM 3242 C CA . VAL A 1 430 ? 37.411 10.565 65.679 1.00 51.14 461 VAL A CA 1
ATOM 3243 C C . VAL A 1 430 ? 38.199 9.923 64.555 1.00 52.03 461 VAL A C 1
ATOM 3244 O O . VAL A 1 430 ? 39.439 9.936 64.567 1.00 50.37 461 VAL A O 1
ATOM 3248 N N . GLU A 1 431 ? 37.472 9.353 63.590 1.00 44.30 462 GLU A N 1
ATOM 3249 C CA . GLU A 1 431 ? 38.081 8.710 62.434 1.00 48.72 462 GLU A CA 1
ATOM 3250 C C . GLU A 1 431 ? 38.791 9.683 61.490 1.00 44.19 462 GLU A C 1
ATOM 3251 O O . GLU A 1 431 ? 39.530 9.242 60.614 1.00 43.28 462 GLU A O 1
ATOM 3257 N N . GLY A 1 432 ? 38.551 10.989 61.667 1.00 44.78 463 GLY A N 1
ATOM 3258 C CA . GLY A 1 432 ? 39.264 12.030 60.941 1.00 47.68 463 GLY A CA 1
ATOM 3259 C C . GLY A 1 432 ? 38.536 12.760 59.822 1.00 46.20 463 GLY A C 1
ATOM 3260 O O . GLY A 1 432 ? 39.180 13.372 58.973 1.00 44.86 463 GLY A O 1
ATOM 3261 N N . PHE A 1 433 ? 37.207 12.696 59.789 1.00 46.86 464 PHE A N 1
ATOM 3262 C CA . PHE A 1 433 ? 36.468 13.406 58.749 1.00 44.46 464 PHE A CA 1
ATOM 3263 C C . PHE A 1 433 ? 35.084 13.827 59.246 1.00 42.60 464 PHE A C 1
ATOM 3264 O O . PHE A 1 433 ? 34.600 13.341 60.277 1.00 40.20 464 PHE A O 1
ATOM 3272 N N . VAL A 1 434 ? 34.472 14.755 58.525 1.00 37.84 465 VAL A N 1
ATOM 3273 C CA . VAL A 1 434 ? 33.115 15.211 58.836 1.00 41.09 465 VAL A CA 1
ATOM 3274 C C . VAL A 1 434 ? 32.145 14.159 58.290 1.00 38.94 465 VAL A C 1
ATOM 3275 O O . VAL A 1 434 ? 32.073 13.944 57.073 1.00 39.09 465 VAL A O 1
ATOM 3279 N N . GLY A 1 435 ? 31.435 13.488 59.182 1.00 41.28 466 GLY A N 1
ATOM 3280 C CA . GLY A 1 435 ? 30.537 12.435 58.750 1.00 45.23 466 GLY A CA 1
ATOM 3281 C C . GLY A 1 435 ? 29.216 12.450 59.491 1.00 41.19 466 GLY A C 1
ATOM 3282 O O . GLY A 1 435 ? 28.925 13.355 60.270 1.00 33.25 466 GLY A O 1
ATOM 3283 N N . ILE A 1 436 ? 28.438 11.403 59.248 1.00 34.55 467 ILE A N 1
ATOM 3284 C CA . ILE A 1 436 ? 27.090 11.227 59.818 1.00 34.27 467 ILE A CA 1
ATOM 3285 C C . ILE A 1 436 ? 26.961 9.813 60.414 1.00 24.74 467 ILE A C 1
ATOM 3286 O O . ILE A 1 436 ? 27.302 8.837 59.747 1.00 38.93 467 ILE A O 1
ATOM 3291 N N . ASP A 1 437 ? 26.567 9.784 61.694 1.00 30.03 468 ASP A N 1
ATOM 3292 C CA . ASP A 1 437 ? 26.458 8.618 62.573 1.00 37.42 468 ASP A CA 1
ATOM 3293 C C . ASP A 1 437 ? 24.991 8.242 62.828 1.00 40.13 468 ASP A C 1
ATOM 3294 O O . ASP A 1 437 ? 24.195 9.100 63.220 1.00 34.72 468 ASP A O 1
ATOM 3299 N N . LEU A 1 438 ? 24.620 6.984 62.595 1.00 33.76 469 LEU A N 1
ATOM 3300 C CA . LEU A 1 438 ? 23.300 6.483 62.982 1.00 34.74 469 LEU A CA 1
ATOM 3301 C C . LEU A 1 438 ? 23.467 5.526 64.144 1.00 42.62 469 LEU A C 1
ATOM 3302 O O . LEU A 1 438 ? 24.198 4.527 64.022 1.00 38.16 469 LEU A O 1
ATOM 3307 N N . GLU A 1 439 ? 22.827 5.833 65.273 1.00 32.83 470 GLU A N 1
ATOM 3308 C CA . GLU A 1 439 ? 22.955 4.996 66.480 1.00 40.07 470 GLU A CA 1
ATOM 3309 C C . GLU A 1 439 ? 21.639 4.504 67.040 1.00 40.65 470 GLU A C 1
ATOM 3310 O O . GLU A 1 439 ? 20.642 5.226 67.060 1.00 40.70 470 GLU A O 1
ATOM 3316 N N . HIS A 1 440 ? 21.639 3.260 67.496 1.00 40.48 471 HIS A N 1
ATOM 3317 C CA . HIS A 1 440 ? 20.516 2.735 68.264 1.00 39.36 471 HIS A CA 1
ATOM 3318 C C . HIS A 1 440 ? 20.992 2.372 69.660 1.00 42.22 471 HIS A C 1
ATOM 3319 O O . HIS A 1 440 ? 22.102 1.850 69.830 1.00 43.37 471 HIS A O 1
ATOM 3326 N N . PRO A 1 441 ? 20.141 2.625 70.662 1.00 38.91 472 PRO A N 1
ATOM 3327 C CA . PRO A 1 441 ? 20.465 2.182 72.015 1.00 42.71 472 PRO A CA 1
ATOM 3328 C C . PRO A 1 441 ? 20.362 0.677 72.153 1.00 45.90 472 PRO A C 1
ATOM 3329 O O . PRO A 1 441 ? 19.600 0.008 71.435 1.00 40.44 472 PRO A O 1
ATOM 3333 N N . VAL A 1 442 ? 21.130 0.174 73.099 1.00 40.75 473 VAL A N 1
ATOM 3334 C CA . VAL A 1 442 ? 21.137 -1.237 73.438 1.00 43.55 473 VAL A CA 1
ATOM 3335 C C . VAL A 1 442 ? 20.729 -1.470 74.877 1.00 43.38 473 VAL A C 1
ATOM 3336 O O . VAL A 1 442 ? 21.239 -0.826 75.781 1.00 44.36 473 VAL A O 1
ATOM 3340 N N . PHE A 1 443 ? 19.856 -2.458 75.084 1.00 53.42 474 PHE A N 1
ATOM 3341 C CA . PHE A 1 443 ? 19.388 -2.807 76.423 1.00 63.13 474 PHE A CA 1
ATOM 3342 C C . PHE A 1 443 ? 19.660 -4.283 76.714 1.00 57.43 474 PHE A C 1
ATOM 3343 O O . PHE A 1 443 ? 19.472 -5.134 75.837 1.00 58.59 474 PHE A O 1
ATOM 3351 N N . ASP A 1 444 ? 20.085 -4.594 77.938 1.00 63.57 475 ASP A N 1
ATOM 3352 C CA . ASP A 1 444 ? 20.350 -5.998 78.309 1.00 68.27 475 ASP A CA 1
ATOM 3353 C C . ASP A 1 444 ? 19.042 -6.785 78.442 1.00 69.65 475 ASP A C 1
ATOM 3354 O O . ASP A 1 444 ? 17.948 -6.256 78.182 1.00 63.80 475 ASP A O 1
ATOM 3359 N N . GLN A 1 445 ? 19.159 -8.038 78.863 1.00 73.82 476 GLN A N 1
ATOM 3360 C CA . GLN A 1 445 ? 18.017 -8.946 78.959 1.00 75.58 476 GLN A CA 1
ATOM 3361 C C . GLN A 1 445 ? 16.938 -8.430 79.930 1.00 78.50 476 GLN A C 1
ATOM 3362 O O . GLN A 1 445 ? 15.746 -8.687 79.740 1.00 74.64 476 GLN A O 1
ATOM 3364 N N . ASP A 1 446 ? 17.353 -7.673 80.940 1.00 85.32 477 ASP A N 1
ATOM 3365 C CA . ASP A 1 446 ? 16.427 -7.149 81.944 1.00 92.60 477 ASP A CA 1
ATOM 3366 C C . ASP A 1 446 ? 15.905 -5.737 81.649 1.00 97.27 477 ASP A C 1
ATOM 3367 O O . ASP A 1 446 ? 15.223 -5.141 82.487 1.00 102.27 477 ASP A O 1
ATOM 3372 N N . GLY A 1 447 ? 16.229 -5.201 80.473 1.00 86.51 478 GLY A N 1
ATOM 3373 C CA . GLY A 1 447 ? 15.755 -3.883 80.075 1.00 72.49 478 GLY A CA 1
ATOM 3374 C C . GLY A 1 447 ? 16.672 -2.721 80.438 1.00 65.63 478 GLY A C 1
ATOM 3375 O O . GLY A 1 447 ? 16.333 -1.562 80.222 1.00 59.66 478 GLY A O 1
ATOM 3376 N N . GLY A 1 448 ? 17.844 -3.021 80.983 1.00 70.54 479 GLY A N 1
ATOM 3377 C CA . GLY A 1 448 ? 18.756 -1.973 81.400 1.00 72.93 479 GLY A CA 1
ATOM 3378 C C . GLY A 1 448 ? 19.595 -1.448 80.251 1.00 69.26 479 GLY A C 1
ATOM 3379 O O . GLY A 1 448 ? 20.112 -2.226 79.454 1.00 70.83 479 GLY A O 1
ATOM 3380 N N . PHE A 1 449 ? 19.748 -0.128 80.191 1.00 57.32 480 PHE A N 1
ATOM 3381 C CA . PHE A 1 449 ? 20.529 0.532 79.148 1.00 58.47 480 PHE A CA 1
ATOM 3382 C C . PHE A 1 449 ? 22.009 0.257 79.324 1.00 55.33 480 PHE A C 1
ATOM 3383 O O . PHE A 1 449 ? 22.557 0.485 80.397 1.00 57.46 480 PHE A O 1
ATOM 3391 N N . ILE A 1 450 ? 22.664 -0.210 78.267 1.00 56.60 481 ILE A N 1
ATOM 3392 C CA . ILE A 1 450 ? 24.087 -0.533 78.361 1.00 56.53 481 ILE A CA 1
ATOM 3393 C C . ILE A 1 450 ? 24.949 0.221 77.335 1.00 54.61 481 ILE A C 1
ATOM 3394 O O . ILE A 1 450 ? 26.154 0.077 77.330 1.00 56.77 481 ILE A O 1
ATOM 3399 N N . GLY A 1 451 ? 24.329 1.044 76.492 1.00 58.92 482 GLY A N 1
ATOM 3400 C CA . GLY A 1 451 ? 25.075 1.824 75.520 1.00 49.20 482 GLY A CA 1
ATOM 3401 C C . GLY A 1 451 ? 24.420 1.804 74.166 1.00 46.05 482 GLY A C 1
ATOM 3402 O O . GLY A 1 451 ? 23.190 1.749 74.055 1.00 40.21 482 GLY A O 1
ATOM 3403 N N . SER A 1 452 ? 25.229 1.811 73.116 1.00 47.26 483 SER A N 1
ATOM 3404 C CA . SER A 1 452 ? 24.669 2.001 71.786 1.00 50.82 483 SER A CA 1
ATOM 3405 C C . SER A 1 452 ? 25.521 1.356 70.720 1.00 42.12 483 SER A C 1
ATOM 3406 O O . SER A 1 452 ? 26.705 1.105 70.923 1.00 43.83 483 SER A O 1
ATOM 3409 N N . VAL A 1 453 ? 24.891 1.124 69.572 1.00 38.13 484 VAL A N 1
ATOM 3410 C CA . VAL A 1 453 ? 25.559 0.588 68.413 1.00 43.30 484 VAL A CA 1
ATOM 3411 C C . VAL A 1 453 ? 25.365 1.551 67.258 1.00 38.18 484 VAL A C 1
ATOM 3412 O O . VAL A 1 453 ? 24.278 2.136 67.079 1.00 42.68 484 VAL A O 1
ATOM 3416 N N . SER A 1 454 ? 26.450 1.736 66.502 1.00 41.88 485 SER A N 1
ATOM 3417 C CA . SER A 1 454 ? 26.594 2.791 65.474 1.00 44.24 485 SER A CA 1
ATOM 3418 C C . SER A 1 454 ? 27.004 2.320 64.066 1.00 44.09 485 SER A C 1
ATOM 3419 O O . SER A 1 454 ? 27.780 1.368 63.917 1.00 39.99 485 SER A O 1
ATOM 3422 N N . VAL A 1 455 ? 26.444 2.958 63.039 1.00 37.19 486 VAL A N 1
ATOM 3423 C CA . VAL A 1 455 ? 27.026 2.943 61.691 1.00 37.18 486 VAL A CA 1
ATOM 3424 C C . VAL A 1 455 ? 27.434 4.366 61.392 1.00 42.70 486 VAL A C 1
ATOM 3425 O O . VAL A 1 455 ? 26.601 5.250 61.448 1.00 30.53 486 VAL A O 1
ATOM 3429 N N . LEU A 1 456 ? 28.720 4.551 61.102 1.00 33.83 487 LEU A N 1
ATOM 3430 C CA . LEU A 1 456 ? 29.247 5.805 60.607 1.00 35.24 487 LEU A CA 1
ATOM 3431 C C . LEU A 1 456 ? 29.356 5.731 59.075 1.00 35.09 487 LEU A C 1
ATOM 3432 O O . LEU A 1 456 ? 29.960 4.811 58.520 1.00 29.79 487 LEU A O 1
ATOM 3437 N N . THR A 1 457 ? 28.765 6.692 58.375 1.00 26.55 488 THR A N 1
ATOM 3438 C CA . THR A 1 457 ? 28.771 6.655 56.904 1.00 32.03 488 THR A CA 1
ATOM 3439 C C . THR A 1 457 ? 30.132 7.138 56.337 1.00 36.45 488 THR A C 1
ATOM 3440 O O . THR A 1 457 ? 30.883 7.799 57.017 1.00 36.18 488 THR A O 1
ATOM 3444 N N . GLN A 1 458 ? 30.415 6.767 55.094 1.00 34.06 489 GLN A N 1
ATOM 3445 C CA . GLN A 1 458 ? 31.603 7.175 54.343 1.00 32.95 489 GLN A CA 1
ATOM 3446 C C . GLN A 1 458 ? 31.699 8.692 54.223 1.00 32.26 489 GLN A C 1
ATOM 3447 O O . GLN A 1 458 ? 30.667 9.329 54.253 1.00 32.71 489 GLN A O 1
ATOM 3453 N N . PRO A 1 459 ? 32.922 9.243 54.069 1.00 35.35 490 PRO A N 1
ATOM 3454 C CA . PRO A 1 459 ? 33.116 10.686 53.866 1.00 37.99 490 PRO A CA 1
ATOM 3455 C C . PRO A 1 459 ? 32.385 11.197 52.637 1.00 37.63 490 PRO A C 1
ATOM 3456 O O . PRO A 1 459 ? 31.937 12.325 52.666 1.00 41.18 490 PRO A O 1
ATOM 3460 N N . ASP A 1 460 ? 32.266 10.396 51.583 1.00 33.04 491 ASP A N 1
ATOM 3461 C CA . ASP A 1 460 ? 31.617 10.847 50.354 1.00 31.75 491 ASP A CA 1
ATOM 3462 C C . ASP A 1 460 ? 30.219 10.236 50.193 1.00 37.11 491 ASP A C 1
ATOM 3463 O O . ASP A 1 460 ? 29.789 9.956 49.079 1.00 37.10 491 ASP A O 1
ATOM 3468 N N . PHE A 1 461 ? 29.537 10.029 51.317 1.00 36.23 492 PHE A N 1
ATOM 3469 C CA . PHE A 1 461 ? 28.224 9.380 51.345 1.00 36.83 492 PHE A CA 1
ATOM 3470 C C . PHE A 1 461 ? 27.237 10.059 50.372 1.00 37.97 492 PHE A C 1
ATOM 3471 O O . PHE A 1 461 ? 26.711 9.452 49.438 1.00 34.92 492 PHE A O 1
ATOM 3479 N N . PHE A 1 462 ? 26.966 11.334 50.581 1.00 32.03 493 PHE A N 1
ATOM 3480 C CA . PHE A 1 462 ? 25.991 11.977 49.736 1.00 31.73 493 PHE A CA 1
ATOM 3481 C C . PHE A 1 462 ? 26.437 12.082 48.294 1.00 32.01 493 PHE A C 1
ATOM 3482 O O . PHE A 1 462 ? 25.678 11.768 47.392 1.00 32.80 493 PHE A O 1
ATOM 3490 N N . GLY A 1 463 ? 27.668 12.532 48.075 1.00 33.75 494 GLY A N 1
ATOM 3491 C CA . GLY A 1 463 ? 28.219 12.652 46.740 1.00 35.75 494 GLY A CA 1
ATOM 3492 C C . GLY A 1 463 ? 28.156 11.376 45.931 1.00 38.67 494 GLY A C 1
ATOM 3493 O O . GLY A 1 463 ? 27.828 11.405 44.748 1.00 37.30 494 GLY A O 1
ATOM 3494 N N . SER A 1 464 ? 28.488 10.249 46.557 1.00 33.21 495 SER A N 1
ATOM 3495 C CA . SER A 1 464 ? 28.516 8.995 45.841 1.00 38.17 495 SER A CA 1
ATOM 3496 C C . SER A 1 464 ? 27.092 8.651 45.339 1.00 33.89 495 SER A C 1
ATOM 3497 O O . SER A 1 464 ? 26.916 8.100 44.258 1.00 46.30 495 SER A O 1
ATOM 3500 N N . ILE A 1 465 ? 26.084 9.055 46.081 1.00 36.21 496 ILE A N 1
ATOM 3501 C CA . ILE A 1 465 ? 24.701 8.749 45.673 1.00 33.11 496 ILE A CA 1
ATOM 3502 C C . ILE A 1 465 ? 24.237 9.805 44.671 1.00 38.15 496 ILE A C 1
ATOM 3503 O O . ILE A 1 465 ? 23.795 9.492 43.564 1.00 38.34 496 ILE A O 1
ATOM 3508 N N . ILE A 1 466 ? 24.428 11.071 45.020 1.00 43.34 497 ILE A N 1
ATOM 3509 C CA . ILE A 1 466 ? 23.893 12.153 44.213 1.00 27.63 497 ILE A CA 1
ATOM 3510 C C . ILE A 1 466 ? 24.522 12.264 42.819 1.00 33.85 497 ILE A C 1
ATOM 3511 O O . ILE A 1 466 ? 23.818 12.493 41.853 1.00 38.85 497 ILE A O 1
ATOM 3516 N N . SER A 1 467 ? 25.841 12.138 42.706 1.00 32.20 498 SER A N 1
ATOM 3517 C CA . SER A 1 467 ? 26.489 12.315 41.423 1.00 37.08 498 SER A CA 1
ATOM 3518 C C . SER A 1 467 ? 26.031 11.284 40.371 1.00 35.19 498 SER A C 1
ATOM 3519 O O . SER A 1 467 ? 25.984 11.574 39.176 1.00 39.53 498 SER A O 1
ATOM 3522 N N . ARG A 1 468 ? 25.700 10.074 40.787 1.00 34.68 499 ARG A N 1
ATOM 3523 C CA . ARG A 1 468 ? 25.137 9.121 39.838 1.00 38.73 499 ARG A CA 1
ATOM 3524 C C . ARG A 1 468 ? 23.778 9.572 39.332 1.00 40.61 499 ARG A C 1
ATOM 3525 O O . ARG A 1 468 ? 23.451 9.387 38.163 1.00 45.74 499 ARG A O 1
ATOM 3533 N N . LYS A 1 469 ? 22.971 10.142 40.211 1.00 44.58 500 LYS A N 1
ATOM 3534 C CA . LYS A 1 469 ? 21.613 10.517 39.832 1.00 37.20 500 LYS A CA 1
ATOM 3535 C C . LYS A 1 469 ? 21.637 11.690 38.823 1.00 41.02 500 LYS A C 1
ATOM 3536 O O . LYS A 1 469 ? 20.862 11.710 37.867 1.00 39.05 500 LYS A O 1
ATOM 3542 N N . VAL A 1 470 ? 22.544 12.651 39.024 1.00 32.90 501 VAL A N 1
ATOM 3543 C CA . VAL A 1 470 ? 22.583 13.870 38.210 1.00 38.42 501 VAL A CA 1
ATOM 3544 C C . VAL A 1 470 ? 23.494 13.796 36.992 1.00 43.69 501 VAL A C 1
ATOM 3545 O O . VAL A 1 470 ? 23.552 14.744 36.207 1.00 40.88 501 VAL A O 1
ATOM 3549 N N . HIS A 1 471 ? 24.194 12.676 36.840 1.00 40.81 502 HIS A N 1
ATOM 3550 C CA . HIS A 1 471 ? 25.162 12.475 35.770 1.00 41.45 502 HIS A CA 1
ATOM 3551 C C . HIS A 1 471 ? 24.565 12.795 34.370 1.00 43.88 502 HIS A C 1
ATOM 3552 O O . HIS A 1 471 ? 23.598 12.160 33.908 1.00 39.22 502 HIS A O 1
ATOM 3559 N N . ASN A 1 472 ? 25.126 13.834 33.756 1.00 37.10 503 ASN A N 1
ATOM 3560 C CA . ASN A 1 472 ? 24.904 14.260 32.361 1.00 31.20 503 ASN A CA 1
ATOM 3561 C C . ASN A 1 472 ? 23.602 15.043 32.163 1.00 29.20 503 ASN A C 1
ATOM 3562 O O . ASN A 1 472 ? 23.285 15.420 31.054 1.00 40.15 503 ASN A O 1
ATOM 3567 N N . PHE A 1 473 ? 22.902 15.344 33.251 1.00 34.40 504 PHE A N 1
ATOM 3568 C CA . PHE A 1 473 ? 21.804 16.300 33.221 1.00 43.84 504 PHE A CA 1
ATOM 3569 C C . PHE A 1 473 ? 22.386 17.656 33.590 1.00 38.39 504 PHE A C 1
ATOM 3570 O O . PHE A 1 473 ? 23.275 17.727 34.444 1.00 34.13 504 PHE A O 1
ATOM 3578 N N . PRO A 1 474 ? 21.872 18.731 32.985 1.00 36.04 505 PRO A N 1
ATOM 3579 C CA . PRO A 1 474 ? 22.400 20.052 33.382 1.00 35.87 505 PRO A CA 1
ATOM 3580 C C . PRO A 1 474 ? 21.735 20.589 34.643 1.00 36.90 505 PRO A C 1
ATOM 3581 O O . PRO A 1 474 ? 20.994 21.547 34.599 1.00 37.88 505 PRO A O 1
ATOM 3585 N N . VAL A 1 475 ? 22.001 19.962 35.772 1.00 32.17 506 VAL A N 1
ATOM 3586 C CA . VAL A 1 475 ? 21.391 20.337 37.039 1.00 35.99 506 VAL A CA 1
ATOM 3587 C C . VAL A 1 475 ? 22.436 20.109 38.103 1.00 35.61 506 VAL A C 1
ATOM 3588 O O . VAL A 1 475 ? 23.379 19.377 37.876 1.00 34.61 506 VAL A O 1
ATOM 3592 N N . GLU A 1 476 ? 22.239 20.692 39.280 1.00 36.33 507 GLU A N 1
ATOM 3593 C CA . GLU A 1 476 ? 23.004 20.290 40.452 1.00 37.89 507 GLU A CA 1
ATOM 3594 C C . GLU A 1 476 ? 22.092 19.990 41.618 1.00 39.16 507 GLU A C 1
ATOM 3595 O O . GLU A 1 476 ? 21.019 20.582 41.744 1.00 38.25 507 GLU A O 1
ATOM 3601 N N . ILE A 1 477 ? 22.523 19.054 42.456 1.00 39.53 508 ILE A N 1
ATOM 3602 C CA . ILE A 1 477 ? 21.840 18.756 43.710 1.00 35.17 508 ILE A CA 1
ATOM 3603 C C . ILE A 1 477 ? 22.824 18.961 44.865 1.00 40.29 508 ILE A C 1
ATOM 3604 O O . ILE A 1 477 ? 23.958 18.443 44.823 1.00 35.31 508 ILE A O 1
ATOM 3609 N N . PHE A 1 478 ? 22.406 19.690 45.901 1.00 34.90 509 PHE A N 1
ATOM 3610 C CA . PHE A 1 478 ? 23.250 19.838 47.070 1.00 38.45 509 PHE A CA 1
ATOM 3611 C C . PHE A 1 478 ? 22.447 19.510 48.324 1.00 32.62 509 PHE A C 1
ATOM 3612 O O . PHE A 1 478 ? 21.233 19.349 48.270 1.00 37.80 509 PHE A O 1
ATOM 3620 N N . VAL A 1 479 ? 23.166 19.324 49.430 1.00 32.24 510 VAL A N 1
ATOM 3621 C CA . VAL A 1 479 ? 22.591 18.982 50.711 1.00 33.41 510 VAL A CA 1
ATOM 3622 C C . VAL A 1 479 ? 22.976 19.986 51.767 1.00 39.92 510 VAL A C 1
ATOM 3623 O O . VAL A 1 479 ? 24.140 20.291 51.971 1.00 34.56 510 VAL A O 1
ATOM 3627 N N . LEU A 1 480 ? 21.957 20.503 52.435 1.00 37.85 511 LEU A N 1
ATOM 3628 C CA . LEU A 1 480 ? 22.144 21.485 53.491 1.00 36.26 511 LEU A CA 1
ATOM 3629 C C . LEU A 1 480 ? 21.708 20.916 54.821 1.00 40.53 511 LEU A C 1
ATOM 3630 O O . LEU A 1 480 ? 20.694 20.203 54.923 1.00 41.11 511 LEU A O 1
ATOM 3635 N N . GLN A 1 481 ? 22.455 21.260 55.859 1.00 41.89 512 GLN A N 1
ATOM 3636 C CA . GLN A 1 481 ? 22.053 21.029 57.237 1.00 44.60 512 GLN A CA 1
ATOM 3637 C C . GLN A 1 481 ? 20.980 22.011 57.688 1.00 45.24 512 GLN A C 1
ATOM 3638 O O . GLN A 1 481 ? 20.864 23.077 57.124 1.00 46.81 512 GLN A O 1
ATOM 3644 N N . ARG A 1 482 ? 20.229 21.670 58.727 1.00 50.84 513 ARG A N 1
ATOM 3645 C CA . ARG A 1 482 ? 19.144 22.560 59.181 1.00 56.32 513 ARG A CA 1
ATOM 3646 C C . ARG A 1 482 ? 19.650 23.972 59.499 1.00 62.45 513 ARG A C 1
ATOM 3647 O O . ARG A 1 482 ? 19.055 24.951 59.052 1.00 72.15 513 ARG A O 1
ATOM 3655 N N . ASP A 1 483 ? 20.758 24.070 60.237 1.00 61.90 514 ASP A N 1
ATOM 3656 C CA . ASP A 1 483 ? 21.411 25.357 60.515 1.00 56.18 514 ASP A CA 1
ATOM 3657 C C . ASP A 1 483 ? 21.982 26.070 59.288 1.00 63.22 514 ASP A C 1
ATOM 3658 O O . ASP A 1 483 ? 22.744 27.012 59.446 1.00 72.65 514 ASP A O 1
ATOM 3663 N N . GLY A 1 484 ? 21.663 25.625 58.075 1.00 56.32 515 GLY A N 1
ATOM 3664 C CA . GLY A 1 484 ? 22.212 26.261 56.881 1.00 57.66 515 GLY A CA 1
ATOM 3665 C C . GLY A 1 484 ? 23.589 25.811 56.376 1.00 53.54 515 GLY A C 1
ATOM 3666 O O . GLY A 1 484 ? 23.972 26.164 55.272 1.00 53.92 515 GLY A O 1
ATOM 3667 N N . THR A 1 485 ? 24.323 25.017 57.144 1.00 54.55 516 THR A N 1
ATOM 3668 C CA . THR A 1 485 ? 25.636 24.523 56.695 1.00 54.85 516 THR A CA 1
ATOM 3669 C C . THR A 1 485 ? 25.552 23.570 55.489 1.00 46.73 516 THR A C 1
ATOM 3670 O O . THR A 1 485 ? 24.768 22.611 55.464 1.00 39.97 516 THR A O 1
ATOM 3674 N N . THR A 1 486 ? 26.361 23.848 54.480 1.00 41.87 517 THR A N 1
ATOM 3675 C CA . THR A 1 486 ? 26.447 22.962 53.328 1.00 45.31 517 THR A CA 1
ATOM 3676 C C . THR A 1 486 ? 27.181 21.669 53.668 1.00 45.83 517 THR A C 1
ATOM 3677 O O . THR A 1 486 ? 28.342 21.687 54.049 1.00 40.49 517 THR A O 1
ATOM 3681 N N . ILE A 1 487 ? 26.475 20.550 53.508 1.00 36.55 518 ILE A N 1
ATOM 3682 C CA . ILE A 1 487 ? 27.044 19.225 53.756 1.00 37.36 518 ILE A CA 1
ATOM 3683 C C . ILE A 1 487 ? 27.602 18.592 52.510 1.00 38.27 518 ILE A C 1
ATOM 3684 O O . ILE A 1 487 ? 28.608 17.932 52.554 1.00 39.02 518 ILE A O 1
ATOM 3689 N N . TYR A 1 488 ? 26.899 18.722 51.406 1.00 38.86 519 TYR A N 1
ATOM 3690 C CA . TYR A 1 488 ? 27.409 18.213 50.155 1.00 29.82 519 TYR A CA 1
ATOM 3691 C C . TYR A 1 488 ? 27.111 19.225 49.050 1.00 34.10 519 TYR A C 1
ATOM 3692 O O . TYR A 1 488 ? 25.996 19.751 48.926 1.00 35.93 519 TYR A O 1
ATOM 3701 N N . ASP A 1 489 ? 28.114 19.409 48.209 1.00 36.16 520 ASP A N 1
ATOM 3702 C CA . ASP A 1 489 ? 28.032 20.200 46.995 1.00 34.64 520 ASP A CA 1
ATOM 3703 C C . ASP A 1 489 ? 29.078 19.649 46.042 1.00 34.16 520 ASP A C 1
ATOM 3704 O O . ASP A 1 489 ? 30.146 19.298 46.473 1.00 42.65 520 ASP A O 1
ATOM 3709 N N . VAL A 1 490 ? 28.776 19.586 44.758 1.00 35.99 521 VAL A N 1
ATOM 3710 C CA . VAL A 1 490 ? 29.706 19.047 43.798 1.00 35.81 521 VAL A CA 1
ATOM 3711 C C . VAL A 1 490 ? 30.987 19.916 43.734 1.00 43.27 521 VAL A C 1
ATOM 3712 O O . VAL A 1 490 ? 32.079 19.416 43.414 1.00 45.58 521 VAL A O 1
ATOM 3716 N N . ASN A 1 491 ? 30.841 21.196 44.076 1.00 41.67 522 ASN A N 1
ATOM 3717 C CA . ASN A 1 491 ? 31.994 22.060 44.342 1.00 48.74 522 ASN A CA 1
ATOM 3718 C C . ASN A 1 491 ? 32.418 21.993 45.813 1.00 42.21 522 ASN A C 1
ATOM 3719 O O . ASN A 1 491 ? 31.843 22.665 46.661 1.00 41.72 522 ASN A O 1
ATOM 3724 N N . ALA A 1 492 ? 33.414 21.182 46.122 1.00 41.55 523 ALA A N 1
ATOM 3725 C CA . ALA A 1 492 ? 33.774 20.921 47.515 1.00 45.82 523 ALA A CA 1
ATOM 3726 C C . ALA A 1 492 ? 34.182 22.158 48.301 1.00 50.57 523 ALA A C 1
ATOM 3727 O O . ALA A 1 492 ? 34.160 22.136 49.535 1.00 45.38 523 ALA A O 1
ATOM 3729 N N . GLU A 1 493 ? 34.549 23.234 47.607 1.00 51.80 524 GLU A N 1
ATOM 3730 C CA . GLU A 1 493 ? 34.952 24.455 48.290 1.00 56.72 524 GLU A CA 1
ATOM 3731 C C . GLU A 1 493 ? 33.789 25.037 49.060 1.00 58.06 524 GLU A C 1
ATOM 3732 O O . GLU A 1 493 ? 33.992 25.808 49.994 1.00 60.62 524 GLU A O 1
ATOM 3738 N N . GLU A 1 494 ? 32.571 24.675 48.665 1.00 48.87 525 GLU A N 1
ATOM 3739 C CA . GLU A 1 494 ? 31.374 25.161 49.339 1.00 51.17 525 GLU A CA 1
ATOM 3740 C C . GLU A 1 494 ? 31.038 24.358 50.609 1.00 50.57 525 GLU A C 1
ATOM 3741 O O . GLU A 1 494 ? 30.293 24.834 51.480 1.00 49.05 525 GLU A O 1
ATOM 3747 N N . ILE A 1 495 ? 31.555 23.132 50.709 1.00 43.09 526 ILE A N 1
ATOM 3748 C CA . ILE A 1 495 ? 31.245 22.282 51.850 1.00 43.28 526 ILE A CA 1
ATOM 3749 C C . ILE A 1 495 ? 31.806 22.868 53.126 1.00 50.78 526 ILE A C 1
ATOM 3750 O O . ILE A 1 495 ? 33.007 23.187 53.215 1.00 48.35 526 ILE A O 1
ATOM 3755 N N . GLY A 1 496 ? 30.932 22.989 54.119 1.00 46.44 527 GLY A N 1
ATOM 3756 C CA . GLY A 1 496 ? 31.327 23.532 55.406 1.00 50.47 527 GLY A CA 1
ATOM 3757 C C . GLY A 1 496 ? 30.915 24.990 55.548 1.00 45.08 527 GLY A C 1
ATOM 3758 O O . GLY A 1 496 ? 30.931 25.517 56.642 1.00 51.60 527 GLY A O 1
ATOM 3759 N N . LYS A 1 497 ? 30.526 25.620 54.442 1.00 41.55 528 LYS A N 1
ATOM 3760 C CA . LYS A 1 497 ? 30.101 27.014 54.455 1.00 44.88 528 LYS A CA 1
ATOM 3761 C C . LYS A 1 497 ? 28.670 27.071 54.899 1.00 58.81 528 LYS A C 1
ATOM 3762 O O . LYS A 1 497 ? 27.854 26.229 54.503 1.00 56.06 528 LYS A O 1
ATOM 3768 N N . ASN A 1 498 ? 28.373 28.067 55.722 1.00 66.77 529 ASN A N 1
ATOM 3769 C CA . ASN A 1 498 ? 27.027 28.296 56.172 1.00 81.59 529 ASN A CA 1
ATOM 3770 C C . ASN A 1 498 ? 26.327 29.226 55.191 1.00 84.95 529 ASN A C 1
ATOM 3771 O O . ASN A 1 498 ? 26.882 29.556 54.136 1.00 83.23 529 ASN A O 1
ATOM 3776 N N . ALA A 1 499 ? 25.094 29.600 55.519 1.00 75.25 530 ALA A N 1
ATOM 3777 C CA . ALA A 1 499 ? 24.377 30.627 54.780 1.00 80.69 530 ALA A CA 1
ATOM 3778 C C . ALA A 1 499 ? 23.896 31.707 55.760 1.00 91.01 530 ALA A C 1
ATOM 3779 O O . ALA A 1 499 ? 23.177 32.637 55.385 1.00 88.65 530 ALA A O 1
ATOM 3781 N N . PHE A 1 500 ? 24.301 31.551 57.020 1.00 97.72 531 PHE A N 1
ATOM 3782 C CA . PHE A 1 500 ? 24.211 32.602 58.021 1.00 89.96 531 PHE A CA 1
ATOM 3783 C C . PHE A 1 500 ? 25.637 32.876 58.512 1.00 101.88 531 PHE A C 1
ATOM 3784 O O . PHE A 1 500 ? 25.975 32.585 59.658 1.00 103.54 531 PHE A O 1
ATOM 3786 N N . ALA A 1 501 ? 26.470 33.413 57.619 1.00 107.21 532 ALA A N 1
ATOM 3787 C CA . ALA A 1 501 ? 27.866 33.728 57.923 1.00 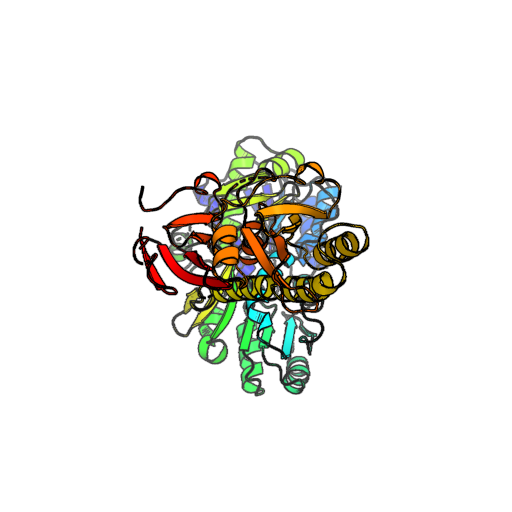102.70 532 ALA A CA 1
ATOM 3788 C C . ALA A 1 501 ? 28.495 34.544 56.791 1.00 104.51 532 ALA A C 1
ATOM 3789 O O . ALA A 1 501 ? 28.767 35.741 56.939 1.00 104.51 532 ALA A O 1
ATOM 3791 N N . ILE A 1 514 ? 16.769 32.793 49.371 1.00 81.56 545 ILE A N 1
ATOM 3792 C CA . ILE A 1 514 ? 16.056 31.524 49.397 1.00 77.29 545 ILE A CA 1
ATOM 3793 C C . ILE A 1 514 ? 16.659 30.619 50.469 1.00 79.33 545 ILE A C 1
ATOM 3794 O O . ILE A 1 514 ? 16.010 29.694 50.967 1.00 61.42 545 ILE A O 1
ATOM 3796 N N . ALA A 1 515 ? 17.907 30.908 50.824 1.00 89.75 546 ALA A N 1
ATOM 3797 C CA . ALA A 1 515 ? 18.600 30.188 51.884 1.00 87.35 546 ALA A CA 1
ATOM 3798 C C . ALA A 1 515 ? 17.817 30.236 53.205 1.00 91.16 546 ALA A C 1
ATOM 3799 O O . ALA A 1 515 ? 17.735 29.235 53.919 1.00 85.87 546 ALA A O 1
ATOM 3801 N N . ARG A 1 516 ? 17.238 31.395 53.520 1.00 91.56 547 ARG A N 1
ATOM 3802 C CA . ARG A 1 516 ? 16.474 31.563 54.757 1.00 83.47 547 ARG A CA 1
ATOM 3803 C C . ARG A 1 516 ? 15.259 30.645 54.772 1.00 77.39 547 ARG A C 1
ATOM 3804 O O . ARG A 1 516 ? 14.966 30.007 55.778 1.00 75.35 547 ARG A O 1
ATOM 3806 N N . LYS A 1 517 ? 14.551 30.585 53.652 1.00 64.63 548 LYS A N 1
ATOM 3807 C CA . LYS A 1 517 ? 13.356 29.752 53.557 1.00 60.76 548 LYS A CA 1
ATOM 3808 C C . LYS A 1 517 ? 13.691 28.252 53.653 1.00 67.55 548 LYS A C 1
ATOM 3809 O O . LYS A 1 517 ? 12.905 27.459 54.177 1.00 65.97 548 LYS A O 1
ATOM 3819 N N . VAL A 1 519 ? 15.997 26.837 55.445 1.00 57.38 550 VAL A N 1
ATOM 3820 C CA . VAL A 1 519 ? 16.147 26.486 56.852 1.00 62.21 550 VAL A CA 1
ATOM 3821 C C . VAL A 1 519 ? 14.835 26.029 57.487 1.00 64.60 550 VAL A C 1
ATOM 3822 O O . VAL A 1 519 ? 14.792 24.989 58.138 1.00 64.07 550 VAL A O 1
ATOM 3826 N N . SER A 1 520 ? 13.766 26.797 57.289 1.00 49.23 551 SER A N 1
ATOM 3827 C CA . SER A 1 520 ? 12.561 26.615 58.084 1.00 50.50 551 SER A CA 1
ATOM 3828 C C . SER A 1 520 ? 11.499 25.737 57.443 1.00 53.26 551 SER A C 1
ATOM 3829 O O . SER A 1 520 ? 10.599 25.278 58.138 1.00 64.79 551 SER A O 1
ATOM 3832 N N . GLN A 1 521 ? 11.584 25.509 56.134 1.00 55.02 552 GLN A N 1
ATOM 3833 C CA . GLN A 1 521 ? 10.587 24.675 55.442 1.00 55.61 552 GLN A CA 1
ATOM 3834 C C . GLN A 1 521 ? 11.201 23.361 54.922 1.00 52.70 552 GLN A C 1
ATOM 3835 O O . GLN A 1 521 ? 12.326 23.344 54.411 1.00 53.44 552 GLN A O 1
ATOM 3837 N N . ALA A 1 522 ? 10.464 22.264 55.066 1.00 48.02 553 ALA A N 1
ATOM 3838 C CA . ALA A 1 522 ? 10.951 20.945 54.650 1.00 52.95 553 ALA A CA 1
ATOM 3839 C C . ALA A 1 522 ? 10.938 20.775 53.130 1.00 51.27 553 ALA A C 1
ATOM 3840 O O . ALA A 1 522 ? 11.740 20.032 52.565 1.00 47.35 553 ALA A O 1
ATOM 3842 N N . GLU A 1 523 ? 9.989 21.431 52.475 1.00 45.67 554 GLU A N 1
ATOM 3843 C CA . GLU A 1 523 ? 9.934 21.433 51.027 1.00 40.85 554 GLU A CA 1
ATOM 3844 C C . GLU A 1 523 ? 9.685 22.850 50.531 1.00 47.33 554 GLU A C 1
ATOM 3845 O O . GLU A 1 523 ? 9.127 23.672 51.260 1.00 47.33 554 GLU A O 1
ATOM 3851 N N . GLY A 1 524 ? 10.112 23.134 49.302 1.00 47.88 555 GLY A N 1
ATOM 3852 C CA . GLY A 1 524 ? 9.995 24.462 48.742 1.00 44.32 555 GLY A CA 1
ATOM 3853 C C . GLY A 1 524 ? 10.450 24.551 47.300 1.00 48.71 555 GLY A C 1
ATOM 3854 O O . GLY A 1 524 ? 10.963 23.596 46.715 1.00 51.57 555 GLY A O 1
ATOM 3855 N N . GLU A 1 525 ? 10.229 25.717 46.716 1.00 50.99 556 GLU A N 1
ATOM 3856 C CA . GLU A 1 525 ? 10.853 26.091 45.456 1.00 53.06 556 GLU A CA 1
ATOM 3857 C C . GLU A 1 525 ? 11.174 27.568 45.453 1.00 54.12 556 GLU A C 1
ATOM 3858 O O . GLU A 1 525 ? 10.742 28.299 46.338 1.00 60.46 556 GLU A O 1
ATOM 3864 N N . GLY A 1 526 ? 11.938 28.007 44.462 1.00 58.09 557 GLY A N 1
ATOM 3865 C CA . GLY A 1 526 ? 12.305 29.405 44.346 1.00 61.63 557 GLY A CA 1
ATOM 3866 C C . GLY A 1 526 ? 13.168 29.709 43.136 1.00 66.45 557 GLY A C 1
ATOM 3867 O O . GLY A 1 526 ? 13.536 28.807 42.380 1.00 62.71 557 GLY A O 1
ATOM 3868 N N . THR A 1 527 ? 13.483 30.993 42.957 1.00 68.54 558 THR A N 1
ATOM 3869 C CA . THR A 1 527 ? 14.276 31.458 41.825 1.00 70.66 558 THR A CA 1
ATOM 3870 C C . THR A 1 527 ? 15.268 32.533 42.262 1.00 76.10 558 THR A C 1
ATOM 3871 O O . THR A 1 527 ? 14.884 33.455 42.966 1.00 76.84 558 THR A O 1
ATOM 3875 N N . TYR A 1 528 ? 16.537 32.390 41.860 1.00 87.75 559 TYR A N 1
ATOM 3876 C CA . TYR A 1 528 ? 17.579 33.397 42.104 1.00 87.58 559 TYR A CA 1
ATOM 3877 C C . TYR A 1 528 ? 18.312 33.739 40.800 1.00 94.33 559 TYR A C 1
ATOM 3878 O O . TYR A 1 528 ? 17.817 33.430 39.708 1.00 91.61 559 TYR A O 1
ATOM 3887 N N . ARG A 1 529 ? 19.472 34.391 40.916 1.00 93.27 560 ARG A N 1
ATOM 3888 C CA . ARG A 1 529 ? 20.238 34.843 39.750 1.00 84.22 560 ARG A CA 1
ATOM 3889 C C . ARG A 1 529 ? 21.733 34.747 40.026 1.00 79.54 560 ARG A C 1
ATOM 3890 O O . ARG A 1 529 ? 22.147 34.261 41.082 1.00 71.15 560 ARG A O 1
ATOM 3892 N N . ALA A 1 540 ? 19.753 33.440 35.623 1.00 58.91 571 ALA A N 1
ATOM 3893 C CA . ALA A 1 540 ? 18.518 33.105 36.334 1.00 75.53 571 ALA A CA 1
ATOM 3894 C C . ALA A 1 540 ? 18.333 31.583 36.532 1.00 80.66 571 ALA A C 1
ATOM 3895 O O . ALA A 1 540 ? 18.266 30.818 35.561 1.00 77.06 571 ALA A O 1
ATOM 3897 N N . LYS A 1 541 ? 18.205 31.171 37.794 1.00 78.08 572 LYS A N 1
ATOM 3898 C CA . LYS A 1 541 ? 18.137 29.755 38.170 1.00 68.86 572 LYS A CA 1
ATOM 3899 C C . LYS A 1 541 ? 16.876 29.389 38.953 1.00 62.84 572 LYS A C 1
ATOM 3900 O O . LYS A 1 541 ? 16.450 30.140 39.822 1.00 63.85 572 LYS A O 1
ATOM 3906 N N . GLN A 1 542 ? 16.310 28.217 38.661 1.00 56.92 573 GLN A N 1
ATOM 3907 C CA . GLN A 1 542 ? 15.225 27.651 39.449 1.00 49.43 573 GLN A CA 1
ATOM 3908 C C . GLN A 1 542 ? 15.773 26.666 40.509 1.00 52.08 573 GLN A C 1
ATOM 3909 O O . GLN A 1 542 ? 16.762 25.964 40.270 1.00 48.54 573 GLN A O 1
ATOM 3911 N N . LEU A 1 543 ? 15.135 26.643 41.680 1.00 44.89 574 LEU A N 1
ATOM 3912 C CA . LEU A 1 543 ? 15.545 25.819 42.803 1.00 46.93 574 LEU A CA 1
ATOM 3913 C C . LEU A 1 543 ? 14.351 25.056 43.355 1.00 49.31 574 LEU A C 1
ATOM 3914 O O . LEU A 1 543 ? 13.298 25.632 43.600 1.00 49.36 574 LEU A O 1
ATOM 3919 N N . LEU A 1 544 ? 14.519 23.751 43.498 1.00 43.02 575 LEU A N 1
ATOM 3920 C CA . LEU A 1 544 ? 13.545 22.888 44.162 1.00 33.62 575 LEU A CA 1
ATOM 3921 C C . LEU A 1 544 ? 14.185 22.219 45.345 1.00 39.39 575 LEU A C 1
ATOM 3922 O O . LEU A 1 544 ? 15.337 21.752 45.249 1.00 44.55 575 LEU A O 1
ATOM 3927 N N . TRP A 1 545 ? 13.490 22.159 46.476 1.00 35.02 576 TRP A N 1
ATOM 3928 C CA . TRP A 1 545 ? 14.010 21.315 47.570 1.00 40.59 576 TRP A CA 1
ATOM 3929 C C . TRP A 1 545 ? 13.004 20.508 48.346 1.00 42.54 576 TRP A C 1
ATOM 3930 O O . TRP A 1 545 ? 11.797 20.828 48.408 1.00 44.27 576 TRP A O 1
ATOM 3941 N N . THR A 1 546 ? 13.541 19.435 48.922 1.00 42.58 577 THR A N 1
ATOM 3942 C CA . THR A 1 546 ? 12.817 18.542 49.800 1.00 44.55 577 THR A CA 1
ATOM 3943 C C . THR A 1 546 ? 13.744 18.187 50.968 1.00 38.24 577 THR A C 1
ATOM 3944 O O . THR A 1 546 ? 14.819 18.775 51.122 1.00 41.11 577 THR A O 1
ATOM 3948 N N . SER A 1 547 ? 13.317 17.257 51.808 1.00 36.17 578 SER A N 1
ATOM 3949 C CA . SER A 1 547 ? 14.080 16.877 52.969 1.00 37.61 578 SER A CA 1
ATOM 3950 C C . SER A 1 547 ? 14.181 15.366 53.056 1.00 39.95 578 SER A C 1
ATOM 3951 O O . SER A 1 547 ? 13.285 14.640 52.638 1.00 36.83 578 SER A O 1
ATOM 3954 N N . ILE A 1 548 ? 15.318 14.932 53.575 1.00 38.46 579 ILE A N 1
ATOM 3955 C CA . ILE A 1 548 ? 15.588 13.545 53.905 1.00 44.14 579 ILE A CA 1
ATOM 3956 C C . ILE A 1 548 ? 16.167 13.439 55.311 1.00 44.86 579 ILE A C 1
ATOM 3957 O O . ILE A 1 548 ? 16.895 14.326 55.767 1.00 36.46 579 ILE A O 1
ATOM 3962 N N . GLY A 1 549 ? 15.870 12.346 55.999 1.00 41.25 580 GLY A N 1
ATOM 3963 C CA . GLY A 1 549 ? 16.451 12.133 57.312 1.00 42.08 580 GLY A CA 1
ATOM 3964 C C . GLY A 1 549 ? 15.809 11.036 58.133 1.00 41.90 580 GLY A C 1
ATOM 3965 O O . GLY A 1 549 ? 14.951 10.306 57.641 1.00 38.03 580 GLY A O 1
ATOM 3966 N N . LEU A 1 550 ? 16.236 10.935 59.385 1.00 41.21 581 LEU A N 1
ATOM 3967 C CA . LEU A 1 550 ? 15.690 9.984 60.340 1.00 42.67 581 LEU A CA 1
ATOM 3968 C C . LEU A 1 550 ? 15.688 10.556 61.751 1.00 41.19 581 LEU A C 1
ATOM 3969 O O . LEU A 1 550 ? 16.548 11.372 62.101 1.00 39.51 581 LEU A O 1
ATOM 3974 N N . HIS A 1 551 ? 14.719 10.112 62.551 1.00 33.43 582 HIS A N 1
ATOM 3975 C CA . HIS A 1 551 ? 14.738 10.308 63.999 1.00 31.63 582 HIS A CA 1
ATOM 3976 C C . HIS A 1 551 ? 14.850 11.787 64.381 1.00 35.55 582 HIS A C 1
ATOM 3977 O O . HIS A 1 551 ? 15.472 12.117 65.401 1.00 35.67 582 HIS A O 1
ATOM 3984 N N . GLY A 1 552 ? 14.244 12.654 63.564 1.00 42.79 583 GLY A N 1
ATOM 3985 C CA . GLY A 1 552 ? 14.199 14.080 63.847 1.00 38.10 583 GLY A CA 1
ATOM 3986 C C . GLY A 1 552 ? 15.378 14.876 63.327 1.00 41.03 583 GLY A C 1
ATOM 3987 O O . GLY A 1 552 ? 15.444 16.091 63.529 1.00 41.86 583 GLY A O 1
ATOM 3988 N N . THR A 1 553 ? 16.306 14.197 62.652 1.00 30.13 584 THR A N 1
ATOM 3989 C CA . THR A 1 553 ? 17.457 14.862 62.014 1.00 33.25 584 THR A CA 1
ATOM 3990 C C . THR A 1 553 ? 17.208 14.843 60.521 1.00 33.70 584 THR A C 1
ATOM 3991 O O . THR A 1 553 ? 17.230 13.807 59.868 1.00 42.60 584 THR A O 1
ATOM 3995 N N . ASN A 1 554 ? 16.869 16.000 60.003 1.00 31.96 585 ASN A N 1
ATOM 3996 C CA . ASN A 1 554 ? 16.558 16.141 58.602 1.00 42.39 585 ASN A CA 1
ATOM 3997 C C . ASN A 1 554 ? 17.546 17.061 57.886 1.00 37.02 585 ASN A C 1
ATOM 3998 O O . ASN A 1 554 ? 18.024 18.035 58.461 1.00 39.61 585 ASN A O 1
ATOM 4003 N N . TYR A 1 555 ? 17.839 16.707 56.634 1.00 32.50 586 TYR A N 1
ATOM 4004 C CA . TYR A 1 555 ? 18.688 17.480 55.738 1.00 37.96 586 TYR A CA 1
ATOM 4005 C C . TYR A 1 555 ? 17.876 17.937 54.571 1.00 36.33 586 TYR A C 1
ATOM 4006 O O . TYR A 1 555 ? 16.997 17.199 54.076 1.00 39.27 586 TYR A O 1
ATOM 4015 N N . ARG A 1 556 ? 18.204 19.127 54.088 1.00 36.61 587 ARG A N 1
ATOM 4016 C CA . ARG A 1 556 ? 17.572 19.642 52.900 1.00 37.18 587 ARG A CA 1
ATOM 4017 C C . ARG A 1 556 ? 18.345 19.215 51.678 1.00 31.76 587 ARG A C 1
ATOM 4018 O O . ARG A 1 556 ? 19.574 19.322 51.640 1.00 32.14 587 ARG A O 1
ATOM 4026 N N . LEU A 1 557 ? 17.583 18.741 50.689 1.00 30.10 588 LEU A N 1
ATOM 4027 C CA . LEU A 1 557 ? 18.057 18.217 49.431 1.00 32.72 588 LEU A CA 1
ATOM 4028 C C . LEU A 1 557 ? 17.515 19.126 48.370 1.00 32.68 588 LEU A C 1
ATOM 4029 O O . LEU A 1 557 ? 16.293 19.201 48.173 1.00 39.44 588 LEU A O 1
ATOM 4034 N N . ALA A 1 558 ? 18.415 19.850 47.706 1.00 38.70 589 ALA A N 1
ATOM 4035 C CA . ALA A 1 558 ? 18.014 20.881 46.751 1.00 37.06 589 ALA A CA 1
ATOM 4036 C C . ALA A 1 558 ? 18.571 20.581 45.385 1.00 43.76 589 ALA A C 1
ATOM 4037 O O . ALA A 1 558 ? 19.728 20.149 45.236 1.00 33.25 589 ALA A O 1
ATOM 4039 N N . LEU A 1 559 ? 17.742 20.851 44.394 1.00 29.39 590 LEU A N 1
ATOM 4040 C CA . LEU A 1 559 ? 18.091 20.744 42.988 1.00 31.55 590 LEU A CA 1
ATOM 4041 C C . LEU A 1 559 ? 17.957 22.095 42.332 1.00 38.72 590 LEU A C 1
ATOM 4042 O O . LEU A 1 559 ? 16.912 22.727 42.460 1.00 40.78 590 LEU A O 1
ATOM 4047 N N . THR A 1 560 ? 19.004 22.514 41.615 1.00 37.09 591 THR A N 1
ATOM 4048 C CA . THR A 1 560 ? 18.988 23.728 40.829 1.00 40.65 591 THR A CA 1
ATOM 4049 C C . THR A 1 560 ? 19.233 23.488 39.341 1.00 41.59 591 THR A C 1
ATOM 4050 O O . THR A 1 560 ? 19.920 22.556 38.935 1.00 41.06 591 THR A O 1
ATOM 4054 N N . TYR A 1 561 ? 18.651 24.360 38.530 1.00 42.59 592 TYR A N 1
ATOM 4055 C CA . TYR A 1 561 ? 18.756 24.271 37.086 1.00 47.66 592 TYR A CA 1
ATOM 4056 C C . TYR A 1 561 ? 18.492 25.654 36.507 1.00 54.22 592 TYR A C 1
ATOM 4057 O O . TYR A 1 561 ? 17.907 26.522 37.190 1.00 48.18 592 TYR A O 1
ATOM 4066 N N . GLY A 1 562 ? 18.919 25.846 35.258 1.00 61.16 593 GLY A N 1
ATOM 4067 C CA . GLY A 1 562 ? 18.849 27.135 34.573 1.00 68.33 593 GLY A CA 1
ATOM 4068 C C . GLY A 1 562 ? 17.516 27.847 34.709 1.00 78.20 593 GLY A C 1
ATOM 4069 O O . GLY A 1 562 ? 16.705 27.889 33.783 1.00 81.59 593 GLY A O 1
#